Protein AF-0000000077327109 (afdb_homodimer)

Solvent-accessible surface area (backbone atoms only — not comparable to full-atom values): 24789 Å² total; per-residue (Å²): 119,71,66,58,53,51,50,52,50,50,51,49,34,51,56,44,38,66,30,51,56,15,77,61,29,58,59,26,64,67,42,34,73,68,87,60,47,72,82,53,23,85,62,35,59,49,47,10,8,44,26,52,36,40,72,91,30,62,44,21,66,85,89,63,79,44,87,46,22,19,16,46,41,31,33,55,45,74,27,26,77,80,72,76,56,50,28,38,45,67,31,39,26,48,39,33,43,45,57,64,46,54,69,68,58,18,50,52,51,25,54,51,50,30,72,70,37,7,63,62,18,43,97,50,94,66,79,58,97,69,32,44,32,30,45,75,34,47,46,48,53,42,46,31,20,51,77,61,30,50,49,71,66,16,22,26,24,33,46,38,53,54,31,51,30,53,36,41,17,78,90,42,66,57,27,28,41,63,68,34,49,53,48,48,46,60,65,30,48,25,36,77,23,65,53,12,43,51,50,37,49,50,54,52,48,53,49,41,72,73,54,39,44,98,87,51,32,34,37,48,68,55,54,47,27,43,50,42,20,56,37,54,57,52,44,25,54,51,41,51,51,52,51,56,67,70,100,118,71,64,58,54,51,49,52,50,49,51,50,34,52,56,42,38,67,28,51,56,15,75,60,29,58,58,26,64,67,43,35,73,67,87,59,48,72,82,53,24,86,63,34,60,49,48,10,8,46,25,50,35,40,74,91,31,64,44,19,65,86,90,65,79,44,87,46,23,19,15,46,43,31,33,54,46,73,26,27,77,80,71,75,57,50,29,39,46,68,32,38,26,50,38,33,44,45,56,63,46,54,68,69,59,19,51,52,51,25,52,53,51,30,71,70,38,7,62,62,18,42,95,48,94,65,80,59,97,69,32,45,31,30,45,77,34,46,46,47,53,43,46,30,20,51,76,62,30,50,50,72,66,16,21,25,24,34,47,39,54,55,31,51,32,52,36,42,18,79,90,43,66,58,27,30,41,65,69,34,49,52,49,48,45,60,64,30,47,26,34,76,25,66,53,12,44,50,51,38,47,51,53,53,48,53,51,40,72,72,54,40,43,98,87,50,32,31,38,48,66,56,54,47,28,44,51,42,21,56,37,55,57,52,43,26,54,52,43,49,51,53,50,55,68,72,99

pLDDT: mean 95.99, std 7.49, range [43.81, 98.94]

Radius of gyration: 23.83 Å; Cα contacts (8 Å, |Δi|>4): 877; chains: 2; bounding box: 44×86×68 Å

Secondary structure (DSSP, 8-state):
-HHHHHHHHHHHHHHHTT---BTTBTHHHHS---S-HHHHSSSTTS-BSS----SS-TT-STT---TT--HHHHHHHTT-TTSSSEE-HHHHHHHHHHTT--HHHHHHHHHHHHHHHHHHH-SSSSPPTT--EEGGGGGGG--SSS---B-TTS-B-HHHHHHHHHHH--SBTTEE-HHHHHHHHHHTPPTT-HHHHHHHHHHHHHHHHHH--TTS-EEHHHHHHHHTTHHHHHHHHHHHHHHHHH-/-HHHHHHHHHHHHHHHTT---BTTBTHHHHS---S-HHHHSSSTTS-BSS----SS-TT-STT---TT--HHHHHHHTT-TTSSSEE-HHHHHHHHHHTT--HHHHHHHHHHHHHHHHHHH-SSSSPPTT--EEGGGGGGG--SSS---B-TTS-B-HHHHHHHHHHH--SBTTEE-HHHHHHHHHHTPPTT-HHHHHHHHHHHHHHHHHH--TTS-EEHHHHHHHHTTHHHHHHHHHHHHHHHHH-

Structure (mmCIF, N/CA/C/O backbone):
data_AF-0000000077327109-model_v1
#
loop_
_entity.id
_entity.type
_entity.pdbx_description
1 polymer 'Uncharacterized protein'
#
loop_
_atom_site.group_PDB
_atom_site.id
_atom_site.type_symbol
_atom_site.label_atom_id
_atom_site.label_alt_id
_atom_site.label_comp_id
_atom_site.label_asym_id
_atom_site.label_entity_id
_atom_site.label_seq_id
_atom_site.pdbx_PDB_ins_code
_atom_site.Cartn_x
_atom_site.Cartn_y
_atom_site.Cartn_z
_atom_site.occupancy
_atom_site.B_iso_or_equiv
_atom_site.auth_seq_id
_atom_site.auth_comp_id
_atom_site.auth_asym_id
_atom_site.auth_atom_id
_atom_site.pdbx_PDB_model_num
ATOM 1 N N . MET A 1 1 ? -11.836 -19.031 -40.219 1 44.31 1 MET A N 1
ATOM 2 C CA . MET A 1 1 ? -12.602 -19.328 -39 1 44.31 1 MET A CA 1
ATOM 3 C C . MET A 1 1 ? -11.742 -19.141 -37.75 1 44.31 1 MET A C 1
ATOM 5 O O . MET A 1 1 ? -12.258 -18.844 -36.688 1 44.31 1 MET A O 1
ATOM 9 N N . GLY A 1 2 ? -10.391 -19.422 -37.781 1 54.75 2 GLY A N 1
ATOM 10 C CA . GLY A 1 2 ? -9.414 -19.281 -36.719 1 54.75 2 GLY A CA 1
ATOM 11 C C . GLY A 1 2 ? -9.133 -17.828 -36.344 1 54.75 2 GLY A C 1
ATOM 12 O O . GLY A 1 2 ? -8.906 -17.5 -35.188 1 54.75 2 GLY A O 1
ATOM 13 N N . ASP A 1 3 ? -9.289 -16.953 -37.344 1 58.22 3 ASP A N 1
ATOM 14 C CA . ASP A 1 3 ? -8.977 -15.531 -37.25 1 58.22 3 ASP A CA 1
ATOM 15 C C . ASP A 1 3 ? -10.062 -14.797 -36.438 1 58.22 3 ASP A C 1
ATOM 17 O O . ASP A 1 3 ? -9.766 -13.93 -35.625 1 58.22 3 ASP A O 1
ATOM 21 N N . SER A 1 4 ? -11.32 -15.312 -36.562 1 67.62 4 SER A N 1
ATOM 22 C CA . SER A 1 4 ? -12.445 -14.672 -35.875 1 67.62 4 SER A CA 1
ATOM 23 C C . SER A 1 4 ? -12.422 -14.984 -34.375 1 67.62 4 SER A C 1
ATOM 25 O O . SER A 1 4 ? -12.711 -14.109 -33.562 1 67.62 4 SER A O 1
ATOM 27 N N . SER A 1 5 ? -11.969 -16.203 -34.094 1 72.38 5 SER A N 1
ATOM 28 C CA . SER A 1 5 ? -11.922 -16.609 -32.688 1 72.38 5 SER A CA 1
ATOM 29 C C . SER A 1 5 ? -10.828 -15.852 -31.938 1 72.38 5 SER A C 1
ATOM 31 O O . SER A 1 5 ? -11.039 -15.383 -30.828 1 72.38 5 SER A O 1
ATOM 33 N N . ALA A 1 6 ? -9.711 -15.672 -32.594 1 78.25 6 ALA A N 1
ATOM 34 C CA . ALA A 1 6 ? -8.617 -14.914 -32.031 1 78.25 6 ALA A CA 1
ATOM 35 C C . ALA A 1 6 ? -9 -13.445 -31.844 1 78.25 6 ALA A C 1
ATOM 37 O O . ALA A 1 6 ? -8.688 -12.836 -30.812 1 78.25 6 ALA A O 1
ATOM 38 N N . GLY A 1 7 ? -9.648 -12.961 -32.781 1 76.19 7 GLY A N 1
ATOM 39 C CA . GLY A 1 7 ? -10.117 -11.586 -32.719 1 76.19 7 GLY A CA 1
ATOM 40 C C . GLY A 1 7 ? -11.102 -11.352 -31.578 1 76.19 7 GLY A C 1
ATOM 41 O O . GLY A 1 7 ? -11 -10.359 -30.859 1 76.19 7 GLY A O 1
ATOM 42 N N . ASN A 1 8 ? -12.008 -12.273 -31.438 1 81.06 8 ASN A N 1
ATOM 43 C CA . ASN A 1 8 ? -12.992 -12.188 -30.359 1 81.06 8 ASN A CA 1
ATOM 44 C C . ASN A 1 8 ? -12.336 -12.32 -29 1 81.06 8 ASN A C 1
ATOM 46 O O . ASN A 1 8 ? -12.719 -11.625 -28.047 1 81.06 8 ASN A O 1
ATOM 50 N N . GLN A 1 9 ? -11.438 -13.172 -28.969 1 81.94 9 GLN A N 1
ATOM 51 C CA . GLN A 1 9 ? -10.711 -13.352 -27.719 1 81.94 9 GLN A CA 1
ATOM 52 C C . GLN A 1 9 ? -9.906 -12.102 -27.359 1 81.94 9 GLN A C 1
ATOM 54 O O . GLN A 1 9 ? -9.844 -11.711 -26.203 1 81.94 9 GLN A O 1
ATOM 59 N N . LEU A 1 10 ? -9.328 -11.547 -28.344 1 83.56 10 LEU A N 1
ATOM 60 C CA . LEU A 1 10 ? -8.547 -10.336 -28.125 1 83.56 10 LEU A CA 1
ATOM 61 C C . LEU A 1 10 ? -9.453 -9.188 -27.688 1 83.56 10 LEU A C 1
ATOM 63 O O . LEU A 1 10 ? -9.07 -8.391 -26.828 1 83.56 10 LEU A O 1
ATOM 67 N N . PHE A 1 11 ? -10.531 -9.102 -28.312 1 83.38 11 PHE A N 1
ATOM 68 C CA . PHE A 1 11 ? -11.492 -8.062 -27.938 1 83.38 11 PHE A CA 1
ATOM 69 C C . PHE A 1 11 ? -11.961 -8.258 -26.5 1 83.38 11 PHE A C 1
ATOM 71 O O . PHE A 1 11 ? -12.039 -7.293 -25.719 1 83.38 11 PHE A O 1
ATOM 78 N N . LYS A 1 12 ? -12.281 -9.414 -26.156 1 85.94 12 LYS A N 1
ATOM 79 C CA . LYS A 1 12 ? -12.719 -9.703 -24.797 1 85.94 12 LYS A CA 1
ATOM 80 C C . LYS A 1 12 ? -11.602 -9.414 -23.797 1 85.94 12 LYS A C 1
ATOM 82 O O . LYS A 1 12 ? -11.852 -8.828 -22.734 1 85.94 12 LYS A O 1
ATOM 87 N N . ALA A 1 13 ? -10.453 -9.852 -24.125 1 85.88 13 ALA A N 1
ATOM 88 C CA . ALA A 1 13 ? -9.305 -9.609 -23.25 1 85.88 13 ALA A CA 1
ATOM 89 C C . ALA A 1 13 ? -9.078 -8.117 -23.031 1 85.88 13 ALA A C 1
ATOM 91 O O . ALA A 1 13 ? -8.766 -7.688 -21.922 1 85.88 13 ALA A O 1
ATOM 92 N N . SER A 1 14 ? -9.203 -7.387 -24.062 1 88.19 14 SER A N 1
ATOM 93 C CA . SER A 1 14 ? -9.039 -5.938 -23.984 1 88.19 14 SER A CA 1
ATOM 94 C C . SER A 1 14 ? -10.102 -5.312 -23.078 1 88.19 14 SER A C 1
ATOM 96 O O . SER A 1 14 ? -9.789 -4.449 -22.266 1 88.19 14 SER A O 1
ATOM 98 N N . ALA A 1 15 ? -11.258 -5.758 -23.203 1 90.12 15 ALA A N 1
ATOM 99 C CA . ALA A 1 15 ? -12.344 -5.258 -22.359 1 90.12 15 ALA A CA 1
ATOM 100 C C . ALA A 1 15 ? -12.141 -5.645 -20.906 1 90.12 15 ALA A C 1
ATOM 102 O O . ALA A 1 15 ? -12.32 -4.82 -20 1 90.12 15 ALA A O 1
ATOM 103 N N . ASP A 1 16 ? -11.773 -6.816 -20.656 1 94 16 ASP A N 1
ATOM 104 C CA . ASP A 1 16 ? -11.562 -7.336 -19.312 1 94 16 ASP A CA 1
ATOM 105 C C . ASP A 1 16 ? -10.406 -6.609 -18.625 1 94 16 ASP A C 1
ATOM 107 O O . ASP A 1 16 ? -10.445 -6.391 -17.406 1 94 16 ASP A O 1
ATOM 111 N N . ALA A 1 17 ? -9.484 -6.215 -19.406 1 95.44 17 ALA A N 1
ATOM 112 C CA . ALA A 1 17 ? -8.242 -5.648 -18.891 1 95.44 17 ALA A CA 1
ATOM 113 C C . ALA A 1 17 ? -8.5 -4.301 -18.219 1 95.44 17 ALA A C 1
ATOM 115 O O . ALA A 1 17 ? -7.648 -3.803 -17.469 1 95.44 17 ALA A O 1
ATOM 116 N N . MET A 1 18 ? -9.695 -3.725 -18.375 1 96.88 18 MET A N 1
ATOM 117 C CA . MET A 1 18 ? -9.984 -2.402 -17.812 1 96.88 18 MET A CA 1
ATOM 118 C C . MET A 1 18 ? -11.039 -2.486 -16.719 1 96.88 18 MET A C 1
ATOM 120 O O . MET A 1 18 ? -11.359 -1.482 -16.094 1 96.88 18 MET A O 1
ATOM 124 N N . LEU A 1 19 ? -11.523 -3.727 -16.484 1 98.06 19 LEU A N 1
ATOM 125 C CA . LEU A 1 19 ? -12.586 -3.867 -15.492 1 98.06 19 LEU A CA 1
ATOM 126 C C . LEU A 1 19 ? -12.055 -3.607 -14.086 1 98.06 19 LEU A C 1
ATOM 128 O O . LEU A 1 19 ? -10.977 -4.086 -13.727 1 98.06 19 LEU A O 1
ATOM 132 N N . THR A 1 20 ? -12.844 -2.84 -13.344 1 98.69 20 THR A N 1
ATOM 133 C CA . THR A 1 20 ? -12.477 -2.535 -11.969 1 98.69 20 THR A CA 1
ATOM 134 C C . THR A 1 20 ? -13.383 -3.27 -10.984 1 98.69 20 THR A C 1
ATOM 136 O O . THR A 1 20 ? -13.211 -3.168 -9.773 1 98.69 20 THR A O 1
ATOM 139 N N . VAL A 1 21 ? -14.359 -4.055 -11.492 1 98.75 21 VAL A N 1
ATOM 140 C CA . VAL A 1 21 ? -15.312 -4.801 -10.672 1 98.75 21 VAL A CA 1
ATOM 141 C C . VAL A 1 21 ? -15.273 -6.281 -11.047 1 98.75 21 VAL A C 1
ATOM 143 O O . VAL A 1 21 ? -15.289 -6.629 -12.227 1 98.75 21 VAL A O 1
ATOM 146 N N . ALA A 1 22 ? -15.07 -7.113 -10.094 1 98.81 22 ALA A N 1
ATOM 147 C CA . ALA A 1 22 ? -15.25 -8.562 -10.211 1 98.81 22 ALA A CA 1
ATOM 148 C C . ALA A 1 22 ? -16.516 -9.016 -9.5 1 98.81 22 ALA A C 1
ATOM 150 O O . ALA A 1 22 ? -16.703 -8.742 -8.312 1 98.81 22 ALA A O 1
ATOM 151 N N . GLU A 1 23 ? -17.328 -9.758 -10.117 1 98.56 23 GLU A N 1
ATOM 152 C CA . GLU A 1 23 ? -18.641 -10.133 -9.586 1 98.56 23 GLU A CA 1
ATOM 153 C C . GLU A 1 23 ? -18.484 -10.992 -8.336 1 98.56 23 GLU A C 1
ATOM 155 O O . GLU A 1 23 ? -19.297 -10.875 -7.402 1 98.56 23 GLU A O 1
ATOM 160 N N . LYS A 1 24 ? -17.516 -11.797 -8.273 1 98.62 24 LYS A N 1
ATOM 161 C CA . LYS A 1 24 ? -17.344 -12.695 -7.133 1 98.62 24 LYS A CA 1
ATOM 162 C C . LYS A 1 24 ? -16.594 -12.008 -6 1 98.62 24 LYS A C 1
ATOM 164 O O . LYS A 1 24 ? -16.344 -12.617 -4.953 1 98.62 24 LYS A O 1
ATOM 169 N N . ALA A 1 25 ? -16.219 -10.797 -6.141 1 98.56 25 ALA A N 1
ATOM 170 C CA . ALA A 1 25 ? -15.656 -9.93 -5.109 1 98.56 25 ALA A CA 1
ATOM 171 C C . ALA A 1 25 ? -16.453 -8.633 -4.988 1 98.56 25 ALA A C 1
ATOM 173 O O . ALA A 1 25 ? -16.016 -7.578 -5.445 1 98.56 25 ALA A O 1
ATOM 174 N N . PRO A 1 26 ? -17.531 -8.672 -4.316 1 98.19 26 PRO A N 1
ATOM 175 C CA . PRO A 1 26 ? -18.5 -7.562 -4.336 1 98.19 26 PRO A CA 1
ATOM 176 C C . PRO A 1 26 ? -17.922 -6.27 -3.768 1 98.19 26 PRO A C 1
ATOM 178 O O . PRO A 1 26 ? -18.391 -5.18 -4.102 1 98.19 26 PRO A O 1
ATOM 181 N N . LEU A 1 27 ? -16.938 -6.352 -2.979 1 98.12 27 LEU A N 1
ATOM 182 C CA . LEU A 1 27 ? -16.312 -5.156 -2.418 1 98.12 27 LEU A CA 1
ATOM 183 C C . LEU A 1 27 ? -15.766 -4.266 -3.523 1 98.12 27 LEU A C 1
ATOM 185 O O . LEU A 1 27 ? -15.656 -3.049 -3.35 1 98.12 27 LEU A O 1
ATOM 189 N N . THR A 1 28 ? -15.383 -4.891 -4.66 1 98.69 28 THR A N 1
ATOM 190 C CA . THR A 1 28 ? -14.844 -4.102 -5.762 1 98.69 28 THR A CA 1
ATOM 191 C C . THR A 1 28 ? -15.906 -3.166 -6.328 1 98.69 28 THR A C 1
ATOM 193 O O . THR A 1 28 ? -15.586 -2.096 -6.848 1 98.69 28 THR A O 1
ATOM 196 N N . ALA A 1 29 ? -17.141 -3.549 -6.23 1 98.38 29 ALA A N 1
ATOM 197 C CA . ALA A 1 29 ? -18.25 -2.693 -6.668 1 98.38 29 ALA A CA 1
ATOM 198 C C . ALA A 1 29 ? -18.578 -1.652 -5.605 1 98.38 29 ALA A C 1
ATOM 200 O O . ALA A 1 29 ? -18.953 -0.524 -5.934 1 98.38 29 ALA A O 1
ATOM 201 N N . GLN A 1 30 ? -18.438 -2.01 -4.375 1 97.88 30 GLN A N 1
ATOM 202 C CA . GLN A 1 30 ? -18.766 -1.12 -3.266 1 97.88 30 GLN A CA 1
ATOM 203 C C . GLN A 1 30 ? -17.719 -0.022 -3.115 1 97.88 30 GLN A C 1
ATOM 205 O O . GLN A 1 30 ? -18.047 1.12 -2.791 1 97.88 30 GLN A O 1
ATOM 210 N N . ARG A 1 31 ? -16.516 -0.411 -3.318 1 98.31 31 ARG A N 1
ATOM 211 C CA . ARG A 1 31 ? -15.383 0.51 -3.227 1 98.31 31 ARG A CA 1
ATOM 212 C C . ARG A 1 31 ? -14.867 0.885 -4.613 1 98.31 31 ARG A C 1
ATOM 214 O O . ARG A 1 31 ? -13.859 0.348 -5.07 1 98.31 31 ARG A O 1
ATOM 221 N N . LYS A 1 32 ? -15.445 1.863 -5.113 1 98.06 32 LYS A N 1
ATOM 222 C CA . LYS A 1 32 ? -15.242 2.244 -6.508 1 98.06 32 LYS A CA 1
ATOM 223 C C . LYS A 1 32 ? -13.938 3.016 -6.684 1 98.06 32 LYS A C 1
ATOM 225 O O . LYS A 1 32 ? -13.5 3.719 -5.77 1 98.06 32 LYS A O 1
ATOM 230 N N . LEU A 1 33 ? -13.367 2.879 -7.852 1 98.06 33 LEU A N 1
ATOM 231 C CA . LEU A 1 33 ? -12.156 3.604 -8.219 1 98.06 33 LEU A CA 1
ATOM 232 C C . LEU A 1 33 ? -12.477 4.734 -9.195 1 98.06 33 LEU A C 1
ATOM 234 O O . LEU A 1 33 ? -13.445 4.656 -9.953 1 98.06 33 LEU A O 1
ATOM 238 N N . ARG A 1 34 ? -11.68 5.75 -9.133 1 95.62 34 ARG A N 1
ATOM 239 C CA . ARG A 1 34 ? -11.75 6.789 -10.156 1 95.62 34 ARG A CA 1
ATOM 240 C C . ARG A 1 34 ? -11.031 6.348 -11.43 1 95.62 34 ARG A C 1
ATOM 242 O O . ARG A 1 34 ? -9.828 6.082 -11.414 1 95.62 34 ARG A O 1
ATOM 249 N N . SER A 1 35 ? -11.766 6.344 -12.492 1 96.62 35 SER A N 1
ATOM 250 C CA . SER A 1 35 ? -11.18 5.906 -13.75 1 96.62 35 SER A CA 1
ATOM 251 C C . SER A 1 35 ? -10.836 7.094 -14.648 1 96.62 35 SER A C 1
ATOM 253 O O . SER A 1 35 ? -10.359 6.914 -15.766 1 96.62 35 SER A O 1
ATOM 255 N N . ASP A 1 36 ? -10.984 8.32 -14.227 1 97.19 36 ASP A N 1
ATOM 256 C CA . ASP A 1 36 ? -10.805 9.508 -15.062 1 97.19 36 ASP A CA 1
ATOM 257 C C . ASP A 1 36 ? -9.602 10.328 -14.609 1 97.19 36 ASP A C 1
ATOM 259 O O . ASP A 1 36 ? -9.438 11.484 -15.016 1 97.19 36 ASP A O 1
ATOM 263 N N . LEU A 1 37 ? -8.758 9.805 -13.766 1 97.88 37 LEU A N 1
ATOM 264 C CA . LEU A 1 37 ? -7.684 10.594 -13.164 1 97.88 37 LEU A CA 1
ATOM 265 C C . LEU A 1 37 ? -6.695 11.062 -14.219 1 97.88 37 LEU A C 1
ATOM 267 O O . LEU A 1 37 ? -6.121 12.148 -14.102 1 97.88 37 LEU A O 1
ATOM 271 N N . ASP A 1 38 ? -6.484 10.266 -15.219 1 96.12 38 ASP A N 1
ATOM 272 C CA . ASP A 1 38 ? -5.48 10.586 -16.234 1 96.12 38 ASP A CA 1
ATOM 273 C C . ASP A 1 38 ? -5.891 11.82 -17.031 1 96.12 38 ASP A C 1
ATOM 275 O O . ASP A 1 38 ? -5.047 12.469 -17.656 1 96.12 38 ASP A O 1
ATOM 279 N N . SER A 1 39 ? -7.121 12.195 -17.047 1 96.88 39 SER A N 1
ATOM 280 C CA . SER A 1 39 ? -7.57 13.398 -17.734 1 96.88 39 SER A CA 1
ATOM 281 C C . SER A 1 39 ? -7.504 14.617 -16.812 1 96.88 39 SER A C 1
ATOM 283 O O . SER A 1 39 ? -7.594 15.758 -17.281 1 96.88 39 SER A O 1
ATOM 285 N N . LYS A 1 40 ? -7.258 14.422 -15.516 1 97.06 40 LYS A N 1
ATOM 286 C CA . LYS A 1 40 ? -7.348 15.508 -14.547 1 97.06 40 LYS A CA 1
ATOM 287 C C . LYS A 1 40 ? -5.992 15.773 -13.891 1 97.06 40 LYS A C 1
ATOM 289 O O . LYS A 1 40 ? -5.754 16.859 -13.367 1 97.06 40 LYS A O 1
ATOM 294 N N . LEU A 1 41 ? -5.148 14.773 -13.883 1 96.5 41 LEU A N 1
ATOM 295 C CA . LEU A 1 41 ? -3.848 14.82 -13.227 1 96.5 41 LEU A CA 1
ATOM 296 C C . LEU A 1 41 ? -2.77 14.211 -14.109 1 96.5 41 LEU A C 1
ATOM 298 O O . LEU A 1 41 ? -2.924 13.086 -14.602 1 96.5 41 LEU A O 1
ATOM 302 N N . PRO A 1 42 ? -1.755 14.992 -14.328 1 96.44 42 PRO A N 1
ATOM 303 C CA . PRO A 1 42 ? -0.666 14.359 -15.078 1 96.44 42 PRO A CA 1
ATOM 304 C C . PRO A 1 42 ? -0.09 13.141 -14.359 1 96.44 42 PRO A C 1
ATOM 306 O O . PRO A 1 42 ? 0.276 13.227 -13.188 1 96.44 42 PRO A O 1
ATOM 309 N N . LYS A 1 43 ? -0.041 11.961 -15.023 1 97.62 43 LYS A N 1
ATOM 310 C CA . LYS A 1 43 ? 0.56 10.719 -14.555 1 97.62 43 LYS A CA 1
ATOM 311 C C . LYS A 1 43 ? 0.122 10.406 -13.125 1 97.62 43 LYS A C 1
ATOM 313 O O . LYS A 1 43 ? 0.955 10.32 -12.219 1 97.62 43 LYS A O 1
ATOM 318 N N . PRO A 1 44 ? -1.096 10.117 -12.844 1 98.12 44 PRO A N 1
ATOM 319 C CA . PRO A 1 44 ? -1.602 9.906 -11.484 1 98.12 44 PRO A CA 1
ATOM 320 C C . PRO A 1 44 ? -0.97 8.703 -10.789 1 98.12 44 PRO A C 1
ATOM 322 O O . PRO A 1 44 ? -1.039 8.578 -9.57 1 98.12 44 PRO A O 1
ATOM 325 N N . TYR A 1 45 ? -0.28 7.805 -11.578 1 98 45 TYR A N 1
ATOM 326 C CA . TYR A 1 45 ? 0.354 6.609 -11.031 1 98 45 TYR A CA 1
ATOM 327 C C . TYR A 1 45 ? 1.72 6.938 -10.438 1 98 45 TYR A C 1
ATOM 329 O O . TYR A 1 45 ? 2.287 6.137 -9.688 1 98 45 TYR A O 1
ATOM 337 N N . LEU A 1 46 ? 2.307 8.055 -10.82 1 98.56 46 LEU A N 1
ATOM 338 C CA . LEU A 1 46 ? 3.68 8.414 -10.484 1 98.56 46 LEU A CA 1
ATOM 339 C C . LEU A 1 46 ? 3.756 9.039 -9.094 1 98.56 46 LEU A C 1
ATOM 341 O O . LEU A 1 46 ? 3.158 10.086 -8.852 1 98.56 46 LEU A O 1
ATOM 345 N N . ALA A 1 47 ? 4.441 8.352 -8.164 1 98.75 47 ALA A N 1
ATOM 346 C CA . ALA A 1 47 ? 4.629 8.906 -6.828 1 98.75 47 ALA A CA 1
ATOM 347 C C . ALA A 1 47 ? 5.457 10.188 -6.879 1 98.75 47 ALA A C 1
ATOM 349 O O . ALA A 1 47 ? 6.449 10.266 -7.609 1 98.75 47 ALA A O 1
ATOM 350 N N . ARG A 1 48 ? 5.051 11.195 -6.137 1 98.88 48 ARG A N 1
ATOM 351 C CA . ARG A 1 48 ? 5.672 12.516 -6.129 1 98.88 48 ARG A CA 1
ATOM 352 C C . ARG A 1 48 ? 6.582 12.688 -4.922 1 98.88 48 ARG A C 1
ATOM 354 O O . ARG A 1 48 ? 6.164 12.461 -3.783 1 98.88 48 ARG A O 1
ATOM 361 N N . ALA A 1 49 ? 7.727 13.164 -5.191 1 98.88 49 ALA A N 1
ATOM 362 C CA . ALA A 1 49 ? 8.727 13.188 -4.129 1 98.88 49 ALA A CA 1
ATOM 363 C C . ALA A 1 49 ? 8.555 14.414 -3.234 1 98.88 49 ALA A C 1
ATOM 365 O O . ALA A 1 49 ? 8.758 14.336 -2.021 1 98.88 49 ALA A O 1
ATOM 366 N N . VAL A 1 50 ? 8.102 15.57 -3.848 1 98.88 50 VAL A N 1
ATOM 367 C CA . VAL A 1 50 ? 8.25 16.781 -3.053 1 98.88 50 VAL A CA 1
ATOM 368 C C . VAL A 1 50 ? 6.93 17.547 -3.014 1 98.88 50 VAL A C 1
ATOM 370 O O . VAL A 1 50 ? 6.816 18.562 -2.332 1 98.88 50 VAL A O 1
ATOM 373 N N . ALA A 1 51 ? 5.898 17.078 -3.73 1 98.75 51 ALA A N 1
ATOM 374 C CA . ALA A 1 51 ? 4.605 17.75 -3.797 1 98.75 51 ALA A CA 1
ATOM 375 C C . ALA A 1 51 ? 3.461 16.766 -3.58 1 98.75 51 ALA A C 1
ATOM 377 O O . ALA A 1 51 ? 3.621 15.562 -3.797 1 98.75 51 ALA A O 1
ATOM 378 N N . ALA A 1 52 ? 2.389 17.25 -3.119 1 98.81 52 ALA A N 1
ATOM 379 C CA . ALA A 1 52 ? 1.18 16.453 -2.928 1 98.81 52 ALA A CA 1
ATOM 380 C C . ALA A 1 52 ? 0.041 16.953 -3.807 1 98.81 52 ALA A C 1
ATOM 382 O O . ALA A 1 52 ? -0.874 17.625 -3.32 1 98.81 52 ALA A O 1
ATOM 383 N N . PRO A 1 53 ? 0.035 16.656 -5.062 1 98.75 53 PRO A N 1
ATOM 384 C CA . PRO A 1 53 ? -1.021 17.125 -5.961 1 98.75 53 PRO A CA 1
ATOM 385 C C . PRO A 1 53 ? -2.281 16.281 -5.895 1 98.75 53 PRO A C 1
ATOM 387 O O . PRO A 1 53 ? -2.234 15.133 -5.418 1 98.75 53 PRO A O 1
ATOM 390 N N . ASP A 1 54 ? -3.361 16.812 -6.258 1 98.12 54 ASP A N 1
ATOM 391 C CA . ASP A 1 54 ? -4.609 16.109 -6.539 1 98.12 54 ASP A CA 1
ATOM 392 C C . ASP A 1 54 ? -5.367 16.781 -7.688 1 98.12 54 ASP A C 1
ATOM 394 O O . ASP A 1 54 ? -4.824 17.641 -8.375 1 98.12 54 ASP A O 1
ATOM 398 N N . THR A 1 55 ? -6.562 16.391 -7.98 1 97.88 55 THR A N 1
ATOM 399 C CA . THR A 1 55 ? -7.301 16.844 -9.148 1 97.88 55 THR A CA 1
ATOM 400 C C . THR A 1 55 ? -7.648 18.328 -9.016 1 97.88 55 THR A C 1
ATOM 402 O O . THR A 1 55 ? -7.812 19.031 -10.023 1 97.88 55 THR A O 1
ATOM 405 N N . ASP A 1 56 ? -7.734 18.875 -7.824 1 97.38 56 ASP A N 1
ATOM 406 C CA . ASP A 1 56 ? -8.086 20.281 -7.59 1 97.38 56 ASP A CA 1
ATOM 407 C C . ASP A 1 56 ? -6.844 21.141 -7.438 1 97.38 56 ASP A C 1
ATOM 409 O O . ASP A 1 56 ? -6.914 22.359 -7.559 1 97.38 56 ASP A O 1
ATOM 413 N N . ASN A 1 57 ? -5.734 20.531 -7.137 1 97.62 57 ASN A N 1
ATOM 414 C CA . ASN A 1 57 ? -4.438 21.172 -6.957 1 97.62 57 ASN A CA 1
ATOM 415 C C . ASN A 1 57 ? -3.336 20.422 -7.707 1 97.62 57 ASN A C 1
ATOM 417 O O . ASN A 1 57 ? -2.461 19.812 -7.086 1 97.62 57 ASN A O 1
ATOM 421 N N . VAL A 1 58 ? -3.289 20.5 -8.977 1 97.25 58 VAL A N 1
ATOM 422 C CA . VAL A 1 58 ? -2.498 19.641 -9.836 1 97.25 58 VAL A CA 1
ATOM 423 C C . VAL A 1 58 ? -1.01 19.891 -9.602 1 97.25 58 VAL A C 1
ATOM 425 O O . VAL A 1 58 ? -0.169 19.062 -9.961 1 97.25 58 VAL A O 1
ATOM 428 N N . HIS A 1 59 ? -0.663 21.031 -8.93 1 96.69 59 HIS A N 1
ATOM 429 C CA . HIS A 1 59 ? 0.744 21.312 -8.664 1 96.69 59 HIS A CA 1
ATOM 430 C C . HIS A 1 59 ? 1.045 21.25 -7.168 1 96.69 59 HIS A C 1
ATOM 432 O O . HIS A 1 59 ? 2.133 21.641 -6.734 1 96.69 59 HIS A O 1
ATOM 438 N N . GLY A 1 60 ? 0.075 20.797 -6.336 1 97.5 60 GLY A N 1
ATOM 439 C CA . GLY A 1 60 ? 0.265 20.719 -4.898 1 97.5 60 GLY A CA 1
ATOM 440 C C . GLY A 1 60 ? -0.087 22 -4.176 1 97.5 60 GLY A C 1
ATOM 441 O O . GLY A 1 60 ? -0.924 22.781 -4.648 1 97.5 60 GLY A O 1
ATOM 442 N N . THR A 1 61 ? 0.42 22.172 -3 1 97.12 61 THR A N 1
ATOM 443 C CA . THR A 1 61 ? 0.089 23.312 -2.148 1 97.12 61 THR A CA 1
ATOM 444 C C . THR A 1 61 ? 0.869 24.547 -2.578 1 97.12 61 THR A C 1
ATOM 446 O O . THR A 1 61 ? 2.1 24.562 -2.508 1 97.12 61 THR A O 1
ATOM 449 N N . TRP A 1 62 ? 0.086 25.594 -2.914 1 92.5 62 TRP A N 1
ATOM 450 C CA . TRP A 1 62 ? 0.688 26.828 -3.383 1 92.5 62 TRP A CA 1
ATOM 451 C C . TRP A 1 62 ? 1.535 27.469 -2.289 1 92.5 62 TRP A C 1
ATOM 453 O O . TRP A 1 62 ? 1.105 27.562 -1.137 1 92.5 62 TRP A O 1
ATOM 463 N N . GLY A 1 63 ? 2.783 27.844 -2.668 1 92.81 63 GLY A N 1
ATOM 464 C CA . GLY A 1 63 ? 3.646 28.594 -1.769 1 92.81 63 GLY A CA 1
ATOM 465 C C . GLY A 1 63 ? 4.359 27.703 -0.757 1 92.81 63 GLY A C 1
ATOM 466 O O . GLY A 1 63 ? 5.238 28.172 -0.03 1 92.81 63 GLY A O 1
ATOM 467 N N . HIS A 1 64 ? 3.971 26.438 -0.65 1 95.5 64 HIS A N 1
ATOM 468 C CA . HIS A 1 64 ? 4.605 25.516 0.29 1 95.5 64 HIS A CA 1
ATOM 469 C C . HIS A 1 64 ? 6.027 25.188 -0.145 1 95.5 64 HIS A C 1
ATOM 471 O O . HIS A 1 64 ? 6.258 24.828 -1.303 1 95.5 64 HIS A O 1
ATOM 477 N N . LYS A 1 65 ? 6.973 25.344 0.737 1 95.94 65 LYS A N 1
ATOM 478 C CA . LYS A 1 65 ? 8.367 25.047 0.442 1 95.94 65 LYS A CA 1
ATOM 479 C C . LYS A 1 65 ? 8.75 23.656 0.903 1 95.94 65 LYS A C 1
ATOM 481 O O . LYS A 1 65 ? 8.758 23.359 2.104 1 95.94 65 LYS A O 1
ATOM 486 N N . HIS A 1 66 ? 9.148 22.844 -0.002 1 97.81 66 HIS A N 1
ATOM 487 C CA . HIS A 1 66 ? 9.422 21.453 0.314 1 97.81 66 HIS A CA 1
ATOM 488 C C . HIS A 1 66 ? 10.836 21.281 0.862 1 97.81 66 HIS A C 1
ATOM 490 O O . HIS A 1 66 ? 11.148 20.25 1.476 1 97.81 66 HIS A O 1
ATOM 496 N N . LYS A 1 67 ? 11.797 22.234 0.614 1 97.75 67 LYS A N 1
ATOM 497 C CA . LYS A 1 67 ? 13.156 22.234 1.146 1 97.75 67 LYS A CA 1
ATOM 498 C C . LYS A 1 67 ? 13.891 20.953 0.773 1 97.75 67 LYS A C 1
ATOM 500 O O . LYS A 1 67 ? 14.633 20.391 1.586 1 97.75 67 LYS A O 1
ATOM 505 N N . ASN A 1 68 ? 13.555 20.359 -0.302 1 98.19 68 ASN A N 1
ATOM 506 C CA . ASN A 1 68 ? 14.18 19.156 -0.865 1 98.19 68 ASN A CA 1
ATOM 507 C C . ASN A 1 68 ? 13.867 17.922 -0.032 1 98.19 68 ASN A C 1
ATOM 509 O O . ASN A 1 68 ? 14.594 16.922 -0.098 1 98.19 68 ASN A O 1
ATOM 513 N N . MET A 1 69 ? 12.852 17.969 0.791 1 98.88 69 MET A N 1
ATOM 514 C CA . MET A 1 69 ? 12.375 16.859 1.603 1 98.88 69 MET A CA 1
ATOM 515 C C . MET A 1 69 ? 11.312 16.047 0.858 1 98.88 69 MET A C 1
ATOM 517 O O . MET A 1 69 ? 10.555 16.609 0.059 1 98.88 69 MET A O 1
ATOM 521 N N . SER A 1 70 ? 11.289 14.664 1.104 1 98.94 70 SER A N 1
ATOM 522 C CA . SER A 1 70 ? 10.141 13.898 0.637 1 98.94 70 SER A CA 1
ATOM 523 C C . SER A 1 70 ? 8.844 14.414 1.254 1 98.94 70 SER A C 1
ATOM 525 O O . SER A 1 70 ? 8.867 15.117 2.266 1 98.94 70 SER A O 1
ATOM 527 N N . VAL A 1 71 ? 7.738 14.125 0.668 1 98.94 71 VAL A N 1
ATOM 528 C CA . VAL A 1 71 ? 6.449 14.57 1.182 1 98.94 71 VAL A CA 1
ATOM 529 C C . VAL A 1 71 ? 6.262 14.086 2.615 1 98.94 71 VAL A C 1
ATOM 531 O O . VAL A 1 71 ? 5.781 14.828 3.475 1 98.94 71 VAL A O 1
ATOM 534 N N . LEU A 1 72 ? 6.676 12.859 2.908 1 98.94 72 LEU A N 1
ATOM 535 C CA . LEU A 1 72 ? 6.559 12.328 4.262 1 98.94 72 LEU A CA 1
ATOM 536 C C . LEU A 1 72 ? 7.449 13.102 5.227 1 98.94 72 LEU A C 1
ATOM 538 O O . LEU A 1 72 ? 7.043 13.398 6.355 1 98.94 72 LEU A O 1
ATOM 542 N N . GLN A 1 73 ? 8.648 13.406 4.832 1 98.94 73 GLN A N 1
ATOM 543 C CA . GLN A 1 73 ? 9.516 14.234 5.664 1 98.94 73 GLN A CA 1
ATOM 544 C C . GLN A 1 73 ? 8.883 15.594 5.93 1 98.94 73 GLN A C 1
ATOM 546 O O . GLN A 1 73 ? 8.93 16.094 7.055 1 98.94 73 GLN A O 1
ATOM 551 N N . GLN A 1 74 ? 8.32 16.203 4.926 1 98.94 74 GLN A N 1
ATOM 552 C CA . GLN A 1 74 ? 7.637 17.484 5.07 1 98.94 74 GLN A CA 1
ATOM 553 C C . GLN A 1 74 ? 6.512 17.391 6.098 1 98.94 74 GLN A C 1
ATOM 555 O O . GLN A 1 74 ? 6.309 18.312 6.887 1 98.94 74 GLN A O 1
ATOM 560 N N . HIS A 1 75 ? 5.82 16.297 6.098 1 98.88 75 HIS A N 1
ATOM 561 C CA . HIS A 1 75 ? 4.699 16.062 7 1 98.88 75 HIS A CA 1
ATOM 562 C C . HIS A 1 75 ? 5.117 16.234 8.453 1 98.88 75 HIS A C 1
ATOM 564 O O . HIS A 1 75 ? 4.355 16.781 9.266 1 98.88 75 HIS A O 1
ATOM 570 N N . VAL A 1 76 ? 6.312 15.867 8.797 1 98.81 76 VAL A N 1
ATOM 571 C CA . VAL A 1 76 ? 6.691 15.867 10.211 1 98.81 76 VAL A CA 1
ATOM 572 C C . VAL A 1 76 ? 7.559 17.078 10.516 1 98.81 76 VAL A C 1
ATOM 574 O O . VAL A 1 76 ? 7.812 17.391 11.68 1 98.81 76 VAL A O 1
ATOM 577 N N . ALA A 1 77 ? 7.93 17.812 9.484 1 98.69 77 ALA A N 1
ATOM 578 C CA . ALA A 1 77 ? 8.906 18.891 9.617 1 98.69 77 ALA A CA 1
ATOM 579 C C . ALA A 1 77 ? 8.375 20 10.523 1 98.69 77 ALA A C 1
ATOM 581 O O . ALA A 1 77 ? 9.156 20.672 11.211 1 98.69 77 ALA A O 1
ATOM 582 N N . PHE A 1 78 ? 7.062 20.203 10.555 1 98.56 78 PHE A N 1
ATOM 583 C CA . PHE A 1 78 ? 6.434 21.219 11.391 1 98.56 78 PHE A CA 1
ATOM 584 C C . PHE A 1 78 ? 6.84 21.047 12.852 1 98.56 78 PHE A C 1
ATOM 586 O O . PHE A 1 78 ? 7.004 22.047 13.57 1 98.56 78 PHE A O 1
ATOM 593 N N . PHE A 1 79 ? 7.078 19.844 13.266 1 98.81 79 PHE A N 1
ATOM 594 C CA . PHE A 1 79 ? 7.301 19.562 14.68 1 98.81 79 PHE A CA 1
ATOM 595 C C . PHE A 1 79 ? 8.766 19.75 15.047 1 98.81 79 PHE A C 1
ATOM 597 O O . PHE A 1 79 ? 9.125 19.734 16.219 1 98.81 79 PHE A O 1
ATOM 604 N N . ASP A 1 80 ? 9.586 19.812 14.039 1 98.75 80 ASP A N 1
ATOM 605 C CA . ASP A 1 80 ? 10.984 20.172 14.273 1 98.75 80 ASP A CA 1
ATOM 606 C C . ASP A 1 80 ? 11.125 21.672 14.531 1 98.75 80 ASP A C 1
ATOM 608 O O . ASP A 1 80 ? 11.43 22.438 13.609 1 98.75 80 ASP A O 1
ATOM 612 N N . GLN A 1 81 ? 11.055 22.062 15.727 1 97.56 81 GLN A N 1
ATOM 613 C CA . GLN A 1 81 ? 10.867 23.453 16.109 1 97.56 81 GLN A CA 1
ATOM 614 C C . GLN A 1 81 ? 12.18 24.234 16.047 1 97.56 81 GLN A C 1
ATOM 616 O O . GLN A 1 81 ? 12.18 25.469 16.047 1 97.56 81 GLN A O 1
ATOM 621 N N . ASP A 1 82 ? 13.305 23.547 15.969 1 97.81 82 ASP A N 1
ATOM 622 C CA . ASP A 1 82 ? 14.57 24.266 15.914 1 97.81 82 ASP A CA 1
ATOM 623 C C . ASP A 1 82 ? 15.312 23.984 14.609 1 97.81 82 ASP A C 1
ATOM 625 O O . ASP A 1 82 ? 16.484 24.312 14.477 1 97.81 82 ASP A O 1
ATOM 629 N N . ASP A 1 83 ? 14.734 23.203 13.703 1 97.44 83 ASP A N 1
ATOM 630 C CA . ASP A 1 83 ? 15.188 22.984 12.336 1 97.44 83 ASP A CA 1
ATOM 631 C C . ASP A 1 83 ? 16.531 22.266 12.312 1 97.44 83 ASP A C 1
ATOM 633 O O . ASP A 1 83 ? 17.406 22.578 11.5 1 97.44 83 ASP A O 1
ATOM 637 N N . ASN A 1 84 ? 16.75 21.328 13.242 1 98.31 84 ASN A N 1
ATOM 638 C CA . ASN A 1 84 ? 18.016 20.594 13.242 1 98.31 84 ASN A CA 1
ATOM 639 C C . ASN A 1 84 ? 17.859 19.188 12.68 1 98.31 84 ASN A C 1
ATOM 641 O O . ASN A 1 84 ? 18.797 18.391 12.734 1 98.31 84 ASN A O 1
ATOM 645 N N . GLY A 1 85 ? 16.656 18.844 12.25 1 98.56 85 GLY A N 1
ATOM 646 C CA . GLY A 1 85 ? 16.438 17.547 11.602 1 98.56 85 GLY A CA 1
ATOM 647 C C . GLY A 1 85 ? 16.031 16.453 12.578 1 98.56 85 GLY A C 1
ATOM 648 O O . GLY A 1 85 ? 15.82 15.312 12.18 1 98.56 85 GLY A O 1
ATOM 649 N N . ILE A 1 86 ? 15.938 16.812 13.828 1 98.81 86 ILE A N 1
ATOM 650 C CA . ILE A 1 86 ? 15.57 15.875 14.883 1 98.81 86 ILE A CA 1
ATOM 651 C C . ILE A 1 86 ? 14.398 16.438 15.688 1 98.81 86 ILE A C 1
ATOM 653 O O . ILE A 1 86 ? 14.391 17.609 16.047 1 98.81 86 ILE A O 1
ATOM 657 N N . ILE A 1 87 ? 13.375 15.656 15.898 1 98.94 87 ILE A N 1
ATOM 658 C CA . ILE A 1 87 ? 12.211 16.062 16.672 1 98.94 87 ILE A CA 1
ATOM 659 C C . ILE A 1 87 ? 12.281 15.43 18.062 1 98.94 87 ILE A C 1
ATOM 661 O O . ILE A 1 87 ? 12.305 14.203 18.203 1 98.94 87 ILE A O 1
ATOM 665 N N . TYR A 1 88 ? 12.312 16.25 19.031 1 98.81 88 TYR A N 1
ATOM 666 C CA . TYR A 1 88 ? 12.289 15.758 20.406 1 98.81 88 TYR A CA 1
ATOM 667 C C . TYR A 1 88 ? 10.883 15.836 20.984 1 98.81 88 TYR A C 1
ATOM 669 O O . TYR A 1 88 ? 10.023 16.547 20.469 1 98.81 88 TYR A O 1
ATOM 677 N N . PRO A 1 89 ? 10.641 15.086 22.109 1 98.81 89 PRO A N 1
ATOM 678 C CA . PRO A 1 89 ? 9.281 15.039 22.672 1 98.81 89 PRO A CA 1
ATOM 679 C C . PRO A 1 89 ? 8.742 16.422 23.031 1 98.81 89 PRO A C 1
ATOM 681 O O . PRO A 1 89 ? 7.562 16.703 22.812 1 98.81 89 PRO A O 1
ATOM 684 N N . TRP A 1 90 ? 9.539 17.297 23.484 1 98.69 90 TRP A N 1
ATOM 685 C CA . TRP A 1 90 ? 9.07 18.609 23.891 1 98.69 90 TRP A CA 1
ATOM 686 C C . TRP A 1 90 ? 8.727 19.469 22.672 1 98.69 90 TRP A C 1
ATOM 688 O O . TRP A 1 90 ? 7.898 20.375 22.75 1 98.69 90 TRP A O 1
ATOM 698 N N . GLU A 1 91 ? 9.336 19.203 21.547 1 98.88 91 GLU A N 1
ATOM 699 C CA . GLU A 1 91 ? 8.961 19.906 20.312 1 98.88 91 GLU A CA 1
ATOM 700 C C . GLU A 1 91 ? 7.613 19.422 19.797 1 98.88 91 GLU A C 1
ATOM 702 O O . GLU A 1 91 ? 6.793 20.219 19.344 1 98.88 91 GLU A O 1
ATOM 707 N N . THR A 1 92 ? 7.422 18.062 19.859 1 98.88 92 THR A N 1
ATOM 708 C CA . THR A 1 92 ? 6.117 17.5 19.5 1 98.88 92 THR A CA 1
ATOM 709 C C . THR A 1 92 ? 5.023 18.078 20.406 1 98.88 92 THR A C 1
ATOM 711 O O . THR A 1 92 ? 3.963 18.484 19.922 1 98.88 92 THR A O 1
ATOM 714 N N . PHE A 1 93 ? 5.34 18.109 21.703 1 98.81 93 PHE A N 1
ATOM 715 C CA . PHE A 1 93 ? 4.402 18.703 22.641 1 98.81 93 PHE A CA 1
ATOM 716 C C . PHE A 1 93 ? 4.059 20.125 22.25 1 98.81 93 PHE A C 1
ATOM 718 O O . PHE A 1 93 ? 2.883 20.484 22.172 1 98.81 93 PHE A O 1
ATOM 725 N N . LYS A 1 94 ? 5.051 20.938 22.016 1 98.75 94 LYS A N 1
ATOM 726 C CA . LYS A 1 94 ? 4.848 22.328 21.625 1 98.75 94 LYS A CA 1
ATOM 727 C C . LYS A 1 94 ? 4.055 22.422 20.312 1 98.75 94 LYS A C 1
ATOM 729 O O . LYS A 1 94 ? 3.205 23.297 20.156 1 98.75 94 LYS A O 1
ATOM 734 N N . GLY A 1 95 ? 4.363 21.562 19.375 1 98.75 95 GLY A N 1
ATOM 735 C CA . GLY A 1 95 ? 3.619 21.531 18.125 1 98.75 95 GLY A CA 1
ATOM 736 C C . GLY A 1 95 ? 2.133 21.297 18.312 1 98.75 95 GLY A C 1
ATOM 737 O O . GLY A 1 95 ? 1.306 22 17.719 1 98.75 95 GLY A O 1
ATOM 738 N N . PHE A 1 96 ? 1.791 20.328 19.172 1 98.75 96 PHE A N 1
ATOM 739 C CA . PHE A 1 96 ? 0.385 20.062 19.453 1 98.75 96 PHE A CA 1
ATOM 740 C C . PHE A 1 96 ? -0.276 21.266 20.109 1 98.75 96 PHE A C 1
ATOM 742 O O . PHE A 1 96 ? -1.423 21.594 19.797 1 98.75 96 PHE A O 1
ATOM 749 N N . ARG A 1 97 ? 0.458 21.906 21 1 98.5 97 ARG A N 1
ATOM 750 C CA . ARG A 1 97 ? -0.07 23.109 21.625 1 98.5 97 ARG A CA 1
ATOM 751 C C . ARG A 1 97 ? -0.315 24.203 20.578 1 98.5 97 ARG A C 1
ATOM 753 O O . ARG A 1 97 ? -1.356 24.859 20.594 1 98.5 97 ARG A O 1
ATOM 760 N N . ASP A 1 98 ? 0.641 24.375 19.703 1 98.19 98 ASP A N 1
ATOM 761 C CA . ASP A 1 98 ? 0.512 25.359 18.625 1 98.19 98 ASP A CA 1
ATOM 762 C C . ASP A 1 98 ? -0.715 25.062 17.766 1 98.19 98 ASP A C 1
ATOM 764 O O . ASP A 1 98 ? -1.326 25.984 17.219 1 98.19 98 ASP A O 1
ATOM 768 N N . LEU A 1 99 ? -1.069 23.812 17.656 1 98.31 99 LEU A N 1
ATOM 769 C CA . LEU A 1 99 ? -2.188 23.391 16.812 1 98.31 99 LEU A CA 1
ATOM 770 C C . LEU A 1 99 ? -3.51 23.531 17.562 1 98.31 99 LEU A C 1
ATOM 772 O O . LEU A 1 99 ? -4.578 23.312 16.984 1 98.31 99 LEU A O 1
ATOM 776 N N . GLY A 1 100 ? -3.451 23.797 18.859 1 97 100 GLY A N 1
ATOM 777 C CA . GLY A 1 100 ? -4.656 24.094 19.609 1 97 100 GLY A CA 1
ATOM 778 C C . GLY A 1 100 ? -5.098 22.953 20.516 1 97 100 GLY A C 1
ATOM 779 O O . GLY A 1 100 ? -6.168 23.016 21.125 1 97 100 GLY A O 1
ATOM 780 N N . PHE A 1 101 ? -4.336 21.953 20.641 1 98.06 101 PHE A N 1
ATOM 781 C CA . PHE A 1 101 ? -4.676 20.859 21.547 1 98.06 101 PHE A CA 1
ATOM 782 C C . PHE A 1 101 ? -4.426 21.25 22.984 1 98.06 101 PHE A C 1
ATOM 784 O O . PHE A 1 101 ? -3.555 22.078 23.281 1 98.06 101 PHE A O 1
ATOM 791 N N . ASN A 1 102 ? -5.191 20.719 23.938 1 97.88 102 ASN A N 1
ATOM 792 C CA . ASN A 1 102 ? -4.977 21.016 25.344 1 97.88 102 ASN A CA 1
ATOM 793 C C . ASN A 1 102 ? -3.766 20.266 25.891 1 97.88 102 ASN A C 1
ATOM 795 O O . ASN A 1 102 ? -3.176 19.438 25.203 1 97.88 102 ASN A O 1
ATOM 799 N N . ILE A 1 103 ? -3.389 20.547 27.047 1 98.62 103 ILE A N 1
ATOM 800 C CA . ILE A 1 103 ? -2.156 20.047 27.656 1 98.62 103 ILE A CA 1
ATOM 801 C C . ILE A 1 103 ? -2.205 18.531 27.781 1 98.62 103 ILE A C 1
ATOM 803 O O . ILE A 1 103 ? -1.241 17.844 27.438 1 98.62 103 ILE A O 1
ATOM 807 N N . LEU A 1 104 ? -3.311 17.938 28.234 1 98.56 104 LEU A N 1
ATOM 808 C CA . LEU A 1 104 ? -3.432 16.5 28.453 1 98.56 104 LEU A CA 1
ATOM 809 C C . LEU A 1 104 ? -3.281 15.727 27.156 1 98.56 104 LEU A C 1
ATOM 811 O O . LEU A 1 104 ? -2.516 14.766 27.078 1 98.56 104 LEU A O 1
ATOM 815 N N . ALA A 1 105 ? -3.979 16.172 26.109 1 98.31 105 ALA A N 1
ATOM 816 C CA . ALA A 1 105 ? -3.881 15.531 24.797 1 98.31 105 ALA A CA 1
ATOM 817 C C . ALA A 1 105 ? -2.473 15.672 24.234 1 98.31 105 ALA A C 1
ATOM 819 O O . ALA A 1 105 ? -1.939 14.727 23.641 1 98.31 105 ALA A O 1
ATOM 820 N N . SER A 1 106 ? -1.889 16.828 24.422 1 98.75 106 SER A N 1
ATOM 821 C CA . SER A 1 106 ? -0.553 17.078 23.891 1 98.75 106 SER A CA 1
ATOM 822 C C . SER A 1 106 ? 0.482 16.156 24.547 1 98.75 106 SER A C 1
ATOM 824 O O . SER A 1 106 ? 1.353 15.617 23.859 1 98.75 106 SER A O 1
ATOM 826 N N . VAL A 1 107 ? 0.367 15.992 25.875 1 98.75 107 VAL A N 1
ATOM 827 C CA . VAL A 1 107 ? 1.265 15.078 26.578 1 98.75 107 VAL A CA 1
ATOM 828 C C . VAL A 1 107 ? 1.045 13.656 26.094 1 98.75 107 VAL A C 1
ATOM 830 O O . VAL A 1 107 ? 2.002 12.953 25.75 1 98.75 107 VAL A O 1
ATOM 833 N N . PHE A 1 108 ? -0.178 13.281 26.031 1 98.38 108 PHE A N 1
ATOM 834 C CA . PHE A 1 108 ? -0.539 11.922 25.641 1 98.38 108 PHE A CA 1
ATOM 835 C C . PHE A 1 108 ? 0.005 11.586 24.266 1 98.38 108 PHE A C 1
ATOM 837 O O . PHE A 1 108 ? 0.703 10.586 24.094 1 98.38 108 PHE A O 1
ATOM 844 N N . PHE A 1 109 ? -0.27 12.414 23.297 1 98.19 109 PHE A N 1
ATOM 845 C CA . PHE A 1 109 ? 0.127 12.141 21.922 1 98.19 109 PHE A CA 1
ATOM 846 C C . PHE A 1 109 ? 1.642 12.219 21.766 1 98.19 109 PHE A C 1
ATOM 848 O O . PHE A 1 109 ? 2.238 11.438 21.016 1 98.19 109 PHE A O 1
ATOM 855 N N . SER A 1 110 ? 2.252 13.188 22.422 1 98.69 110 SER A N 1
ATOM 856 C CA . SER A 1 110 ? 3.705 13.297 22.344 1 98.69 110 SER A CA 1
ATOM 857 C C . SER A 1 110 ? 4.383 12.031 22.844 1 98.69 110 SER A C 1
ATOM 859 O O . SER A 1 110 ? 5.281 11.5 22.188 1 98.69 110 SER A O 1
ATOM 861 N N . VAL A 1 111 ? 3.949 11.539 24 1 98.5 111 VAL A N 1
ATOM 862 C CA . VAL A 1 111 ? 4.527 10.336 24.578 1 98.5 111 VAL A CA 1
ATOM 863 C C . VAL A 1 111 ? 4.293 9.148 23.641 1 98.5 111 VAL A C 1
ATOM 865 O O . VAL A 1 111 ? 5.219 8.383 23.359 1 98.5 111 VAL A O 1
ATOM 868 N N . LEU A 1 112 ? 3.133 9.039 23.203 1 98.31 112 LEU A N 1
ATOM 869 C CA . LEU A 1 112 ? 2.762 7.91 22.344 1 98.31 112 LEU A CA 1
ATOM 870 C C . LEU A 1 112 ? 3.566 7.918 21.047 1 98.31 112 LEU A C 1
ATOM 872 O O . LEU A 1 112 ? 4.109 6.887 20.656 1 98.31 112 LEU A O 1
ATOM 876 N N . ILE A 1 113 ? 3.652 9.055 20.375 1 98.56 113 ILE A N 1
ATOM 877 C CA . ILE A 1 113 ? 4.324 9.195 19.094 1 98.56 113 ILE A CA 1
ATOM 878 C C . ILE A 1 113 ? 5.805 8.859 19.25 1 98.56 113 ILE A C 1
ATOM 880 O O . ILE A 1 113 ? 6.363 8.102 18.453 1 98.56 113 ILE A O 1
ATOM 884 N N . HIS A 1 114 ? 6.379 9.406 20.234 1 98.75 114 HIS A N 1
ATOM 885 C CA . HIS A 1 114 ? 7.812 9.195 20.406 1 98.75 114 HIS A CA 1
ATOM 886 C C . HIS A 1 114 ? 8.109 7.773 20.875 1 98.75 114 HIS A C 1
ATOM 888 O O . HIS A 1 114 ? 9.125 7.188 20.484 1 98.75 114 HIS A O 1
ATOM 894 N N . ALA A 1 115 ? 7.305 7.168 21.719 1 98.19 115 ALA A 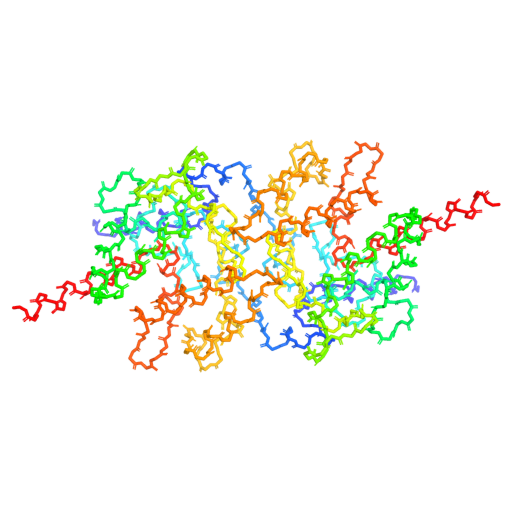N 1
ATOM 895 C CA . ALA A 1 115 ? 7.469 5.766 22.094 1 98.19 115 ALA A CA 1
ATOM 896 C C . ALA A 1 115 ? 7.367 4.848 20.891 1 98.19 115 ALA A C 1
ATOM 898 O O . ALA A 1 115 ? 8.086 3.854 20.797 1 98.19 115 ALA A O 1
ATOM 899 N N . ALA A 1 116 ? 6.555 5.203 19.953 1 97.94 116 ALA A N 1
ATOM 900 C CA . ALA A 1 116 ? 6.281 4.359 18.797 1 97.94 116 ALA A CA 1
ATOM 901 C C . ALA A 1 116 ? 7.324 4.566 17.703 1 97.94 116 ALA A C 1
ATOM 903 O O . ALA A 1 116 ? 7.699 3.623 17 1 97.94 116 ALA A O 1
ATOM 904 N N . MET A 1 117 ? 7.875 5.766 17.562 1 98.44 117 MET A N 1
ATOM 905 C CA . MET A 1 117 ? 8.555 6.082 16.312 1 98.44 117 MET A CA 1
ATOM 906 C C . MET A 1 117 ? 10.047 6.301 16.547 1 98.44 117 MET A C 1
ATOM 908 O O . MET A 1 117 ? 10.844 6.207 15.609 1 98.44 117 MET A O 1
ATOM 912 N N . SER A 1 118 ? 10.422 6.617 17.75 1 98.75 118 SER A N 1
ATOM 913 C CA . SER A 1 118 ? 11.805 7.027 18 1 98.75 118 SER A CA 1
ATOM 914 C C . SER A 1 118 ? 12.781 5.93 17.594 1 98.75 118 SER A C 1
ATOM 916 O O . SER A 1 118 ? 13.688 6.16 16.797 1 98.75 118 SER A O 1
ATOM 918 N N . TYR A 1 119 ? 12.609 4.754 18.047 1 98.06 119 TYR A N 1
ATOM 919 C CA . TYR A 1 119 ? 13.602 3.697 17.891 1 98.06 119 TYR A CA 1
ATOM 920 C C . TYR A 1 119 ? 13.867 3.422 16.406 1 98.06 119 TYR A C 1
ATOM 922 O O . TYR A 1 119 ? 15.023 3.316 15.984 1 98.06 119 TYR A O 1
ATOM 930 N N . SER A 1 120 ? 12.812 3.363 15.641 1 97.38 120 SER A N 1
ATOM 931 C CA . SER A 1 120 ? 12.93 3.02 14.227 1 97.38 120 SER A CA 1
ATOM 932 C C . SER A 1 120 ? 13.711 4.078 13.461 1 97.38 120 SER A C 1
ATOM 934 O O . SER A 1 120 ? 14.266 3.797 12.398 1 97.38 120 SER A O 1
ATOM 936 N N . THR A 1 121 ? 13.797 5.242 13.969 1 98.56 121 THR A N 1
ATOM 937 C CA . THR A 1 121 ? 14.422 6.316 13.211 1 98.56 121 THR A CA 1
ATOM 938 C C . THR A 1 121 ? 15.859 6.535 13.68 1 98.56 121 THR A C 1
ATOM 940 O O . THR A 1 121 ? 16.609 7.293 13.062 1 98.56 121 THR A O 1
ATOM 943 N N . LEU A 1 122 ? 16.203 5.902 14.75 1 98.44 122 LEU A N 1
ATOM 944 C CA . LEU A 1 122 ? 17.531 6.113 15.305 1 98.44 122 LEU A CA 1
ATOM 945 C C . LEU A 1 122 ? 18.609 5.66 14.32 1 98.44 122 LEU A C 1
ATOM 947 O O . LEU A 1 122 ? 18.438 4.648 13.633 1 98.44 122 LEU A O 1
ATOM 951 N N . PRO A 1 123 ? 19.703 6.359 14.242 1 95.88 123 PRO A N 1
ATOM 952 C CA . PRO A 1 123 ? 20.797 5.969 13.344 1 95.88 123 PRO A CA 1
ATOM 953 C C . PRO A 1 123 ? 21.594 4.777 13.867 1 95.88 123 PRO A C 1
ATOM 955 O O . PRO A 1 123 ? 22.422 4.215 13.148 1 95.88 123 PRO A O 1
ATOM 958 N N . THR A 1 124 ? 21.312 4.395 15.148 1 95 124 THR A N 1
ATOM 959 C CA . THR A 1 124 ? 21.984 3.238 15.75 1 95 124 THR A CA 1
ATOM 960 C C . THR A 1 124 ? 20.953 2.283 16.359 1 95 124 THR A C 1
ATOM 962 O O . THR A 1 124 ? 19.781 2.639 16.516 1 95 124 THR A O 1
ATOM 965 N N . TRP A 1 125 ? 21.406 1.142 16.656 1 94.25 125 TRP A N 1
ATOM 966 C CA . TRP A 1 125 ? 20.5 0.141 17.219 1 94.25 125 TRP A CA 1
ATOM 967 C C . TRP A 1 125 ? 20.25 0.394 18.703 1 94.25 125 TRP A C 1
ATOM 969 O O . TRP A 1 125 ? 19.344 -0.204 19.297 1 94.25 125 TRP A O 1
ATOM 979 N N . LEU A 1 126 ? 20.969 1.356 19.297 1 95.81 126 LEU A N 1
ATOM 980 C CA . LEU A 1 126 ? 20.828 1.652 20.719 1 95.81 126 LEU A CA 1
ATOM 981 C C . LEU A 1 126 ? 19.656 2.596 20.969 1 95.81 126 LEU A C 1
ATOM 983 O O . LEU A 1 126 ? 19.547 3.645 20.328 1 95.81 126 LEU A O 1
ATOM 987 N N . PRO A 1 127 ? 18.875 2.146 21.906 1 95.75 127 PRO A N 1
ATOM 988 C CA . PRO A 1 127 ? 17.797 3.074 22.25 1 95.75 127 PRO A CA 1
ATOM 989 C C . PRO A 1 127 ? 18.312 4.367 22.875 1 95.75 127 PRO A C 1
ATOM 991 O O . PRO A 1 127 ? 19.359 4.375 23.5 1 95.75 127 PRO A O 1
ATOM 994 N N . SER A 1 128 ? 17.656 5.418 22.656 1 97.31 128 SER A N 1
ATOM 995 C CA . SER A 1 128 ? 17.953 6.719 23.25 1 97.31 128 SER A CA 1
ATOM 996 C C . SER A 1 128 ? 16.984 7.043 24.391 1 97.31 128 SER A C 1
ATOM 998 O O . SER A 1 128 ? 15.766 6.922 24.219 1 97.31 128 SER A O 1
ATOM 1000 N N . PRO A 1 129 ? 17.438 7.438 25.516 1 96.75 129 PRO A N 1
ATOM 1001 C CA . PRO A 1 129 ? 16.531 7.793 26.625 1 96.75 129 PRO A CA 1
ATOM 1002 C C . PRO A 1 129 ? 15.75 9.07 26.344 1 96.75 129 PRO A C 1
ATOM 1004 O O . PRO A 1 129 ? 14.797 9.375 27.078 1 96.75 129 PRO A O 1
ATOM 1007 N N . PHE A 1 130 ? 16.109 9.844 25.281 1 98.06 130 PHE A N 1
ATOM 1008 C CA . PHE A 1 130 ? 15.445 11.102 24.984 1 98.06 130 PHE A CA 1
ATOM 1009 C C . PHE A 1 130 ? 14.383 10.906 23.906 1 98.06 130 PHE A C 1
ATOM 1011 O O . PHE A 1 130 ? 13.688 11.859 23.531 1 98.06 130 PHE A O 1
ATOM 1018 N N . PHE A 1 131 ? 14.258 9.773 23.328 1 98.62 131 PHE A N 1
ATOM 1019 C CA . PHE A 1 131 ? 13.25 9.352 22.359 1 98.62 131 PHE A CA 1
ATOM 1020 C C . PHE A 1 131 ? 13.172 10.328 21.203 1 98.62 131 PHE A C 1
ATOM 1022 O O . PHE A 1 131 ? 12.086 10.789 20.844 1 98.62 131 PHE A O 1
ATOM 1029 N N . PRO A 1 132 ? 14.328 10.641 20.531 1 98.81 132 PRO A N 1
ATOM 1030 C CA . PRO A 1 132 ? 14.289 11.523 19.375 1 98.81 132 PRO A CA 1
ATOM 1031 C C . PRO A 1 132 ? 13.734 10.836 18.125 1 98.81 132 PRO A C 1
ATOM 1033 O O . PRO A 1 132 ? 13.781 9.609 18.016 1 98.81 132 PRO A O 1
ATOM 1036 N N . ILE A 1 133 ? 13.156 11.57 17.266 1 98.88 133 ILE A N 1
ATOM 1037 C CA . ILE A 1 133 ? 12.734 11.102 15.953 1 98.88 133 ILE A CA 1
ATOM 1038 C C . ILE A 1 133 ? 13.562 11.781 14.867 1 98.88 133 ILE A C 1
ATOM 1040 O O . ILE A 1 133 ? 13.539 13.008 14.734 1 98.88 133 ILE A O 1
ATOM 1044 N N . TYR A 1 134 ? 14.344 11.039 14.172 1 98.88 134 TYR A N 1
ATOM 1045 C CA . TYR A 1 134 ? 15.164 11.555 13.078 1 98.88 134 TYR A CA 1
ATOM 1046 C C . TYR A 1 134 ? 14.359 11.641 11.789 1 98.88 134 TYR A C 1
ATOM 1048 O O . TYR A 1 134 ? 13.938 10.617 11.242 1 98.88 134 TYR A O 1
ATOM 1056 N N . ILE A 1 135 ? 14.219 12.836 11.258 1 98.88 135 ILE A N 1
ATOM 1057 C CA . ILE A 1 135 ? 13.391 13.094 10.086 1 98.88 135 ILE A CA 1
ATOM 1058 C C . ILE A 1 135 ? 13.953 12.352 8.875 1 98.88 135 ILE A C 1
ATOM 1060 O O . ILE A 1 135 ? 13.203 11.828 8.055 1 98.88 135 ILE A O 1
ATOM 1064 N N . GLU A 1 136 ? 15.25 12.273 8.75 1 98.38 136 GLU A N 1
ATOM 1065 C CA . GLU A 1 136 ? 15.906 11.609 7.621 1 98.38 136 GLU A CA 1
ATOM 1066 C C . GLU A 1 136 ? 15.453 10.156 7.5 1 98.38 136 GLU A C 1
ATOM 1068 O O . GLU A 1 136 ? 15.414 9.602 6.398 1 98.38 136 GLU A O 1
ATOM 1073 N N . ASN A 1 137 ? 15.094 9.547 8.641 1 98.5 137 ASN A N 1
ATOM 1074 C CA . ASN A 1 137 ? 14.758 8.125 8.695 1 98.5 137 ASN A CA 1
ATOM 1075 C C . ASN A 1 137 ? 13.258 7.914 8.898 1 98.5 137 ASN A C 1
ATOM 1077 O O . ASN A 1 137 ? 12.828 6.805 9.211 1 98.5 137 ASN A O 1
ATOM 1081 N N . ILE A 1 138 ? 12.445 8.953 8.664 1 98.81 138 ILE A N 1
ATOM 1082 C CA . ILE A 1 138 ? 11.039 8.883 9.047 1 98.81 138 ILE A CA 1
ATOM 1083 C C . ILE A 1 138 ? 10.312 7.855 8.18 1 98.81 138 ILE A C 1
ATOM 1085 O O . ILE A 1 138 ? 9.281 7.316 8.57 1 98.81 138 ILE A O 1
ATOM 1089 N N . HIS A 1 139 ? 10.844 7.523 6.945 1 98.56 139 HIS A N 1
ATOM 1090 C CA . HIS A 1 139 ? 10.234 6.523 6.078 1 98.56 139 HIS A CA 1
ATOM 1091 C C . HIS A 1 139 ? 10.227 5.152 6.746 1 98.56 139 HIS A C 1
ATOM 1093 O O . HIS A 1 139 ? 9.375 4.312 6.434 1 98.56 139 HIS A O 1
ATOM 1099 N N . LYS A 1 140 ? 11.078 4.938 7.754 1 98.19 140 LYS A N 1
ATOM 1100 C CA . LYS A 1 140 ? 11.156 3.662 8.453 1 98.19 140 LYS A CA 1
ATOM 1101 C C . LYS A 1 140 ? 9.977 3.484 9.406 1 98.19 140 LYS A C 1
ATOM 1103 O O . LYS A 1 140 ? 9.734 2.385 9.906 1 98.19 140 LYS A O 1
ATOM 1108 N N . CYS A 1 141 ? 9.242 4.512 9.648 1 98.5 141 CYS A N 1
ATOM 1109 C CA . CYS A 1 141 ? 8.109 4.465 10.562 1 98.5 141 CYS A CA 1
ATOM 1110 C C . CYS A 1 141 ? 6.816 4.18 9.812 1 98.5 141 CYS A C 1
ATOM 1112 O O . CYS A 1 141 ? 5.758 4.035 10.43 1 98.5 141 CYS A O 1
ATOM 1114 N N . LYS A 1 142 ? 6.906 4.148 8.453 1 98.56 142 LYS A N 1
ATOM 1115 C CA . LYS A 1 142 ? 5.703 3.76 7.719 1 98.56 142 LYS A CA 1
ATOM 1116 C C . LYS A 1 142 ? 5.148 2.436 8.234 1 98.56 142 LYS A C 1
ATOM 1118 O O . LYS A 1 142 ? 5.898 1.479 8.438 1 98.56 142 LYS A O 1
ATOM 1123 N N . HIS A 1 143 ? 3.92 2.393 8.539 1 98.62 143 HIS A N 1
ATOM 1124 C CA . HIS A 1 143 ? 3.244 1.186 9 1 98.62 143 HIS A CA 1
ATOM 1125 C C . HIS A 1 143 ? 2.217 0.703 7.984 1 98.62 143 HIS A C 1
ATOM 1127 O O . HIS A 1 143 ? 1.894 1.42 7.035 1 98.62 143 HIS A O 1
ATOM 1133 N N . GLY A 1 144 ? 1.75 -0.546 8.102 1 98.31 144 GLY A N 1
ATOM 1134 C CA . GLY A 1 144 ? 0.698 -1.093 7.258 1 98.31 144 GLY A CA 1
ATOM 1135 C C . GLY A 1 144 ? -0.689 -0.631 7.66 1 98.31 144 GLY A C 1
ATOM 1136 O O . GLY A 1 144 ? -0.833 0.299 8.461 1 98.31 144 GLY A O 1
ATOM 1137 N N . SER A 1 145 ? -1.676 -1.16 6.988 1 98.62 145 SER A N 1
ATOM 1138 C CA . SER A 1 145 ? -3.072 -0.855 7.281 1 98.62 145 SER A CA 1
ATOM 1139 C C . SER A 1 145 ? -3.373 0.624 7.062 1 98.62 145 SER A C 1
ATOM 1141 O O . SER A 1 145 ? -4.145 1.223 7.812 1 98.62 145 SER A O 1
ATOM 1143 N N . ASP A 1 146 ? -2.68 1.244 6.16 1 97.69 146 ASP A N 1
ATOM 1144 C CA . ASP A 1 146 ? -2.85 2.666 5.875 1 97.69 146 ASP A CA 1
ATOM 1145 C C . ASP A 1 146 ? -3.424 2.883 4.48 1 97.69 146 ASP A C 1
ATOM 1147 O O . ASP A 1 146 ? -3.852 1.932 3.822 1 97.69 146 ASP A O 1
ATOM 1151 N N . SER A 1 147 ? -3.525 4.082 4.031 1 97.69 147 SER A N 1
ATOM 1152 C CA . SER A 1 147 ? -4.109 4.43 2.74 1 97.69 147 SER A CA 1
ATOM 1153 C C . SER A 1 147 ? -3.117 4.203 1.605 1 97.69 147 SER A C 1
ATOM 1155 O O . SER A 1 147 ? -3.484 4.262 0.431 1 97.69 147 SER A O 1
ATOM 1157 N N . ALA A 1 148 ? -1.888 3.936 1.893 1 97.81 148 ALA A N 1
ATOM 1158 C CA . ALA A 1 148 ? -0.811 3.746 0.925 1 97.81 148 ALA A CA 1
ATOM 1159 C C . ALA A 1 148 ? -0.595 5.008 0.09 1 97.81 148 ALA A C 1
ATOM 1161 O O . ALA A 1 148 ? -0.118 4.934 -1.045 1 97.81 148 ALA A O 1
ATOM 1162 N N . THR A 1 149 ? -0.982 6.148 0.669 1 98.75 149 THR A N 1
ATOM 1163 C CA . THR A 1 149 ? -0.754 7.406 -0.036 1 98.75 149 THR A CA 1
ATOM 1164 C C . THR A 1 149 ? 0.726 7.777 -0.017 1 98.75 149 THR A C 1
ATOM 1166 O O . THR A 1 149 ? 1.22 8.43 -0.941 1 98.75 149 THR A O 1
ATOM 1169 N N . TYR A 1 150 ? 1.426 7.352 0.987 1 98.75 150 TYR A N 1
ATOM 1170 C CA . TYR A 1 150 ? 2.883 7.348 0.932 1 98.75 150 TYR A CA 1
ATOM 1171 C C . TYR A 1 150 ? 3.404 6.023 0.389 1 98.75 150 TYR A C 1
ATOM 1173 O O . TYR A 1 150 ? 2.904 4.957 0.754 1 98.75 150 TYR A O 1
ATOM 1181 N N . ASP A 1 151 ? 4.359 6.094 -0.484 1 98.38 151 ASP A N 1
ATOM 1182 C CA . ASP A 1 151 ? 5.047 4.848 -0.805 1 98.38 151 ASP A CA 1
ATOM 1183 C C . ASP A 1 151 ? 6.156 4.555 0.206 1 98.38 151 ASP A C 1
ATOM 1185 O O . ASP A 1 151 ? 6.277 5.25 1.217 1 98.38 151 ASP A O 1
ATOM 1189 N N . THR A 1 152 ? 6.938 3.555 0.028 1 98.06 152 THR A N 1
ATOM 1190 C CA . THR A 1 152 ? 7.891 3.061 1.013 1 98.06 152 THR A CA 1
ATOM 1191 C C . THR A 1 152 ? 9.023 4.062 1.222 1 98.06 152 THR A C 1
ATOM 1193 O O . THR A 1 152 ? 9.695 4.043 2.254 1 98.06 152 THR A O 1
ATOM 1196 N N . GLU A 1 153 ? 9.266 4.961 0.271 1 98.56 153 GLU A N 1
ATOM 1197 C CA . GLU A 1 153 ? 10.344 5.941 0.336 1 98.56 153 GLU A CA 1
ATOM 1198 C C . GLU A 1 153 ? 9.859 7.262 0.919 1 98.56 153 GLU A C 1
ATOM 1200 O O . GLU A 1 153 ? 10.656 8.164 1.174 1 98.56 153 GLU A O 1
ATOM 1205 N N . GLY A 1 154 ? 8.5 7.367 1.055 1 98.81 154 GLY A N 1
ATOM 1206 C CA . GLY A 1 154 ? 7.945 8.594 1.606 1 98.81 154 GLY A CA 1
ATOM 1207 C C . GLY A 1 154 ? 7.414 9.539 0.545 1 98.81 154 GLY A C 1
ATOM 1208 O O . GLY A 1 154 ? 7.129 10.703 0.83 1 98.81 154 GLY A O 1
ATOM 1209 N N . ARG A 1 155 ? 7.297 9.102 -0.711 1 98.88 155 ARG A N 1
ATOM 1210 C CA . ARG A 1 155 ? 6.688 9.891 -1.778 1 98.88 155 ARG A CA 1
ATOM 1211 C C . ARG A 1 155 ? 5.164 9.844 -1.691 1 98.88 155 ARG A C 1
ATOM 1213 O O . ARG A 1 155 ? 4.602 9.016 -0.974 1 98.88 155 ARG A O 1
ATOM 1220 N N . PHE A 1 156 ? 4.578 10.734 -2.348 1 98.94 156 PHE A N 1
ATOM 1221 C CA . PHE A 1 156 ? 3.131 10.906 -2.344 1 98.94 156 PHE A CA 1
ATOM 1222 C C . PHE A 1 156 ? 2.51 10.312 -3.602 1 98.94 156 PHE A C 1
ATOM 1224 O O . PHE A 1 156 ? 2.908 10.656 -4.719 1 98.94 156 PHE A O 1
ATOM 1231 N N . VAL A 1 157 ? 1.546 9.43 -3.455 1 98.81 157 VAL A N 1
ATOM 1232 C CA . VAL A 1 157 ? 0.878 8.828 -4.605 1 98.81 157 VAL A CA 1
ATOM 1233 C C . VAL A 1 157 ? -0.49 9.477 -4.809 1 98.81 157 VAL A C 1
ATOM 1235 O O . VAL A 1 157 ? -1.456 9.125 -4.125 1 98.81 157 VAL A O 1
ATOM 1238 N N . PRO A 1 158 ? -0.657 10.32 -5.812 1 98.69 158 PRO A N 1
ATOM 1239 C CA . PRO A 1 158 ? -1.896 11.086 -5.973 1 98.69 158 PRO A CA 1
ATOM 1240 C C . PRO A 1 158 ? -3.117 10.195 -6.188 1 98.69 158 PRO A C 1
ATOM 1242 O O . PRO A 1 158 ? -4.184 10.461 -5.625 1 98.69 158 PRO A O 1
ATOM 1245 N N . ALA A 1 159 ? -2.996 9.133 -6.953 1 98.69 159 ALA A N 1
ATOM 1246 C CA . ALA A 1 159 ? -4.129 8.266 -7.246 1 98.69 159 ALA A CA 1
ATOM 1247 C C . ALA A 1 159 ? -4.703 7.66 -5.969 1 98.69 159 ALA A C 1
ATOM 1249 O O . ALA A 1 159 ? -5.918 7.488 -5.848 1 98.69 159 ALA A O 1
ATOM 1250 N N . ASN A 1 160 ? -3.824 7.336 -5.031 1 98.69 160 ASN A N 1
ATOM 1251 C CA . ASN A 1 160 ? -4.281 6.723 -3.789 1 98.69 160 ASN A CA 1
ATOM 1252 C C . ASN A 1 160 ? -5.07 7.711 -2.932 1 98.69 160 ASN A C 1
ATOM 1254 O O . ASN A 1 160 ? -6.059 7.336 -2.299 1 98.69 160 ASN A O 1
ATOM 1258 N N . LEU A 1 161 ? -4.633 8.984 -2.898 1 98.81 161 LEU A N 1
ATOM 1259 C CA . LEU A 1 161 ? -5.441 10 -2.229 1 98.81 161 LEU A CA 1
ATOM 1260 C C . LEU A 1 161 ? -6.836 10.078 -2.836 1 98.81 161 LEU A C 1
ATOM 1262 O O . LEU A 1 161 ? -7.836 10.07 -2.113 1 98.81 161 LEU A O 1
ATOM 1266 N N . GLU A 1 162 ? -6.898 10.188 -4.148 1 98.69 162 GLU A N 1
ATOM 1267 C CA . GLU A 1 162 ? -8.172 10.305 -4.848 1 98.69 162 GLU A CA 1
ATOM 1268 C C . GLU A 1 162 ? -9.07 9.102 -4.562 1 98.69 162 GLU A C 1
ATOM 1270 O O . GLU A 1 162 ? -10.281 9.25 -4.371 1 98.69 162 GLU A O 1
ATOM 1275 N N . ASN A 1 163 ? -8.484 7.98 -4.473 1 98.25 163 ASN A N 1
ATOM 1276 C CA . ASN A 1 163 ? -9.242 6.754 -4.27 1 98.25 163 ASN A CA 1
ATOM 1277 C C . ASN A 1 163 ? -9.805 6.672 -2.855 1 98.25 163 ASN A C 1
ATOM 1279 O O . ASN A 1 163 ? -10.828 6.012 -2.625 1 98.25 163 ASN A O 1
ATOM 1283 N N . ILE A 1 164 ? -9.164 7.293 -1.876 1 98.69 164 ILE A N 1
ATOM 1284 C CA . ILE A 1 164 ? -9.75 7.355 -0.54 1 98.69 164 ILE A CA 1
ATOM 1285 C C . ILE A 1 164 ? -11.172 7.902 -0.624 1 98.69 164 ILE A C 1
ATOM 1287 O O . ILE A 1 164 ? -12.109 7.289 -0.107 1 98.69 164 ILE A O 1
ATOM 1291 N N . PHE A 1 165 ? -11.312 8.945 -1.307 1 98.69 165 PHE A N 1
ATOM 1292 C CA . PHE A 1 165 ? -12.594 9.641 -1.309 1 98.69 165 PHE A CA 1
ATOM 1293 C C . PHE A 1 165 ? -13.57 8.984 -2.271 1 98.69 165 PHE A C 1
ATOM 1295 O O . PHE A 1 165 ? -14.773 8.969 -2.025 1 98.69 165 PHE A O 1
ATOM 1302 N N . SER A 1 166 ? -13.047 8.406 -3.342 1 98.19 166 SER A N 1
ATOM 1303 C CA . SER A 1 166 ? -13.938 7.676 -4.242 1 98.19 166 SER A CA 1
ATOM 1304 C C . SER A 1 166 ? -14.492 6.422 -3.574 1 98.19 166 SER A C 1
ATOM 1306 O O . SER A 1 166 ? -15.656 6.059 -3.791 1 98.19 166 SER A O 1
ATOM 1308 N N . LYS A 1 167 ? -13.727 5.781 -2.777 1 98.44 167 LYS A N 1
ATOM 1309 C CA . LYS A 1 167 ? -14.117 4.527 -2.135 1 98.44 167 LYS A CA 1
ATOM 1310 C C . LYS A 1 167 ? -15.039 4.781 -0.944 1 98.44 167 LYS A C 1
ATOM 1312 O O . LYS A 1 167 ? -15.953 3.998 -0.68 1 98.44 167 LYS A O 1
ATOM 1317 N N . TYR A 1 168 ? -14.844 5.926 -0.193 1 98.56 168 TYR A N 1
ATOM 1318 C CA . TYR A 1 168 ? -15.414 5.922 1.15 1 98.56 168 TYR A CA 1
ATOM 1319 C C . TYR A 1 168 ? -16.266 7.168 1.388 1 98.56 168 TYR A C 1
ATOM 1321 O O . TYR A 1 168 ? -17.062 7.211 2.326 1 98.56 168 TYR A O 1
ATOM 1329 N N . ALA A 1 169 ? -15.984 8.227 0.618 1 98.5 169 ALA A N 1
ATOM 1330 C CA . ALA A 1 169 ? -16.766 9.453 0.794 1 98.5 169 ALA A CA 1
ATOM 1331 C C . ALA A 1 169 ? -18.125 9.344 0.086 1 98.5 169 ALA A C 1
ATOM 1333 O O . ALA A 1 169 ? -18.281 9.852 -1.027 1 98.5 169 ALA A O 1
ATOM 1334 N N . HIS A 1 170 ? -19.141 8.797 0.757 1 97.69 170 HIS A N 1
ATOM 1335 C CA . HIS A 1 170 ? -20.438 8.531 0.138 1 97.69 170 HIS A CA 1
ATOM 1336 C C . HIS A 1 170 ? -21.438 9.648 0.429 1 97.69 170 HIS A C 1
ATOM 1338 O O . HIS A 1 170 ? -22.328 9.914 -0.373 1 97.69 170 HIS A O 1
ATOM 1344 N N . THR A 1 171 ? -21.25 10.297 1.535 1 98.25 171 THR A N 1
ATOM 1345 C CA . THR A 1 171 ? -22.188 11.352 1.927 1 98.25 171 THR A CA 1
ATOM 1346 C C . THR A 1 171 ? -21.922 12.625 1.129 1 98.25 171 THR A C 1
ATOM 1348 O O . THR A 1 171 ? -22.859 13.219 0.576 1 98.25 171 THR A O 1
ATOM 1351 N N . LYS A 1 172 ? -20.656 13.055 1.102 1 97.94 172 LYS A N 1
ATOM 1352 C CA . LYS A 1 172 ? -20.141 14.141 0.282 1 97.94 172 LYS A CA 1
ATOM 1353 C C . LYS A 1 172 ? -18.859 13.727 -0.441 1 97.94 172 LYS A C 1
ATOM 1355 O O . LYS A 1 172 ? -17.922 13.219 0.182 1 97.94 172 LYS A O 1
ATOM 1360 N N . THR A 1 173 ? -18.703 13.859 -1.74 1 95.44 173 THR A N 1
ATOM 1361 C CA . THR A 1 173 ? -17.688 13.266 -2.607 1 95.44 173 THR A CA 1
ATOM 1362 C C . THR A 1 173 ? -16.297 13.719 -2.195 1 95.44 173 THR A C 1
ATOM 1364 O O . THR A 1 173 ? -15.312 12.992 -2.406 1 95.44 173 THR A O 1
ATOM 1367 N N . ASP A 1 174 ? -16.047 14.82 -1.568 1 96.81 174 ASP A N 1
ATOM 1368 C CA . ASP A 1 174 ? -14.703 15.297 -1.271 1 96.81 174 ASP A CA 1
ATOM 1369 C C . ASP A 1 174 ? -14.523 15.539 0.227 1 96.81 174 ASP A C 1
ATOM 1371 O O . A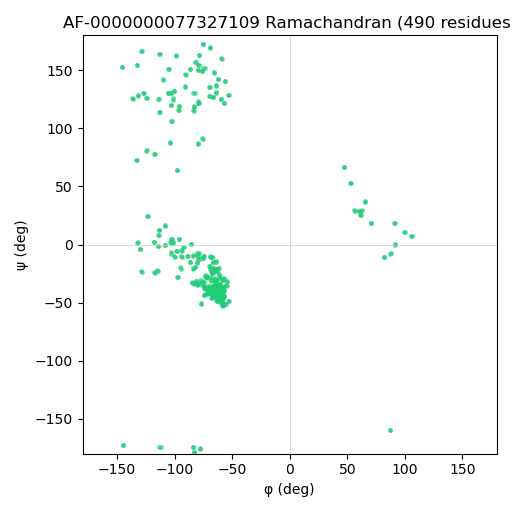SP A 1 174 ? -13.664 16.328 0.636 1 96.81 174 ASP A O 1
ATOM 1375 N N . LYS A 1 175 ? -15.297 14.875 1 1 98.56 175 LYS A N 1
ATOM 1376 C CA . LYS A 1 175 ? -15.195 14.953 2.455 1 98.56 175 LYS A CA 1
ATOM 1377 C C . LYS A 1 175 ? -15.539 13.609 3.098 1 98.56 175 LYS A C 1
ATOM 1379 O O . LYS A 1 175 ? -16.328 12.836 2.549 1 98.56 175 LYS A O 1
ATOM 1384 N N . LEU A 1 176 ? -15 13.359 4.238 1 98.88 176 LEU A N 1
ATOM 1385 C CA . LEU A 1 176 ? -15.305 12.156 5.008 1 98.88 176 LEU A CA 1
ATOM 1386 C C . LEU A 1 176 ? -16.016 12.508 6.309 1 98.88 176 LEU A C 1
ATOM 1388 O O . LEU A 1 176 ? -15.57 13.391 7.043 1 98.88 176 LEU A O 1
ATOM 1392 N N . SER A 1 177 ? -17.156 11.922 6.539 1 98.81 177 SER A N 1
ATOM 1393 C CA . SER A 1 177 ? -17.672 11.914 7.902 1 98.81 177 SER A CA 1
ATOM 1394 C C . SER A 1 177 ? -16.844 11.039 8.82 1 98.81 177 SER A C 1
ATOM 1396 O O . SER A 1 177 ? -15.992 10.273 8.352 1 98.81 177 SER A O 1
ATOM 1398 N N . PHE A 1 178 ? -17.109 11.141 10.094 1 98.62 178 PHE A N 1
ATOM 1399 C CA . PHE A 1 178 ? -16.359 10.305 11.031 1 98.62 178 PHE A CA 1
ATOM 1400 C C . PHE A 1 178 ? -16.641 8.828 10.773 1 98.62 178 PHE A C 1
ATOM 1402 O O . PHE A 1 178 ? -15.719 8.008 10.812 1 98.62 178 PHE A O 1
ATOM 1409 N N . LYS A 1 179 ? -17.891 8.539 10.516 1 98.62 179 LYS A N 1
ATOM 1410 C CA . LYS A 1 179 ? -18.266 7.156 10.242 1 98.62 179 LYS A CA 1
ATOM 1411 C C . LYS A 1 179 ? -17.547 6.617 9.008 1 98.62 179 LYS A C 1
ATOM 1413 O O . LYS A 1 179 ? -17.062 5.48 9.016 1 98.62 179 LYS A O 1
ATOM 1418 N N . GLU A 1 180 ? -17.484 7.395 7.965 1 98.81 180 GLU A N 1
ATOM 1419 C CA . GLU A 1 180 ? -16.797 7.008 6.734 1 98.81 180 GLU A CA 1
ATOM 1420 C C . GLU A 1 180 ? -15.297 6.855 6.957 1 98.81 180 GLU A C 1
ATOM 1422 O O . GLU A 1 180 ? -14.68 5.918 6.453 1 98.81 180 GLU A O 1
ATOM 1427 N N . LEU A 1 181 ? -14.742 7.766 7.711 1 98.81 181 LEU A N 1
ATOM 1428 C CA . LEU A 1 181 ? -13.328 7.695 8.078 1 98.81 181 LEU A CA 1
ATOM 1429 C C . LEU A 1 181 ? -13.031 6.426 8.867 1 98.81 181 LEU A C 1
ATOM 1431 O O . LEU A 1 181 ? -12.055 5.73 8.586 1 98.81 181 LEU A O 1
ATOM 1435 N N . TRP A 1 182 ? -13.898 6.098 9.789 1 98.5 182 TRP A N 1
ATOM 1436 C CA . TRP A 1 182 ? -13.742 4.895 10.602 1 98.5 182 TRP A CA 1
ATOM 1437 C C . TRP A 1 182 ? -13.844 3.641 9.742 1 98.5 182 TRP A C 1
ATOM 1439 O O . TRP A 1 182 ? -13.055 2.705 9.906 1 98.5 182 TRP A O 1
ATOM 1449 N N . HIS A 1 183 ? -14.766 3.654 8.844 1 98.38 183 HIS A N 1
ATOM 1450 C CA . HIS A 1 183 ? -14.93 2.537 7.922 1 98.38 183 HIS A CA 1
ATOM 1451 C C . HIS A 1 183 ? -13.695 2.361 7.043 1 98.38 183 HIS A C 1
ATOM 1453 O O . HIS A 1 183 ? -13.258 1.234 6.797 1 98.38 183 HIS A O 1
ATOM 1459 N N . MET A 1 184 ? -13.188 3.439 6.578 1 98.62 184 MET A N 1
ATOM 1460 C CA . MET A 1 184 ? -11.977 3.395 5.762 1 98.62 184 MET A CA 1
ATOM 1461 C C . MET A 1 184 ? -10.828 2.738 6.523 1 98.62 184 MET A C 1
ATOM 1463 O O . MET A 1 184 ? -10.141 1.865 5.988 1 98.62 184 MET A O 1
ATOM 1467 N N . THR A 1 185 ? -10.633 3.133 7.797 1 98.62 185 THR A N 1
ATOM 1468 C CA . THR A 1 185 ? -9.523 2.586 8.57 1 98.62 185 THR A CA 1
ATOM 1469 C C . THR A 1 185 ? -9.75 1.105 8.867 1 98.62 185 THR A C 1
ATOM 1471 O O . THR A 1 185 ? -8.797 0.323 8.906 1 98.62 185 THR A O 1
ATOM 1474 N N . ASP A 1 186 ? -10.992 0.697 9 1 97.88 186 ASP A N 1
ATOM 1475 C CA . ASP A 1 186 ? -11.305 -0.716 9.18 1 97.88 186 ASP A CA 1
ATOM 1476 C C . ASP A 1 186 ? -11.023 -1.511 7.91 1 97.88 186 ASP A C 1
ATOM 1478 O O . ASP A 1 186 ? -10.484 -2.617 7.969 1 97.88 186 ASP A O 1
ATOM 1482 N N . SER A 1 187 ? -11.406 -0.938 6.84 1 97.25 187 SER A N 1
ATOM 1483 C CA . SER A 1 187 ? -11.305 -1.6 5.543 1 97.25 187 SER A CA 1
ATOM 1484 C C . SER A 1 187 ? -9.852 -1.745 5.105 1 97.25 187 SER A C 1
ATOM 1486 O O . SER A 1 187 ? -9.539 -2.562 4.238 1 97.25 187 SER A O 1
ATOM 1488 N N . SER A 1 188 ? -8.945 -0.981 5.695 1 97.62 188 SER A N 1
ATOM 1489 C CA . SER A 1 188 ? -7.543 -0.964 5.293 1 97.62 188 SER A CA 1
ATOM 1490 C C . SER A 1 188 ? -6.703 -1.884 6.176 1 97.62 188 SER A C 1
ATOM 1492 O O . SER A 1 188 ? -5.48 -1.94 6.035 1 97.62 188 SER A O 1
ATOM 1494 N N . ARG A 1 189 ? -7.324 -2.621 7.09 1 98.06 189 ARG A N 1
ATOM 1495 C CA . ARG A 1 189 ? -6.594 -3.475 8.016 1 98.06 189 ARG A CA 1
ATOM 1496 C C . ARG A 1 189 ? -5.902 -4.617 7.281 1 98.06 189 ARG A C 1
ATOM 1498 O O . ARG A 1 189 ? -6.539 -5.34 6.512 1 98.06 189 ARG A O 1
ATOM 1505 N N . ASN A 1 190 ? -4.633 -4.758 7.504 1 98.5 190 ASN A N 1
ATOM 1506 C CA . ASN A 1 190 ? -3.869 -5.918 7.066 1 98.5 190 ASN A CA 1
ATOM 1507 C C . ASN A 1 190 ? -3.924 -7.047 8.094 1 98.5 190 ASN A C 1
ATOM 1509 O O . ASN A 1 190 ? -4.07 -6.797 9.289 1 98.5 190 ASN A O 1
ATOM 1513 N N . ALA A 1 191 ? -3.803 -8.219 7.57 1 97.88 191 ALA A N 1
ATOM 1514 C CA . ALA A 1 191 ? -3.824 -9.391 8.445 1 97.88 191 ALA A CA 1
ATOM 1515 C C . ALA A 1 191 ? -2.729 -9.305 9.5 1 97.88 191 ALA A C 1
ATOM 1517 O O . ALA A 1 191 ? -1.557 -9.102 9.172 1 97.88 191 ALA A O 1
ATOM 1518 N N . PHE A 1 192 ? -3.129 -9.352 10.773 1 97.69 192 PHE A N 1
ATOM 1519 C CA . PHE A 1 192 ? -2.281 -9.453 11.961 1 97.69 192 PHE A CA 1
ATOM 1520 C C . PHE A 1 192 ? -1.335 -8.258 12.047 1 97.69 192 PHE A C 1
ATOM 1522 O O . PHE A 1 192 ? -0.188 -8.398 12.477 1 97.69 192 PHE A O 1
ATOM 1529 N N . ASP A 1 193 ? -1.691 -7.184 11.547 1 98.5 193 ASP A N 1
ATOM 1530 C CA . ASP A 1 193 ? -0.964 -5.918 11.641 1 98.5 193 ASP A CA 1
ATOM 1531 C C . ASP A 1 193 ? -1.53 -5.043 12.758 1 98.5 193 ASP A C 1
ATOM 1533 O O . ASP A 1 193 ? -1.924 -3.9 12.516 1 98.5 193 ASP A O 1
ATOM 1537 N N . PHE A 1 194 ? -1.456 -5.465 14.047 1 98.31 194 PHE A N 1
ATOM 1538 C CA . PHE A 1 194 ? -2.115 -4.809 15.164 1 98.31 194 PHE A CA 1
ATOM 1539 C C . PHE A 1 194 ? -1.554 -3.406 15.383 1 98.31 194 PHE A C 1
ATOM 1541 O O . PHE A 1 194 ? -2.293 -2.48 15.719 1 98.31 194 PHE A O 1
ATOM 1548 N N . PHE A 1 195 ? -0.252 -3.242 15.188 1 98.62 195 PHE A N 1
ATOM 1549 C CA . PHE A 1 195 ? 0.329 -1.91 15.289 1 98.62 195 PHE A CA 1
ATOM 1550 C C . PHE A 1 195 ? -0.245 -0.981 14.227 1 98.62 195 PHE A C 1
ATOM 1552 O O . PHE A 1 195 ? -0.674 0.133 14.539 1 98.62 195 PHE A O 1
ATOM 1559 N N . GLY A 1 196 ? -0.288 -1.438 12.945 1 98.62 196 GLY A N 1
ATOM 1560 C CA . GLY A 1 196 ? -0.825 -0.638 11.852 1 98.62 196 GLY A CA 1
ATOM 1561 C C . GLY A 1 196 ? -2.293 -0.297 12.031 1 98.62 196 GLY A C 1
ATOM 1562 O O . GLY A 1 196 ? -2.721 0.814 11.711 1 98.62 196 GLY A O 1
ATOM 1563 N N . TRP A 1 197 ? -3.084 -1.236 12.625 1 98.69 197 TRP A N 1
ATOM 1564 C CA . TRP A 1 197 ? -4.496 -0.987 12.906 1 98.69 197 TRP A CA 1
ATOM 1565 C C . TRP A 1 197 ? -4.664 0.22 13.82 1 98.69 197 TRP A C 1
ATOM 1567 O O . TRP A 1 197 ? -5.422 1.141 13.516 1 98.69 197 TRP A O 1
ATOM 1577 N N . THR A 1 198 ? -3.879 0.157 14.844 1 98.12 198 THR A N 1
ATOM 1578 C CA . THR A 1 198 ? -4.008 1.162 15.891 1 98.12 198 THR A CA 1
ATOM 1579 C C . THR A 1 198 ? -3.424 2.496 15.438 1 98.12 198 THR A C 1
ATOM 1581 O O . THR A 1 198 ? -4.027 3.549 15.648 1 98.12 198 THR A O 1
ATOM 1584 N N . ALA A 1 199 ? -2.275 2.461 14.812 1 98.38 199 ALA A N 1
ATOM 1585 C CA . ALA A 1 199 ? -1.626 3.682 14.344 1 98.38 199 ALA A CA 1
ATOM 1586 C C . ALA A 1 199 ? -2.514 4.426 13.352 1 98.38 199 ALA A C 1
ATOM 1588 O O . ALA A 1 199 ? -2.691 5.645 13.461 1 98.38 199 ALA A O 1
ATOM 1589 N N . SER A 1 200 ? -3.088 3.691 12.43 1 98.5 200 SER A N 1
ATOM 1590 C CA . SER A 1 200 ? -3.951 4.297 11.422 1 98.5 200 SER A CA 1
ATOM 1591 C C . SER A 1 200 ? -5.16 4.973 12.062 1 98.5 200 SER A C 1
ATOM 1593 O O . SER A 1 200 ? -5.473 6.121 11.75 1 98.5 200 SER A O 1
ATOM 1595 N N . LYS A 1 201 ? -5.844 4.312 12.977 1 98.25 201 LYS A N 1
ATOM 1596 C CA . LYS A 1 201 ? -7.027 4.867 13.617 1 98.25 201 LYS A CA 1
ATOM 1597 C C . LYS A 1 201 ? -6.676 6.105 14.438 1 98.25 201 LYS A C 1
ATOM 1599 O O . LYS A 1 201 ? -7.398 7.105 14.406 1 98.25 201 LYS A O 1
ATOM 1604 N N . LEU A 1 202 ? -5.586 6.059 15.117 1 97.88 202 LEU A N 1
ATOM 1605 C CA . LEU A 1 202 ? -5.172 7.195 15.938 1 97.88 202 LEU A CA 1
ATOM 1606 C C . LEU A 1 202 ? -4.793 8.383 15.062 1 97.88 202 LEU A C 1
ATOM 1608 O O . LEU A 1 202 ? -5.211 9.516 15.328 1 97.88 202 LEU A O 1
ATOM 1612 N N . GLU A 1 203 ? -4.012 8.141 14.008 1 98.19 203 GLU A N 1
ATOM 1613 C CA . GLU A 1 203 ? -3.578 9.211 13.109 1 98.19 203 GLU A CA 1
ATOM 1614 C C . GLU A 1 203 ? -4.773 9.891 12.445 1 98.19 203 GLU A C 1
ATOM 1616 O O . GLU A 1 203 ? -4.867 11.117 12.438 1 98.19 203 GLU A O 1
ATOM 1621 N N . TRP A 1 204 ? -5.707 9.125 11.938 1 98.69 204 TRP A N 1
ATOM 1622 C CA . TRP A 1 204 ? -6.875 9.688 11.273 1 98.69 204 TRP A CA 1
ATOM 1623 C C . TRP A 1 204 ? -7.801 10.367 12.281 1 98.69 204 TRP A C 1
ATOM 1625 O O . TRP A 1 204 ? -8.438 11.375 11.969 1 98.69 204 TRP A O 1
ATOM 1635 N N . GLY A 1 205 ? -7.879 9.758 13.484 1 98.31 205 GLY A N 1
ATOM 1636 C CA . GLY A 1 205 ? -8.656 10.391 14.539 1 98.31 205 GLY A CA 1
ATOM 1637 C C . GLY A 1 205 ? -8.133 11.758 14.93 1 98.31 205 GLY A C 1
ATOM 1638 O O . GLY A 1 205 ? -8.906 12.711 15.062 1 98.31 205 GLY A O 1
ATOM 1639 N N . VAL A 1 206 ? -6.859 11.875 15.133 1 98.56 206 VAL A N 1
ATOM 1640 C CA . VAL A 1 206 ? -6.246 13.141 15.5 1 98.56 206 VAL A CA 1
ATOM 1641 C C . VAL A 1 206 ? -6.434 14.156 14.367 1 98.56 206 VAL A C 1
ATOM 1643 O O . VAL A 1 206 ? -6.754 15.32 14.617 1 98.56 206 VAL A O 1
ATOM 1646 N N . LEU A 1 207 ? -6.27 13.758 13.102 1 98.75 207 LEU A N 1
ATOM 1647 C CA . LEU A 1 207 ? -6.504 14.633 11.961 1 98.75 207 LEU A CA 1
ATOM 1648 C C . LEU A 1 207 ? -7.945 15.133 11.945 1 98.75 207 LEU A C 1
ATOM 1650 O O . LEU A 1 207 ? -8.195 16.312 11.703 1 98.75 207 LEU A O 1
ATOM 1654 N N . TYR A 1 208 ? -8.859 14.188 12.188 1 98.75 208 TYR A N 1
ATOM 1655 C CA . TYR A 1 208 ? -10.273 14.539 12.234 1 98.75 208 TYR A CA 1
ATOM 1656 C C . TYR A 1 208 ? -10.531 15.602 13.297 1 98.75 208 TYR A C 1
ATOM 1658 O O . TYR A 1 208 ? -11.227 16.594 13.039 1 98.75 208 TYR A O 1
ATOM 1666 N N . MET A 1 209 ? -9.961 15.453 14.461 1 97.62 209 MET A N 1
ATOM 1667 C CA . MET A 1 209 ? -10.117 16.422 15.539 1 97.62 209 MET A CA 1
ATOM 1668 C C . MET A 1 209 ? -9.531 17.781 15.148 1 97.62 209 MET A C 1
ATOM 1670 O O . MET A 1 209 ? -10.102 18.828 15.469 1 97.62 209 MET A O 1
ATOM 1674 N N . LEU A 1 210 ? -8.508 17.719 14.461 1 98.19 210 LEU A N 1
ATOM 1675 C CA . LEU A 1 210 ? -7.781 18.938 14.109 1 98.19 210 LEU A CA 1
ATOM 1676 C C . LEU A 1 210 ? -8.523 19.719 13.023 1 98.19 210 LEU A C 1
ATOM 1678 O O . LEU A 1 210 ? -8.562 20.953 13.062 1 98.19 210 LEU A O 1
ATOM 1682 N N . ALA A 1 211 ? -9.156 19.016 12.055 1 98.62 211 ALA A N 1
ATOM 1683 C CA . ALA A 1 211 ? -9.469 19.734 10.828 1 98.62 211 ALA A CA 1
ATOM 1684 C C . ALA A 1 211 ? -10.914 19.5 10.398 1 98.62 211 ALA A C 1
ATOM 1686 O O . ALA A 1 211 ? -11.32 19.891 9.312 1 98.62 211 ALA A O 1
ATOM 1687 N N . LYS A 1 212 ? -11.719 18.734 11.156 1 98.38 212 LYS A N 1
ATOM 1688 C CA . LYS A 1 212 ? -13.133 18.609 10.797 1 98.38 212 LYS A CA 1
ATOM 1689 C C . LYS A 1 212 ? -13.789 19.984 10.719 1 98.38 212 LYS A C 1
ATOM 1691 O O . LYS A 1 212 ? -13.453 20.891 11.484 1 98.38 212 LYS A O 1
ATOM 1696 N N . ASP A 1 213 ? -14.594 20.109 9.781 1 97.88 213 ASP A N 1
ATOM 1697 C CA . ASP A 1 213 ? -15.297 21.391 9.648 1 97.88 213 ASP A CA 1
ATOM 1698 C C . ASP A 1 213 ? -16.516 21.438 10.562 1 97.88 213 ASP A C 1
ATOM 1700 O O . ASP A 1 213 ? -16.75 20.516 11.352 1 97.88 213 ASP A O 1
ATOM 1704 N N . SER A 1 214 ? -17.25 22.547 10.508 1 97.38 214 SER A N 1
ATOM 1705 C CA . SER A 1 214 ? -18.359 22.797 11.422 1 97.38 214 SER A CA 1
ATOM 1706 C C . SER A 1 214 ? -19.469 21.781 11.219 1 97.38 214 SER A C 1
ATOM 1708 O O . SER A 1 214 ? -20.297 21.562 12.117 1 97.38 214 SER A O 1
ATOM 1710 N N . GLU A 1 215 ? -19.531 21.125 10.039 1 98.12 215 GLU A N 1
ATOM 1711 C CA . GLU A 1 215 ? -20.562 20.141 9.75 1 98.12 215 GLU A CA 1
ATOM 1712 C C . GLU A 1 215 ? -20.094 18.734 10.102 1 98.12 215 GLU A C 1
ATOM 1714 O O . GLU A 1 215 ? -20.844 17.766 9.906 1 98.12 215 GLU A O 1
ATOM 1719 N N . GLY A 1 216 ? -18.859 18.594 10.555 1 98.25 216 GLY A N 1
ATOM 1720 C CA . GLY A 1 216 ? -18.359 17.297 10.992 1 98.25 216 GLY A CA 1
ATOM 1721 C C . GLY A 1 216 ? -17.688 16.516 9.883 1 98.25 216 GLY A C 1
ATOM 1722 O O . GLY A 1 216 ? -17.578 15.289 9.953 1 98.25 216 GLY A O 1
ATOM 1723 N N . PHE A 1 217 ? -17.297 17.156 8.812 1 98.88 217 PHE A N 1
ATOM 1724 C CA . PHE A 1 217 ? -16.641 16.484 7.699 1 98.88 217 PHE A CA 1
ATOM 1725 C C . PHE A 1 217 ? -15.164 16.875 7.617 1 98.88 217 PHE A C 1
ATOM 1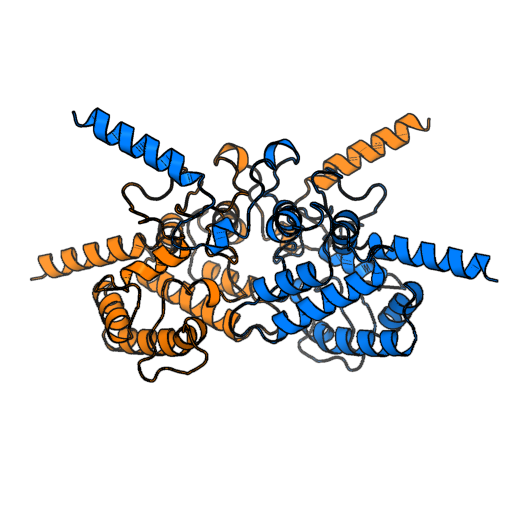727 O O . PHE A 1 217 ? -14.797 18.016 7.918 1 98.88 217 PHE A O 1
ATOM 1734 N N . LEU A 1 218 ? -14.375 15.93 7.293 1 98.88 218 LEU A N 1
ATOM 1735 C CA . LEU A 1 218 ? -12.969 16.141 6.973 1 98.88 218 LEU A CA 1
ATOM 1736 C C . LEU A 1 218 ? -12.758 16.25 5.465 1 98.88 218 LEU A C 1
ATOM 1738 O O . LEU A 1 218 ? -12.977 15.273 4.738 1 98.88 218 LEU A O 1
ATOM 1742 N N . SER A 1 219 ? -12.328 17.359 4.977 1 98.81 219 SER A N 1
ATOM 1743 C CA . SER A 1 219 ? -12.266 17.609 3.541 1 98.81 219 SER A CA 1
ATOM 1744 C C . SER A 1 219 ? -11.047 16.953 2.914 1 98.81 219 SER A C 1
ATOM 1746 O O . SER A 1 219 ? -10.023 16.766 3.582 1 98.81 219 SER A O 1
ATOM 1748 N N . LYS A 1 220 ? -11.148 16.656 1.639 1 98.81 220 LYS A N 1
ATOM 1749 C CA . LYS A 1 220 ? -10.016 16.156 0.865 1 98.81 220 LYS A CA 1
ATOM 1750 C C . LYS A 1 220 ? -8.844 17.141 0.909 1 98.81 220 LYS A C 1
ATOM 1752 O O . LYS A 1 220 ? -7.691 16.719 1.01 1 98.81 220 LYS A O 1
ATOM 1757 N N . GLU A 1 221 ? -9.117 18.422 0.824 1 98.69 221 GLU A N 1
ATOM 1758 C CA . GLU A 1 221 ? -8.07 19.438 0.885 1 98.69 221 GLU A CA 1
ATOM 1759 C C . GLU A 1 221 ? -7.301 19.359 2.199 1 98.69 221 GLU A C 1
ATOM 1761 O O . GLU A 1 221 ? -6.07 19.422 2.207 1 98.69 221 GLU A O 1
ATOM 1766 N N . SER A 1 222 ? -7.984 19.219 3.311 1 98.75 222 SER A N 1
ATOM 1767 C CA . SER A 1 222 ? -7.32 19.109 4.605 1 98.75 222 SER A CA 1
ATOM 1768 C C . SER A 1 222 ? -6.469 17.844 4.676 1 98.75 222 SER A C 1
ATOM 1770 O O . SER A 1 222 ? -5.344 17.875 5.18 1 98.75 222 SER A O 1
ATOM 1772 N N . VAL A 1 223 ? -7.016 16.75 4.176 1 98.88 223 VAL A N 1
ATOM 1773 C CA . VAL A 1 223 ? -6.277 15.492 4.16 1 98.88 223 VAL A CA 1
ATOM 1774 C C . VAL A 1 223 ? -5.02 15.641 3.309 1 98.88 223 VAL A C 1
ATOM 1776 O O . VAL A 1 223 ? -3.926 15.266 3.732 1 98.88 223 VAL A O 1
ATOM 1779 N N . ARG A 1 224 ? -5.207 16.172 2.129 1 98.88 224 ARG A N 1
ATOM 1780 C CA . ARG A 1 224 ? -4.086 16.359 1.216 1 98.88 224 ARG A CA 1
ATOM 1781 C C . ARG A 1 224 ? -2.998 17.219 1.857 1 98.88 224 ARG A C 1
ATOM 1783 O O . ARG A 1 224 ? -1.816 16.859 1.804 1 98.88 224 ARG A O 1
ATOM 1790 N N . ARG A 1 225 ? -3.367 18.281 2.506 1 98.88 225 ARG A N 1
ATOM 1791 C CA . ARG A 1 225 ? -2.414 19.203 3.117 1 98.88 225 ARG A CA 1
ATOM 1792 C C . ARG A 1 225 ? -1.775 18.578 4.355 1 98.88 225 ARG A C 1
ATOM 1794 O O . ARG A 1 225 ? -0.673 18.969 4.75 1 98.88 225 ARG A O 1
ATOM 1801 N N . CYS A 1 226 ? -2.5 17.703 5 1 98.88 226 CYS A N 1
ATOM 1802 C CA . CYS A 1 226 ? -1.88 16.953 6.086 1 98.88 226 CYS A CA 1
ATOM 1803 C C . CYS A 1 226 ? -0.699 16.125 5.582 1 98.88 226 CYS A C 1
ATOM 1805 O O . CYS A 1 226 ? 0.338 16.047 6.246 1 98.88 226 CYS A O 1
ATOM 1807 N N . PHE A 1 227 ? -0.78 15.547 4.402 1 98.81 227 PHE A N 1
ATOM 1808 C CA . PHE A 1 227 ? 0.262 14.672 3.869 1 98.81 227 PHE A CA 1
ATOM 1809 C C . PHE A 1 227 ? 1.546 15.461 3.623 1 98.81 227 PHE A C 1
ATOM 1811 O O . PHE A 1 227 ? 2.645 14.93 3.812 1 98.81 227 PHE A O 1
ATOM 1818 N N . ASP A 1 228 ? 1.471 16.688 3.223 1 98.44 228 ASP A N 1
ATOM 1819 C CA . ASP A 1 228 ? 2.709 17.438 2.992 1 98.44 228 ASP A CA 1
ATOM 1820 C C . ASP A 1 228 ? 3.01 18.375 4.148 1 98.44 228 ASP A C 1
ATOM 1822 O O . ASP A 1 228 ? 3.936 19.188 4.07 1 98.44 228 ASP A O 1
ATOM 1826 N N . GLY A 1 229 ? 2.197 18.391 5.184 1 98.62 229 GLY A N 1
ATOM 1827 C CA . GLY A 1 229 ? 2.477 19.109 6.414 1 98.62 229 GLY A CA 1
ATOM 1828 C C . GLY A 1 229 ? 2.006 20.562 6.379 1 98.62 229 GLY A C 1
ATOM 1829 O O . GLY A 1 229 ? 2.023 21.25 7.402 1 98.62 229 GLY A O 1
ATOM 1830 N N . SER A 1 230 ? 1.559 21.062 5.258 1 98.62 230 SER A N 1
ATOM 1831 C CA . SER A 1 230 ? 1.145 22.453 5.141 1 98.62 230 SER A CA 1
ATOM 1832 C C . SER A 1 230 ? -0.098 22.734 5.977 1 98.62 230 SER A C 1
ATOM 1834 O O . SER A 1 230 ? -0.333 23.875 6.387 1 98.62 230 SER A O 1
ATOM 1836 N N . LEU A 1 231 ? -0.905 21.703 6.262 1 98.75 231 LEU A N 1
ATOM 1837 C CA . LEU A 1 231 ? -2.086 21.859 7.105 1 98.75 231 LEU A CA 1
ATOM 1838 C 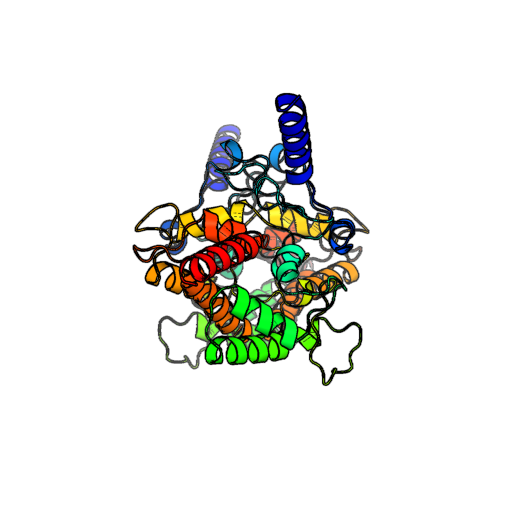C . LEU A 1 231 ? -1.701 22.375 8.492 1 98.75 231 LEU A C 1
ATOM 1840 O O . LEU A 1 231 ? -2.408 23.203 9.07 1 98.75 231 LEU A O 1
ATOM 1844 N N . PHE A 1 232 ? -0.622 21.875 9 1 98.69 232 PHE A N 1
ATOM 1845 C CA . PHE A 1 232 ? -0.224 22.203 10.367 1 98.69 232 PHE A CA 1
ATOM 1846 C C . PHE A 1 232 ? 0.137 23.672 10.492 1 98.69 232 PHE A C 1
ATOM 1848 O O . PHE A 1 232 ? -0.277 24.344 11.445 1 98.69 232 PHE A O 1
ATOM 1855 N N . GLU A 1 233 ? 0.893 24.141 9.531 1 96.88 233 GLU A N 1
ATOM 1856 C CA . GLU A 1 233 ? 1.211 25.562 9.516 1 96.88 233 GLU A CA 1
ATOM 1857 C C . GLU A 1 233 ? -0.056 26.422 9.445 1 96.88 233 GLU A C 1
ATOM 1859 O O . GLU A 1 233 ? -0.178 27.422 10.148 1 96.88 233 GLU A O 1
ATOM 1864 N N . TYR A 1 234 ? -0.891 26.016 8.602 1 97.12 234 TYR A N 1
ATOM 1865 C CA . TYR A 1 234 ? -2.158 26.703 8.438 1 97.12 234 TYR A CA 1
ATOM 1866 C C . TYR A 1 234 ? -2.936 26.75 9.75 1 97.12 234 TYR A C 1
ATOM 1868 O O . TYR A 1 234 ? -3.395 27.812 10.172 1 97.12 234 TYR A O 1
ATOM 1876 N N . CYS A 1 235 ? -3.104 25.625 10.391 1 97.62 235 CYS A N 1
ATOM 1877 C CA . CYS A 1 235 ? -3.867 25.516 11.633 1 97.62 235 CYS A CA 1
ATOM 1878 C C . CYS A 1 235 ? -3.197 26.297 12.75 1 97.62 235 CYS A C 1
ATOM 1880 O O . CYS A 1 235 ? -3.873 26.969 13.547 1 97.62 235 CYS A O 1
ATOM 1882 N N . ALA A 1 236 ? -1.887 26.219 12.836 1 97.75 236 ALA A N 1
ATOM 1883 C CA . ALA A 1 236 ? -1.154 26.938 13.867 1 97.75 236 ALA A CA 1
ATOM 1884 C C . ALA A 1 236 ? -1.345 28.453 13.711 1 97.75 236 ALA A C 1
ATOM 1886 O O . ALA A 1 236 ? -1.547 29.156 14.695 1 97.75 236 ALA A O 1
ATOM 1887 N N . ASN A 1 237 ? -1.239 28.891 12.469 1 96.06 237 ASN A N 1
ATOM 1888 C CA . ASN A 1 237 ? -1.452 30.312 12.211 1 96.06 237 ASN A CA 1
ATOM 1889 C C . ASN A 1 237 ? -2.875 30.734 12.555 1 96.06 237 ASN A C 1
ATOM 1891 O O . ASN A 1 237 ? -3.088 31.828 13.086 1 96.06 237 ASN A O 1
ATOM 1895 N N . ALA A 1 238 ? -3.807 29.906 12.258 1 94 238 ALA A N 1
ATOM 1896 C CA . ALA A 1 238 ? -5.199 30.188 12.594 1 94 238 ALA A CA 1
ATOM 1897 C C . ALA A 1 238 ? -5.395 30.281 14.102 1 94 238 ALA A C 1
ATOM 1899 O O . ALA A 1 238 ? -6.176 31.109 14.586 1 94 238 ALA A O 1
ATOM 1900 N N . GLN A 1 239 ? -4.77 29.438 14.828 1 92.44 239 GLN A N 1
ATOM 1901 C CA . GLN A 1 239 ? -4.852 29.453 16.281 1 92.44 239 GLN A CA 1
ATOM 1902 C C . GLN A 1 239 ? -4.277 30.75 16.859 1 92.44 239 GLN A C 1
ATOM 1904 O O . GLN A 1 239 ? -4.805 31.281 17.828 1 92.44 239 GLN A O 1
ATOM 1909 N N . LYS A 1 240 ? -3.17 31.25 16.266 1 91.62 240 LYS A N 1
ATOM 1910 C CA . LYS A 1 240 ? -2.566 32.5 16.719 1 91.62 240 LYS A CA 1
ATOM 1911 C C . LYS A 1 240 ? -3.512 33.656 16.516 1 91.62 240 LYS A C 1
ATOM 1913 O O . LYS A 1 240 ? -3.568 34.594 17.328 1 91.62 240 LYS A O 1
ATOM 1918 N N . ASP A 1 241 ? -4.191 33.594 15.484 1 88.5 241 ASP A N 1
ATOM 1919 C CA . ASP A 1 241 ? -5.141 34.656 15.18 1 88.5 241 ASP A CA 1
ATOM 1920 C C . ASP A 1 241 ? -6.312 34.656 16.156 1 88.5 241 ASP A C 1
ATOM 1922 O O . ASP A 1 241 ? -6.805 35.688 16.562 1 88.5 241 ASP A O 1
ATOM 1926 N N . VAL A 1 242 ? -6.75 33.5 16.516 1 80.94 242 VAL A N 1
ATOM 1927 C CA . VAL A 1 242 ? -7.863 33.375 17.453 1 80.94 242 VAL A CA 1
ATOM 1928 C C . VAL A 1 242 ? -7.438 33.875 18.844 1 80.94 242 VAL A C 1
ATOM 1930 O O . VAL A 1 242 ? -8.18 34.594 19.5 1 80.94 242 VAL A O 1
ATOM 1933 N N . VAL A 1 243 ? -6.238 33.5 19.25 1 75.88 243 VAL A N 1
ATOM 1934 C CA . VAL A 1 243 ? -5.738 33.906 20.562 1 75.88 243 VAL A CA 1
ATOM 1935 C C . VAL A 1 243 ? -5.434 35.406 20.578 1 75.88 243 VAL A C 1
ATOM 1937 O O . VAL A 1 243 ? -5.711 36.094 21.547 1 75.88 243 VAL A O 1
ATOM 1940 N N . GLY A 1 244 ? -4.832 35.781 19.453 1 72.69 244 GLY A N 1
ATOM 1941 C CA . GLY A 1 244 ? -4.566 37.219 19.344 1 72.69 244 GLY A CA 1
ATOM 1942 C C . GLY A 1 244 ? -5.82 38.062 19.375 1 72.69 244 GLY A C 1
ATOM 1943 O O . GLY A 1 244 ? -5.84 39.125 19.984 1 72.69 244 GLY A O 1
ATOM 1944 N N . LYS A 1 245 ? -6.824 37.656 18.828 1 74 245 LYS A N 1
ATOM 1945 C CA . LYS A 1 245 ? -8.078 38.406 18.859 1 74 245 LYS A CA 1
ATOM 1946 C C . LYS A 1 245 ? -8.75 38.312 20.219 1 74 245 LYS A C 1
ATOM 1948 O O . LYS A 1 245 ? -9.453 39.219 20.641 1 74 245 LYS A O 1
ATOM 1953 N N . ALA A 1 246 ? -8.547 37.219 20.797 1 70.31 246 ALA A N 1
ATOM 1954 C CA . ALA A 1 246 ? -9.156 37.031 22.109 1 70.31 246 ALA A CA 1
ATOM 1955 C C . ALA A 1 246 ? -8.367 37.75 23.188 1 70.31 246 ALA A C 1
ATOM 1957 O O . ALA A 1 246 ? -8.906 38.062 24.25 1 70.31 246 ALA A O 1
ATOM 1958 N N . ALA A 1 247 ? -7.172 38.25 23.047 1 60.88 247 ALA A N 1
ATOM 1959 C CA . ALA A 1 247 ? -6.344 38.969 24.016 1 60.88 247 ALA A CA 1
ATOM 1960 C C . ALA A 1 247 ? -6.527 40.5 23.891 1 60.88 247 ALA A C 1
ATOM 1962 O O . ALA A 1 247 ? -6.797 41 22.797 1 60.88 247 ALA A O 1
ATOM 1963 N N . MET B 1 1 ? 5.238 43.75 -12.297 1 43.81 1 MET B N 1
ATOM 1964 C CA . MET B 1 1 ? 6.289 43.062 -11.523 1 43.81 1 MET B CA 1
ATOM 1965 C C . MET B 1 1 ? 5.723 41.906 -10.727 1 43.81 1 MET B C 1
ATOM 1967 O O . MET B 1 1 ? 6.441 40.969 -10.422 1 43.81 1 MET B O 1
ATOM 1971 N N . GLY B 1 2 ? 4.426 41.938 -10.219 1 54.97 2 GLY B N 1
ATOM 1972 C CA . GLY B 1 2 ? 3.707 40.938 -9.484 1 54.97 2 GLY B CA 1
ATOM 1973 C C . GLY B 1 2 ? 3.365 39.719 -10.32 1 54.97 2 GLY B C 1
ATOM 1974 O O . GLY B 1 2 ? 3.363 38.594 -9.82 1 54.97 2 GLY B O 1
ATOM 1975 N N . ASP B 1 3 ? 3.215 39.938 -11.641 1 58.44 3 ASP B N 1
ATOM 1976 C CA . ASP B 1 3 ? 2.795 38.938 -12.594 1 58.44 3 ASP B CA 1
ATOM 1977 C C . ASP B 1 3 ? 3.943 37.969 -12.922 1 58.44 3 ASP B C 1
ATOM 1979 O O . ASP B 1 3 ? 3.736 36.75 -13.039 1 58.44 3 ASP B O 1
ATOM 1983 N N . SER B 1 4 ? 5.191 38.5 -12.875 1 67.06 4 SER B N 1
ATOM 1984 C CA . SER B 1 4 ? 6.363 37.688 -13.195 1 67.06 4 SER B CA 1
ATOM 1985 C C . SER B 1 4 ? 6.703 36.719 -12.062 1 67.06 4 SER B C 1
ATOM 1987 O O . SER B 1 4 ? 7.062 35.562 -12.305 1 67.06 4 SER B O 1
ATOM 1989 N N . SER B 1 5 ? 6.461 37.25 -10.828 1 71.62 5 SER B N 1
ATOM 1990 C CA . SER B 1 5 ? 6.762 36.406 -9.672 1 71.62 5 SER B CA 1
ATOM 1991 C C . SER B 1 5 ? 5.781 35.25 -9.562 1 71.62 5 SER B C 1
ATOM 1993 O O . SER B 1 5 ? 6.18 34.094 -9.297 1 71.62 5 SER B O 1
ATOM 1995 N N . ALA B 1 6 ? 4.539 35.531 -9.859 1 77.75 6 ALA B N 1
ATOM 1996 C CA . ALA B 1 6 ? 3.516 34.5 -9.852 1 77.75 6 ALA B CA 1
ATOM 1997 C C . ALA B 1 6 ? 3.77 33.469 -10.953 1 77.75 6 ALA B C 1
ATOM 1999 O O . ALA B 1 6 ? 3.627 32.25 -10.734 1 77.75 6 ALA B O 1
ATOM 2000 N N . GLY B 1 7 ? 4.152 33.938 -12.031 1 76 7 GLY B N 1
ATOM 2001 C CA . GLY B 1 7 ? 4.473 33.062 -13.148 1 76 7 GLY B CA 1
ATOM 2002 C C . GLY B 1 7 ? 5.648 32.156 -12.859 1 76 7 GLY B C 1
ATOM 2003 O O . GLY B 1 7 ? 5.602 30.953 -13.156 1 76 7 GLY B O 1
ATOM 2004 N N . ASN B 1 8 ? 6.656 32.719 -12.289 1 80.81 8 ASN B N 1
ATOM 2005 C CA . ASN B 1 8 ? 7.832 31.922 -11.93 1 80.81 8 ASN B CA 1
ATOM 2006 C C . ASN B 1 8 ? 7.512 30.891 -10.852 1 80.81 8 ASN B C 1
ATOM 2008 O O . ASN B 1 8 ? 8.008 29.766 -10.898 1 80.81 8 ASN B O 1
ATOM 2012 N N . GLN B 1 9 ? 6.738 31.328 -9.977 1 81.44 9 GLN B N 1
ATOM 2013 C CA . GLN B 1 9 ? 6.328 30.406 -8.93 1 81.44 9 GLN B CA 1
ATOM 2014 C C . GLN B 1 9 ? 5.488 29.25 -9.492 1 81.44 9 GLN B C 1
ATOM 2016 O O . GLN B 1 9 ? 5.633 28.109 -9.07 1 81.44 9 GLN B O 1
ATOM 2021 N N . LEU B 1 10 ? 4.66 29.609 -10.391 1 83.31 10 LEU B N 1
ATOM 2022 C CA . LEU B 1 10 ? 3.824 28.594 -11.023 1 83.31 10 LEU B CA 1
ATOM 2023 C C . LEU B 1 10 ? 4.676 27.625 -11.836 1 83.31 10 LEU B C 1
ATOM 2025 O O . LEU B 1 10 ? 4.41 26.422 -11.844 1 83.31 10 LEU B O 1
ATOM 2029 N N . PHE B 1 11 ? 5.574 28.141 -12.508 1 83.19 11 PHE B N 1
ATOM 2030 C CA . PHE B 1 11 ? 6.473 27.297 -13.289 1 83.19 11 PHE B CA 1
ATOM 2031 C C . PHE B 1 11 ? 7.262 26.375 -12.383 1 83.19 11 PHE B C 1
ATOM 2033 O O . PHE B 1 11 ? 7.406 25.188 -12.68 1 83.19 11 PHE B O 1
ATOM 2040 N N . LYS B 1 12 ? 7.781 26.875 -11.359 1 85.5 12 LYS B N 1
ATOM 2041 C CA . LYS B 1 12 ? 8.531 26.062 -10.406 1 85.5 12 LYS B CA 1
ATOM 2042 C C . LYS B 1 12 ? 7.637 25 -9.781 1 85.5 12 LYS B C 1
ATOM 2044 O O . LYS B 1 12 ? 8.039 23.844 -9.648 1 85.5 12 LYS B O 1
ATOM 2049 N N . ALA B 1 13 ? 6.484 25.406 -9.406 1 85.75 13 ALA B N 1
ATOM 2050 C CA . ALA B 1 13 ? 5.535 24.469 -8.812 1 85.75 13 ALA B CA 1
ATOM 2051 C C . ALA B 1 13 ? 5.207 23.328 -9.781 1 85.75 13 ALA B C 1
ATOM 2053 O O . ALA B 1 13 ? 5.09 22.172 -9.375 1 85.75 13 ALA B O 1
ATOM 2054 N N . SER B 1 14 ? 5.027 23.672 -10.992 1 88.19 14 SER B N 1
ATOM 2055 C CA . SER B 1 14 ? 4.734 22.688 -12.016 1 88.19 14 SER B CA 1
ATOM 2056 C C . SER B 1 14 ? 5.891 21.703 -12.18 1 88.19 14 SER B C 1
ATOM 2058 O O . SER B 1 14 ? 5.676 20.484 -12.281 1 88.19 14 SER B O 1
ATOM 2060 N N . ALA B 1 15 ? 7.039 22.188 -12.164 1 90.38 15 ALA B N 1
ATOM 2061 C CA . ALA B 1 15 ? 8.219 21.344 -12.281 1 90.38 15 ALA B CA 1
ATOM 2062 C C . ALA B 1 15 ? 8.375 20.438 -11.055 1 90.38 15 ALA B C 1
ATOM 2064 O O . ALA B 1 15 ? 8.656 19.25 -11.188 1 90.38 15 ALA B O 1
ATOM 2065 N N . ASP B 1 16 ? 8.188 20.953 -9.93 1 94.19 16 ASP B N 1
ATOM 2066 C CA . ASP B 1 16 ? 8.328 20.219 -8.672 1 94.19 16 ASP B CA 1
ATOM 2067 C C . ASP B 1 16 ? 7.281 19.125 -8.562 1 94.19 16 ASP B C 1
ATOM 2069 O O . ASP B 1 16 ? 7.551 18.047 -8.008 1 94.19 16 ASP B O 1
ATOM 2073 N N . ALA B 1 17 ? 6.164 19.391 -9.148 1 95.62 17 ALA B N 1
ATOM 2074 C CA . ALA B 1 17 ? 5.016 18.5 -9.008 1 95.62 17 ALA B CA 1
ATOM 2075 C C . ALA B 1 17 ? 5.266 17.156 -9.695 1 95.62 17 ALA B C 1
ATOM 2077 O O . ALA B 1 17 ? 4.551 16.188 -9.453 1 95.62 17 ALA B O 1
ATOM 2078 N N . MET B 1 18 ? 6.34 17.047 -10.484 1 96.94 18 MET B N 1
ATOM 2079 C CA . MET B 1 18 ? 6.598 15.82 -11.234 1 96.94 18 MET B CA 1
ATOM 2080 C C . MET B 1 18 ? 7.867 15.133 -10.742 1 96.94 18 MET B C 1
ATOM 2082 O O . MET B 1 18 ? 8.211 14.047 -11.203 1 96.94 18 MET B O 1
ATOM 2086 N N . LEU B 1 19 ? 8.523 15.773 -9.742 1 98.12 19 LEU B N 1
ATOM 2087 C CA . LEU B 1 19 ? 9.781 15.211 -9.273 1 98.12 19 LEU B CA 1
ATOM 2088 C C . LEU B 1 19 ? 9.539 13.906 -8.516 1 98.12 19 LEU B C 1
ATOM 2090 O O . LEU B 1 19 ? 8.625 13.82 -7.695 1 98.12 19 LEU B O 1
ATOM 2094 N N . THR B 1 20 ? 10.383 12.938 -8.836 1 98.75 20 THR B N 1
ATOM 2095 C CA . THR B 1 20 ? 10.289 11.641 -8.164 1 98.75 20 THR B CA 1
ATOM 2096 C C . THR B 1 20 ? 11.461 11.445 -7.203 1 98.75 20 THR B C 1
ATOM 2098 O O . THR B 1 20 ? 11.539 10.422 -6.516 1 98.75 20 THR B O 1
ATOM 2101 N N . VAL B 1 21 ? 12.383 12.43 -7.117 1 98.75 21 VAL B N 1
ATOM 2102 C CA . VAL B 1 21 ? 13.562 12.367 -6.258 1 98.75 21 VAL B CA 1
ATOM 2103 C C . VAL B 1 21 ? 13.594 13.578 -5.328 1 98.75 21 VAL B C 1
ATOM 2105 O O . VAL B 1 21 ? 13.391 14.711 -5.77 1 98.75 21 VAL B O 1
ATOM 2108 N N . ALA B 1 22 ? 13.695 13.352 -4.07 1 98.81 22 ALA B N 1
ATOM 2109 C CA . ALA B 1 22 ? 13.992 14.367 -3.066 1 98.81 22 ALA B CA 1
ATOM 2110 C C . ALA B 1 22 ? 15.422 14.234 -2.553 1 98.81 22 ALA B C 1
ATOM 2112 O O . ALA B 1 22 ? 15.82 13.164 -2.096 1 98.81 22 ALA B O 1
ATOM 2113 N N . GLU B 1 23 ? 16.156 15.258 -2.523 1 98.56 23 GLU B N 1
ATOM 2114 C CA . GLU B 1 23 ? 17.578 15.211 -2.189 1 98.56 23 GLU B CA 1
ATOM 2115 C C . GLU B 1 23 ? 17.797 14.773 -0.743 1 98.56 23 GLU B C 1
ATOM 2117 O O . GLU B 1 23 ? 18.75 14.062 -0.439 1 98.56 23 GLU B O 1
ATOM 2122 N N . LYS B 1 24 ? 16.938 15.141 0.118 1 98.62 24 LYS B N 1
ATOM 2123 C CA . LYS B 1 24 ? 17.109 14.812 1.53 1 98.62 24 LYS B CA 1
ATOM 2124 C C . LYS B 1 24 ? 16.547 13.422 1.842 1 98.62 24 LYS B C 1
ATOM 2126 O O . LYS B 1 24 ? 16.609 12.969 2.986 1 98.62 24 LYS B O 1
ATOM 2131 N N . ALA B 1 25 ? 16.016 12.727 0.895 1 98.62 25 ALA B N 1
ATOM 2132 C CA . ALA B 1 25 ? 15.609 11.328 0.962 1 98.62 25 ALA B CA 1
ATOM 2133 C C . ALA B 1 25 ? 16.281 10.508 -0.134 1 98.62 25 ALA B C 1
ATOM 2135 O O . ALA B 1 25 ? 15.648 10.148 -1.128 1 98.62 25 ALA B O 1
ATOM 2136 N N . PRO B 1 26 ? 17.469 10.117 0.073 1 98.19 26 PRO B N 1
ATOM 2137 C CA . PRO B 1 26 ? 18.281 9.539 -0.996 1 98.19 26 PRO B CA 1
ATOM 2138 C C . PRO B 1 26 ? 17.719 8.227 -1.533 1 98.19 26 PRO B C 1
ATOM 2140 O O . PRO B 1 26 ? 17.984 7.852 -2.676 1 98.19 26 PRO B O 1
ATOM 2143 N N . LEU B 1 27 ? 16.953 7.562 -0.794 1 98.12 27 LEU B N 1
ATOM 2144 C CA . LEU B 1 27 ? 16.344 6.316 -1.252 1 98.12 27 LEU B CA 1
ATOM 2145 C C . LEU B 1 27 ? 15.469 6.555 -2.479 1 98.12 27 LEU B C 1
ATOM 2147 O O . LEU B 1 27 ? 15.258 5.641 -3.283 1 98.12 27 LEU B O 1
ATOM 2151 N N . THR B 1 28 ? 14.922 7.785 -2.59 1 98.69 28 THR B N 1
ATOM 2152 C CA . THR B 1 28 ? 14.078 8.086 -3.742 1 98.69 28 THR B CA 1
ATOM 2153 C C . THR B 1 28 ? 14.891 8.039 -5.035 1 98.69 28 THR B C 1
ATOM 2155 O O . THR B 1 28 ? 14.352 7.738 -6.102 1 98.69 28 THR B O 1
ATOM 2158 N N . ALA B 1 29 ? 16.141 8.336 -4.949 1 98.38 29 ALA B N 1
ATOM 2159 C CA . ALA B 1 29 ? 17.031 8.25 -6.105 1 98.38 29 ALA B CA 1
ATOM 2160 C C . ALA B 1 29 ? 17.484 6.812 -6.344 1 98.38 29 ALA B C 1
ATOM 2162 O O . ALA B 1 29 ? 17.641 6.387 -7.492 1 98.38 29 ALA B O 1
ATOM 2163 N N . GLN B 1 30 ? 17.672 6.078 -5.301 1 97.94 30 GLN B N 1
ATOM 2164 C CA . GLN B 1 30 ? 18.141 4.699 -5.395 1 97.94 30 GLN B CA 1
ATOM 2165 C C . GLN B 1 30 ? 17.047 3.781 -5.926 1 97.94 30 GLN B C 1
ATOM 2167 O O . GLN B 1 30 ? 17.312 2.852 -6.688 1 97.94 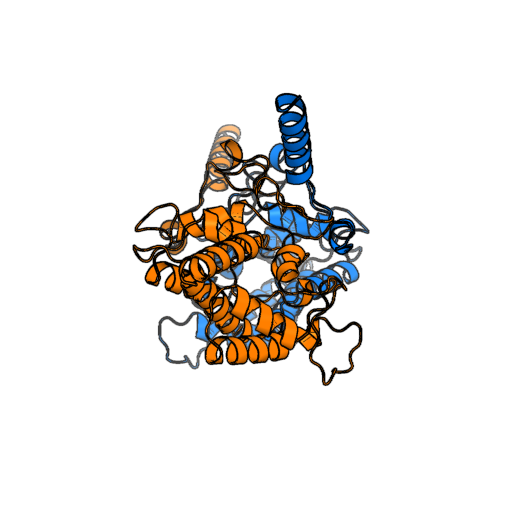30 GLN B O 1
ATOM 2172 N N . ARG B 1 31 ? 15.859 4.051 -5.484 1 98.38 31 ARG B N 1
ATOM 2173 C CA . ARG B 1 31 ? 14.688 3.283 -5.898 1 98.38 31 ARG B CA 1
ATOM 2174 C C . ARG B 1 31 ? 13.852 4.066 -6.906 1 98.38 31 ARG B C 1
ATOM 2176 O O . ARG B 1 31 ? 12.828 4.648 -6.551 1 98.38 31 ARG B O 1
ATOM 2183 N N . LYS B 1 32 ? 14.203 3.9 -8.086 1 98.06 32 LYS B N 1
ATOM 2184 C CA . LYS B 1 32 ? 13.664 4.719 -9.164 1 98.06 32 LYS B CA 1
ATOM 2185 C C . LYS B 1 32 ? 12.281 4.234 -9.594 1 98.06 32 LYS B C 1
ATOM 2187 O O . LYS B 1 32 ? 11.977 3.043 -9.5 1 98.06 32 LYS B O 1
ATOM 2192 N N . LEU B 1 33 ? 11.484 5.16 -10.055 1 98.06 33 LEU B N 1
ATOM 2193 C CA . LEU B 1 33 ? 10.156 4.863 -10.578 1 98.06 33 LEU B CA 1
ATOM 2194 C C . LEU B 1 33 ? 10.148 4.938 -12.102 1 98.06 33 LEU B C 1
ATOM 2196 O O . LEU B 1 33 ? 10.938 5.672 -12.695 1 98.06 33 LEU B O 1
ATOM 2200 N N . ARG B 1 34 ? 9.273 4.172 -12.68 1 95.56 34 ARG B N 1
ATOM 2201 C CA . ARG B 1 34 ? 9.023 4.316 -14.109 1 95.56 34 ARG B CA 1
ATOM 2202 C C . ARG B 1 34 ? 8.109 5.5 -14.383 1 95.56 34 ARG B C 1
ATOM 2204 O O . ARG B 1 34 ? 6.969 5.535 -13.906 1 95.56 34 ARG B O 1
ATOM 2211 N N . SER B 1 35 ? 8.586 6.391 -15.188 1 96.56 35 SER B N 1
ATOM 2212 C CA . SER B 1 35 ? 7.793 7.578 -15.477 1 96.56 35 SER B CA 1
ATOM 2213 C C . SER B 1 35 ? 7.145 7.48 -16.859 1 96.56 35 SER B C 1
ATOM 2215 O O . SER B 1 35 ? 6.453 8.406 -17.281 1 96.56 35 SER B O 1
ATOM 2217 N N . ASP B 1 36 ? 7.25 6.406 -17.578 1 97.19 36 ASP B N 1
ATOM 2218 C CA . ASP B 1 36 ? 6.773 6.289 -18.953 1 97.19 36 ASP B CA 1
ATOM 2219 C C . ASP B 1 36 ? 5.613 5.297 -19.047 1 97.19 36 ASP B C 1
ATOM 2221 O O . ASP B 1 36 ? 5.246 4.871 -20.156 1 97.19 36 ASP B O 1
ATOM 2225 N N . LEU B 1 37 ? 5.031 4.891 -17.969 1 97.88 37 LEU B N 1
ATOM 2226 C CA . LEU B 1 37 ? 4.035 3.824 -17.969 1 97.88 37 LEU B CA 1
ATOM 2227 C C . LEU B 1 37 ? 2.799 4.246 -18.766 1 97.88 37 LEU B C 1
ATOM 2229 O O . LEU B 1 37 ? 2.154 3.412 -19.406 1 97.88 37 LEU B O 1
ATOM 2233 N N . ASP B 1 38 ? 2.463 5.492 -18.703 1 96 38 ASP B N 1
ATOM 2234 C CA . ASP B 1 38 ? 1.242 5.969 -19.344 1 96 38 ASP B CA 1
ATOM 2235 C C . ASP B 1 38 ? 1.337 5.852 -20.859 1 96 38 ASP B C 1
ATOM 2237 O O . ASP B 1 38 ? 0.317 5.84 -21.547 1 96 38 ASP B O 1
ATOM 2241 N N . SER B 1 39 ? 2.492 5.766 -21.422 1 96.81 39 SER B N 1
ATOM 2242 C CA . SER B 1 39 ? 2.656 5.578 -22.859 1 96.81 39 SER B CA 1
ATOM 2243 C C . SER B 1 39 ? 2.668 4.102 -23.219 1 96.81 39 SER B C 1
ATOM 2245 O O . SER B 1 39 ? 2.541 3.748 -24.391 1 96.81 39 SER B O 1
ATOM 2247 N N . LYS B 1 40 ? 2.729 3.201 -22.25 1 97.06 40 LYS B N 1
ATOM 2248 C CA . LYS B 1 40 ? 2.912 1.779 -22.531 1 97.06 40 LYS B CA 1
ATOM 2249 C C . LYS B 1 40 ? 1.713 0.965 -22.047 1 97.06 40 LYS B C 1
ATOM 2251 O O . LYS B 1 40 ? 1.488 -0.152 -22.516 1 97.06 40 LYS B O 1
ATOM 2256 N N . LEU B 1 41 ? 0.989 1.5 -21.094 1 96.5 41 LEU B N 1
ATOM 2257 C CA . LEU B 1 41 ? -0.139 0.825 -20.469 1 96.5 41 LEU B CA 1
ATOM 2258 C C . LEU B 1 41 ? -1.316 1.779 -20.297 1 96.5 41 LEU B C 1
ATOM 2260 O O . LEU B 1 41 ? -1.158 2.877 -19.766 1 96.5 41 LEU B O 1
ATOM 2264 N N . PRO B 1 42 ? -2.42 1.357 -20.812 1 96.44 42 PRO B N 1
ATOM 2265 C CA . PRO B 1 42 ? -3.574 2.215 -20.531 1 96.44 42 PRO B CA 1
ATOM 2266 C C . PRO B 1 42 ? -3.854 2.367 -19.047 1 96.44 42 PRO B C 1
ATOM 2268 O O . PRO B 1 42 ? -3.965 1.37 -18.328 1 96.44 42 PRO B O 1
ATOM 2271 N N . LYS B 1 43 ? -3.924 3.607 -18.531 1 97.62 43 LYS B N 1
ATOM 2272 C CA . LYS B 1 43 ? -4.281 3.965 -17.156 1 97.62 43 LYS B CA 1
ATOM 2273 C C . LYS B 1 43 ? -3.52 3.105 -16.156 1 97.62 43 LYS B C 1
ATOM 2275 O O . LYS B 1 43 ? -4.129 2.377 -15.367 1 97.62 43 LYS B O 1
ATOM 2280 N N . PRO B 1 44 ? -2.246 3.191 -16.016 1 98.12 44 PRO B N 1
ATOM 2281 C CA . PRO B 1 44 ? -1.445 2.324 -15.141 1 98.12 44 PRO B CA 1
ATOM 2282 C C . PRO B 1 44 ? -1.786 2.496 -13.664 1 98.12 44 PRO B C 1
ATOM 2284 O O . PRO B 1 44 ? -1.445 1.638 -12.844 1 98.12 44 PRO B O 1
ATOM 2287 N N . TYR B 1 45 ? -2.531 3.6 -13.305 1 98 45 TYR B N 1
ATOM 2288 C CA . TYR B 1 45 ? -2.906 3.871 -11.922 1 98 45 TYR B CA 1
ATOM 2289 C C . TYR B 1 45 ? -4.141 3.066 -11.523 1 98 45 TYR B C 1
ATOM 2291 O O . TYR B 1 45 ? -4.445 2.938 -10.336 1 98 45 TYR B O 1
ATOM 2299 N N . LEU B 1 46 ? -4.898 2.584 -12.484 1 98.56 46 LEU B N 1
ATOM 2300 C CA . LEU B 1 46 ? -6.195 1.961 -12.258 1 98.56 46 LEU B CA 1
ATOM 2301 C C . LEU B 1 46 ? -6.039 0.488 -11.898 1 98.56 46 LEU B C 1
ATOM 2303 O O . LEU B 1 46 ? -5.508 -0.296 -12.688 1 98.56 46 LEU B O 1
ATOM 2307 N N . ALA B 1 47 ? -6.441 0.131 -10.664 1 98.75 47 ALA B N 1
ATOM 2308 C CA . ALA B 1 47 ? -6.398 -1.271 -10.258 1 98.75 47 ALA B CA 1
ATOM 2309 C C . ALA B 1 47 ? -7.344 -2.117 -11.102 1 98.75 47 ALA B C 1
ATOM 2311 O O . ALA B 1 47 ? -8.469 -1.702 -11.391 1 98.75 47 ALA B O 1
ATOM 2312 N N . ARG B 1 48 ? -6.895 -3.277 -11.516 1 98.88 48 ARG B N 1
ATOM 2313 C CA . ARG B 1 48 ? -7.629 -4.176 -12.398 1 98.88 48 ARG B CA 1
ATOM 2314 C C . ARG B 1 48 ? -8.281 -5.305 -11.617 1 98.88 48 ARG B C 1
ATOM 2316 O O . ARG B 1 48 ? -7.613 -5.996 -10.844 1 98.88 48 ARG B O 1
ATOM 2323 N N . ALA B 1 49 ? -9.5 -5.523 -11.898 1 98.88 49 ALA B N 1
ATOM 2324 C CA . ALA B 1 49 ? -10.258 -6.457 -11.07 1 98.88 49 ALA B CA 1
ATOM 2325 C C . ALA B 1 49 ? -10.016 -7.898 -11.516 1 98.88 49 ALA B C 1
ATOM 2327 O O . ALA B 1 49 ? -9.953 -8.805 -10.688 1 98.88 49 ALA B O 1
ATOM 2328 N N . VAL B 1 50 ? -9.82 -8.109 -12.867 1 98.88 50 VAL B N 1
ATOM 2329 C CA . VAL B 1 50 ? -9.922 -9.5 -13.289 1 98.88 50 VAL B CA 1
ATOM 2330 C C . VAL B 1 50 ? -8.711 -9.883 -14.133 1 98.88 50 VAL B C 1
ATOM 2332 O O . VAL B 1 50 ? -8.555 -11.039 -14.523 1 98.88 50 VAL B O 1
ATOM 2335 N N . ALA B 1 51 ? -7.812 -8.922 -14.422 1 98.75 51 ALA B N 1
ATOM 2336 C CA . ALA B 1 51 ? -6.637 -9.164 -15.258 1 98.75 51 ALA B CA 1
ATOM 2337 C C . ALA B 1 51 ? -5.379 -8.594 -14.609 1 98.75 51 ALA B C 1
ATOM 2339 O O . ALA B 1 51 ? -5.457 -7.684 -13.781 1 98.75 51 ALA B O 1
ATOM 2340 N N . ALA B 1 52 ? -4.293 -9.133 -14.93 1 98.81 52 ALA B N 1
ATOM 2341 C CA . ALA B 1 52 ? -2.994 -8.656 -14.453 1 98.81 52 ALA B CA 1
ATOM 2342 C C . ALA B 1 52 ? -2.127 -8.188 -15.617 1 98.81 52 ALA B C 1
ATOM 2344 O O . ALA B 1 52 ? -1.205 -8.891 -16.047 1 98.81 52 ALA B O 1
ATOM 2345 N N . PRO B 1 53 ? -2.354 -7.027 -16.141 1 98.69 53 PRO B N 1
ATOM 2346 C CA . PRO B 1 53 ? -1.568 -6.527 -17.281 1 98.69 53 PRO B CA 1
ATOM 2347 C C . PRO B 1 53 ? -0.239 -5.91 -16.844 1 98.69 53 PRO B C 1
ATOM 2349 O O . PRO B 1 53 ? -0.068 -5.562 -15.672 1 98.69 53 PRO B O 1
ATOM 2352 N N . ASP B 1 54 ? 0.672 -5.863 -17.719 1 98.12 54 ASP B N 1
ATOM 2353 C CA . ASP B 1 54 ? 1.896 -5.074 -17.609 1 98.12 54 ASP B CA 1
ATOM 2354 C C . ASP B 1 54 ? 2.316 -4.531 -18.984 1 98.12 54 ASP B C 1
ATOM 2356 O O . ASP B 1 54 ? 1.551 -4.598 -19.938 1 98.12 54 ASP B O 1
ATOM 2360 N N . THR B 1 55 ? 3.451 -3.93 -19.109 1 97.81 55 THR B N 1
ATOM 2361 C CA . THR B 1 55 ? 3.867 -3.242 -20.328 1 97.81 55 THR B CA 1
ATOM 2362 C C . THR B 1 55 ? 4.086 -4.238 -21.469 1 97.81 55 THR B C 1
ATOM 2364 O O . THR B 1 55 ? 3.959 -3.889 -22.641 1 97.81 55 THR B O 1
ATOM 2367 N N . ASP B 1 56 ? 4.371 -5.504 -21.188 1 97.44 56 ASP B N 1
ATOM 2368 C CA . ASP B 1 56 ? 4.625 -6.523 -22.188 1 97.44 56 ASP B CA 1
ATOM 2369 C C . ASP B 1 56 ? 3.359 -7.312 -22.516 1 97.44 56 ASP B C 1
ATOM 2371 O O . ASP B 1 56 ? 3.273 -7.973 -23.547 1 97.44 56 ASP B O 1
ATOM 2375 N N . ASN B 1 57 ? 2.408 -7.281 -21.625 1 97.69 57 ASN B N 1
ATOM 2376 C CA . ASN B 1 57 ? 1.117 -7.949 -21.734 1 97.69 57 ASN B CA 1
ATOM 2377 C C . ASN B 1 57 ? -0.033 -7.016 -21.375 1 97.69 57 ASN B C 1
ATOM 2379 O O . ASN B 1 57 ? -0.692 -7.207 -20.344 1 97.69 57 ASN B O 1
ATOM 2383 N N . VAL B 1 58 ? -0.358 -6.09 -22.172 1 97.25 58 VAL B N 1
ATOM 2384 C CA . VAL B 1 58 ? -1.218 -4.953 -21.859 1 97.25 58 VAL B CA 1
ATOM 2385 C C . VAL B 1 58 ? -2.639 -5.445 -21.594 1 97.25 58 VAL B C 1
ATOM 2387 O O . VAL B 1 58 ? -3.445 -4.73 -20.984 1 97.25 58 VAL B O 1
ATOM 2390 N N . HIS B 1 59 ? -2.947 -6.711 -21.984 1 96.69 59 HIS B N 1
ATOM 2391 C CA . HIS B 1 59 ? -4.289 -7.23 -21.75 1 96.69 59 HIS B CA 1
ATOM 2392 C C . HIS B 1 59 ? -4.258 -8.383 -20.75 1 96.69 59 HIS B C 1
ATOM 2394 O O . HIS B 1 59 ? -5.262 -9.07 -20.547 1 96.69 59 HIS B O 1
ATOM 2400 N N . GLY B 1 60 ? -3.094 -8.641 -20.109 1 97.44 60 GLY B N 1
ATOM 2401 C CA . GLY B 1 60 ? -2.965 -9.727 -19.141 1 97.44 60 GLY B CA 1
ATOM 2402 C C . GLY B 1 60 ? -2.602 -11.055 -19.781 1 97.44 60 GLY B C 1
ATOM 2403 O O . GLY B 1 60 ? -1.969 -11.086 -20.844 1 97.44 60 GLY B O 1
ATOM 2404 N N . THR B 1 61 ? -2.859 -12.125 -19.094 1 97.12 61 THR B N 1
ATOM 2405 C CA . THR B 1 61 ? -2.475 -13.461 -19.531 1 97.12 61 THR B CA 1
ATOM 2406 C C . THR B 1 61 ? -3.451 -13.984 -20.578 1 97.12 61 THR B C 1
ATOM 2408 O O . THR B 1 61 ? -4.633 -14.18 -20.297 1 97.12 61 THR B O 1
ATOM 2411 N N . TRP B 1 62 ? -2.877 -14.305 -21.766 1 92.5 62 TRP B N 1
ATOM 2412 C CA . TRP B 1 62 ? -3.693 -14.781 -22.875 1 92.5 62 TRP B CA 1
ATOM 2413 C C . TRP B 1 62 ? -4.348 -16.109 -22.531 1 92.5 62 TRP B C 1
ATOM 2415 O O . TRP B 1 62 ? -3.691 -17.016 -22.016 1 92.5 62 TRP B O 1
ATOM 2425 N N . GLY B 1 63 ? -5.684 -16.172 -22.766 1 92.88 63 GLY B N 1
ATOM 2426 C CA . GLY B 1 63 ? -6.406 -17.422 -22.625 1 92.88 63 GLY B CA 1
ATOM 2427 C C . GLY B 1 63 ? -6.789 -17.734 -21.188 1 92.88 63 GLY B C 1
ATOM 2428 O O . GLY B 1 63 ? -7.535 -18.672 -20.922 1 92.88 63 GLY B O 1
ATOM 2429 N N . HIS B 1 64 ? -6.246 -16.984 -20.219 1 95.44 64 HIS B N 1
ATOM 2430 C CA . HIS B 1 64 ? -6.562 -17.203 -18.812 1 95.44 64 HIS B CA 1
ATOM 2431 C C . HIS B 1 64 ? -8 -16.797 -18.5 1 95.44 64 HIS B C 1
ATOM 2433 O O . HIS B 1 64 ? -8.438 -15.703 -18.875 1 95.44 64 HIS B O 1
ATOM 2439 N N . LYS B 1 65 ? -8.75 -17.672 -17.891 1 95.88 65 LYS B N 1
ATOM 2440 C CA . LYS B 1 65 ? -10.141 -17.406 -17.547 1 95.88 65 LYS B CA 1
ATOM 2441 C C . LYS B 1 65 ? -10.266 -16.922 -16.109 1 95.88 65 LYS B C 1
ATOM 2443 O O . LYS B 1 65 ? -9.977 -17.656 -15.164 1 95.88 65 LYS B O 1
ATOM 2448 N N . HIS B 1 66 ? -10.766 -15.758 -15.945 1 97.75 66 HIS B N 1
ATOM 2449 C CA . HIS B 1 66 ? -10.828 -15.156 -14.625 1 97.75 66 HIS B CA 1
ATOM 2450 C C . HIS B 1 66 ? -12.062 -15.609 -13.859 1 97.75 66 HIS B C 1
ATOM 2452 O O . HIS B 1 66 ? -12.125 -15.477 -12.633 1 97.75 66 HIS B O 1
ATOM 2458 N N . LYS B 1 67 ? -13.141 -16.125 -14.547 1 97.75 67 LYS B N 1
ATOM 2459 C CA . LYS B 1 67 ? -14.352 -16.672 -13.938 1 97.75 67 LYS B CA 1
ATOM 2460 C C . LYS B 1 67 ? -15.008 -15.656 -13.008 1 97.75 67 LYS B C 1
ATOM 2462 O O . LYS B 1 67 ? -15.5 -16.016 -11.938 1 97.75 67 LYS B O 1
ATOM 2467 N N . ASN B 1 68 ? -14.859 -14.43 -13.266 1 98.19 68 ASN B N 1
ATOM 2468 C CA . ASN B 1 68 ? -15.461 -13.305 -12.547 1 98.19 68 ASN B CA 1
ATOM 2469 C C . ASN B 1 68 ? -14.852 -13.133 -11.164 1 98.19 68 ASN B C 1
ATOM 2471 O O . ASN B 1 68 ? -15.461 -12.523 -10.281 1 98.19 68 ASN B O 1
ATOM 2475 N N . MET B 1 69 ? -13.688 -13.688 -10.914 1 98.88 69 MET B N 1
ATOM 2476 C CA . MET B 1 69 ? -12.945 -13.562 -9.672 1 98.88 69 MET B CA 1
ATOM 2477 C C . MET B 1 69 ? -11.992 -12.367 -9.727 1 98.88 69 MET B C 1
ATOM 2479 O O . MET B 1 69 ? -11.484 -12.023 -10.789 1 98.88 69 MET B O 1
ATOM 2483 N N . SER B 1 70 ? -11.773 -11.695 -8.523 1 98.94 70 SER B N 1
ATOM 2484 C CA . SER B 1 70 ? -10.672 -10.734 -8.461 1 98.94 70 SER B CA 1
ATOM 2485 C C . SER B 1 70 ? -9.336 -11.398 -8.766 1 98.94 70 SER B C 1
ATOM 2487 O O . SER B 1 70 ? -9.219 -12.617 -8.688 1 98.94 70 SER B O 1
ATOM 2489 N N . VAL B 1 71 ? -8.359 -10.648 -9.117 1 98.94 71 VAL B N 1
ATOM 2490 C CA . VAL B 1 71 ? -7.047 -11.195 -9.43 1 98.94 71 VAL B CA 1
ATOM 2491 C C . VAL B 1 71 ? -6.512 -11.977 -8.234 1 98.94 71 VAL B C 1
ATOM 2493 O O . VAL B 1 71 ? -5.938 -13.055 -8.398 1 98.94 71 VAL B O 1
ATOM 2496 N N . LEU B 1 72 ? -6.715 -11.469 -7.031 1 98.94 72 LEU B N 1
ATOM 2497 C CA . LEU B 1 72 ? -6.258 -12.172 -5.836 1 98.94 72 LEU B CA 1
ATOM 2498 C C . LEU B 1 72 ? -7 -13.492 -5.66 1 98.94 72 LEU B C 1
ATOM 2500 O O . LEU B 1 72 ? -6.395 -14.5 -5.297 1 98.94 72 LEU B O 1
ATOM 2504 N N . GLN B 1 73 ? -8.273 -13.5 -5.879 1 98.94 73 GLN B N 1
ATOM 2505 C CA . GLN B 1 73 ? -9.023 -14.75 -5.828 1 98.94 73 GLN B CA 1
ATOM 2506 C C . GLN B 1 73 ? -8.492 -15.75 -6.855 1 98.94 73 GLN B C 1
ATOM 2508 O O . GLN B 1 73 ? -8.359 -16.938 -6.559 1 98.94 73 GLN B O 1
ATOM 2513 N N . GLN B 1 74 ? -8.227 -15.297 -8.039 1 98.94 74 GLN B N 1
ATOM 2514 C CA . GLN B 1 74 ? -7.66 -16.141 -9.086 1 98.94 74 GLN B CA 1
ATOM 2515 C C . GLN B 1 74 ? -6.336 -16.766 -8.641 1 98.94 74 GLN B C 1
ATOM 2517 O O . GLN B 1 74 ? -6.07 -17.938 -8.914 1 98.94 74 GLN B O 1
ATOM 2522 N N . HIS B 1 75 ? -5.555 -16 -7.953 1 98.88 75 HIS B N 1
ATOM 2523 C CA . HIS B 1 75 ? -4.25 -16.422 -7.461 1 98.88 75 HIS B CA 1
ATOM 2524 C C . HIS B 1 75 ? -4.363 -17.703 -6.637 1 98.88 75 HIS B C 1
ATOM 2526 O O . HIS B 1 75 ? -3.506 -18.594 -6.73 1 98.88 75 HIS B O 1
ATOM 2532 N N . VAL B 1 76 ? -5.41 -17.859 -5.895 1 98.81 76 VAL B N 1
ATOM 2533 C CA . VAL B 1 76 ? -5.477 -18.984 -4.961 1 98.81 76 VAL B CA 1
ATOM 2534 C C . VAL B 1 76 ? -6.375 -20.078 -5.531 1 98.81 76 VAL B C 1
ATOM 2536 O O . VAL B 1 76 ? -6.402 -21.203 -5.02 1 98.81 76 VAL B O 1
ATOM 2539 N N . ALA B 1 77 ? -7.043 -19.781 -6.637 1 98.75 77 ALA B N 1
ATOM 2540 C CA . ALA B 1 77 ? -8.07 -20.672 -7.18 1 98.75 77 ALA B CA 1
ATOM 2541 C C . ALA B 1 77 ? -7.48 -22.016 -7.605 1 98.75 77 ALA B C 1
ATOM 2543 O O . ALA B 1 77 ? -8.156 -23.047 -7.551 1 98.75 77 ALA B O 1
ATOM 2544 N N . PHE B 1 78 ? -6.215 -22.016 -8.023 1 98.56 78 PHE B N 1
ATOM 2545 C CA . PHE B 1 78 ? -5.527 -23.234 -8.445 1 98.56 78 PHE B CA 1
ATOM 2546 C C . PHE B 1 78 ? -5.594 -24.297 -7.355 1 98.56 78 PHE B C 1
ATOM 2548 O O . PHE B 1 78 ? -5.699 -25.5 -7.648 1 98.56 78 PHE B O 1
ATOM 2555 N N . PHE B 1 79 ? -5.609 -23.891 -6.125 1 98.81 79 PHE B N 1
ATOM 2556 C CA . PHE B 1 79 ? -5.496 -24.828 -5.008 1 98.81 79 PHE B CA 1
ATOM 2557 C C . PHE B 1 79 ? -6.863 -25.375 -4.625 1 98.81 79 PHE B C 1
ATOM 2559 O O . PHE B 1 79 ? -6.957 -26.328 -3.836 1 98.81 79 PHE B O 1
ATOM 2566 N N . ASP B 1 80 ? -7.879 -24.719 -5.105 1 98.75 80 ASP B N 1
ATOM 2567 C CA . ASP B 1 80 ? -9.219 -25.281 -4.945 1 98.75 80 ASP B CA 1
ATOM 2568 C C . ASP B 1 80 ? -9.461 -26.422 -5.918 1 98.75 80 ASP B C 1
ATOM 2570 O O . ASP B 1 80 ? -10.039 -26.234 -6.988 1 98.75 80 ASP B O 1
ATOM 2574 N N . GLN B 1 81 ? -9.188 -27.578 -5.512 1 97.56 81 GLN B N 1
ATOM 2575 C CA . GLN B 1 81 ? -9.07 -28.734 -6.395 1 97.56 81 GLN B CA 1
ATOM 2576 C C . GLN B 1 81 ? -10.438 -29.297 -6.75 1 97.56 81 GLN B C 1
ATOM 2578 O O . GLN B 1 81 ? -10.57 -30.062 -7.707 1 97.56 81 GLN B O 1
ATOM 2583 N N . ASP B 1 82 ? -11.469 -28.938 -6.039 1 97.81 82 ASP B N 1
ATOM 2584 C CA . ASP B 1 82 ? -12.789 -29.469 -6.352 1 97.81 82 ASP B CA 1
ATOM 2585 C C . ASP B 1 82 ? -13.758 -28.359 -6.758 1 97.81 82 ASP B C 1
ATOM 2587 O O . ASP B 1 82 ? -14.969 -28.578 -6.844 1 97.81 82 ASP B O 1
ATOM 2591 N N . ASP B 1 83 ? -13.305 -27.109 -6.828 1 97.44 83 ASP B N 1
ATOM 2592 C CA . ASP B 1 83 ? -14.016 -25.969 -7.383 1 97.44 83 ASP B CA 1
ATOM 2593 C C . ASP B 1 83 ? -15.25 -25.641 -6.555 1 97.44 83 ASP B C 1
ATOM 2595 O O . ASP B 1 83 ? -16.297 -25.297 -7.102 1 97.44 83 ASP B O 1
ATOM 2599 N N . ASN B 1 84 ? -15.164 -25.781 -5.227 1 98.31 84 ASN B N 1
ATOM 2600 C CA . ASN B 1 84 ? -16.312 -25.453 -4.395 1 98.31 84 ASN B CA 1
ATOM 2601 C C . ASN B 1 84 ? -16.141 -24.125 -3.678 1 98.31 84 ASN B C 1
ATOM 2603 O O . ASN B 1 84 ? -16.953 -23.75 -2.828 1 98.31 84 ASN B O 1
ATOM 2607 N N . GLY B 1 85 ? -15.039 -23.453 -3.924 1 98.56 85 GLY B N 1
ATOM 2608 C CA . GLY B 1 85 ? -14.82 -22.125 -3.365 1 98.56 85 GLY B CA 1
ATOM 2609 C C . GLY B 1 85 ? -14.109 -22.156 -2.027 1 98.56 85 GLY B C 1
ATOM 2610 O O . GLY B 1 85 ? -13.867 -21.109 -1.425 1 98.56 85 GLY B O 1
ATOM 2611 N N . ILE B 1 86 ? -13.789 -23.328 -1.566 1 98.81 86 ILE B N 1
ATOM 2612 C CA . ILE B 1 86 ? -13.109 -23.531 -0.29 1 98.81 86 ILE B CA 1
ATOM 2613 C C . ILE B 1 86 ? -11.852 -24.375 -0.496 1 98.81 86 ILE B C 1
ATOM 2615 O O . ILE B 1 86 ? -11.891 -25.391 -1.195 1 98.81 86 ILE B O 1
ATOM 2619 N N . ILE B 1 87 ? -10.742 -23.938 0.021 1 98.94 87 ILE B N 1
ATOM 2620 C CA . ILE B 1 87 ? -9.484 -24.672 -0.067 1 98.94 87 ILE B CA 1
ATOM 2621 C C . ILE B 1 87 ? -9.195 -25.359 1.265 1 98.94 87 ILE B C 1
ATOM 2623 O O . ILE B 1 87 ? -9.07 -24.688 2.297 1 98.94 87 ILE B O 1
ATOM 2627 N N . TYR B 1 88 ? -9.094 -26.609 1.229 1 98.81 88 TYR B N 1
ATOM 2628 C CA . TYR B 1 88 ? -8.727 -27.359 2.422 1 98.81 88 TYR B CA 1
ATOM 2629 C C . TYR B 1 88 ? -7.246 -27.719 2.418 1 98.81 88 TYR B C 1
ATOM 2631 O O . TYR B 1 88 ? -6.598 -27.672 1.369 1 98.81 88 TYR B O 1
ATOM 2639 N N . PRO B 1 89 ? -6.703 -28.078 3.613 1 98.81 89 PRO B N 1
ATOM 2640 C CA . PRO B 1 89 ? -5.266 -28.344 3.695 1 98.81 89 PRO B CA 1
ATOM 2641 C C . PRO B 1 89 ? -4.805 -29.438 2.727 1 98.81 89 PRO B C 1
ATOM 2643 O O . PRO B 1 89 ? -3.729 -29.328 2.135 1 98.81 89 PRO B O 1
ATOM 2646 N N . TRP B 1 90 ? -5.566 -30.422 2.502 1 98.69 90 TRP B N 1
ATOM 2647 C CA . TRP B 1 90 ? -5.156 -31.516 1.625 1 98.69 90 TRP B CA 1
ATOM 2648 C C . TRP B 1 90 ? -5.164 -31.062 0.166 1 98.69 90 TRP B C 1
ATOM 2650 O O . TRP B 1 90 ? -4.445 -31.625 -0.663 1 98.69 90 TRP B O 1
ATOM 2660 N N . GLU B 1 91 ? -5.977 -30.094 -0.18 1 98.88 91 GLU B N 1
ATOM 2661 C CA . GLU B 1 91 ? -5.941 -29.562 -1.534 1 98.88 91 GLU B CA 1
ATOM 2662 C C . GLU B 1 91 ? -4.691 -28.719 -1.758 1 98.88 91 GLU B C 1
ATOM 2664 O O . GLU B 1 91 ? -4.074 -28.781 -2.822 1 98.88 91 GLU B O 1
ATOM 2669 N N . THR B 1 92 ? -4.363 -27.875 -0.714 1 98.88 92 THR B N 1
ATOM 2670 C CA . THR B 1 92 ? -3.115 -27.125 -0.783 1 98.88 92 THR B CA 1
ATOM 2671 C C . THR B 1 92 ? -1.922 -28.062 -0.919 1 98.88 92 THR B C 1
ATOM 2673 O O . THR B 1 92 ? -1.033 -27.828 -1.742 1 98.88 92 THR B O 1
ATOM 2676 N N . PHE B 1 93 ? -1.948 -29.109 -0.097 1 98.81 93 PHE B N 1
ATOM 2677 C CA . PHE B 1 93 ? -0.896 -30.125 -0.178 1 98.81 93 PHE B CA 1
ATOM 2678 C C . PHE B 1 93 ? -0.792 -30.688 -1.591 1 98.81 93 PHE B C 1
ATOM 2680 O O . PHE B 1 93 ? 0.296 -30.719 -2.17 1 98.81 93 PHE B O 1
ATOM 2687 N N . LYS B 1 94 ? -1.886 -31.109 -2.148 1 98.75 94 LYS B N 1
ATOM 2688 C CA . LYS B 1 94 ? -1.914 -31.656 -3.502 1 98.75 94 LYS B CA 1
ATOM 2689 C C . LYS B 1 94 ? -1.431 -30.625 -4.52 1 98.75 94 LYS B C 1
ATOM 2691 O O . LYS B 1 94 ? -0.729 -30.969 -5.473 1 98.75 94 LYS B O 1
ATOM 2696 N N . GLY B 1 95 ? -1.845 -29.391 -4.363 1 98.75 95 GLY B N 1
ATOM 2697 C CA . GLY B 1 95 ? -1.385 -28.328 -5.246 1 98.75 95 GLY B CA 1
ATOM 2698 C C . GLY B 1 95 ? 0.125 -28.172 -5.266 1 98.75 95 GLY B C 1
ATOM 2699 O O . GLY B 1 95 ? 0.732 -28.078 -6.332 1 98.75 95 GLY B O 1
ATOM 2700 N N . PHE B 1 96 ? 0.733 -28.203 -4.082 1 98.81 96 PHE B N 1
ATOM 2701 C CA . PHE B 1 96 ? 2.186 -28.094 -4.008 1 98.81 96 PHE B CA 1
ATOM 2702 C C . PHE B 1 96 ? 2.85 -29.297 -4.676 1 98.81 96 PHE B C 1
ATOM 2704 O O . PHE B 1 96 ? 3.863 -29.156 -5.359 1 98.81 96 PHE B O 1
ATOM 2711 N N . ARG B 1 97 ? 2.258 -30.469 -4.473 1 98.5 97 ARG B N 1
ATOM 2712 C CA . ARG B 1 97 ? 2.777 -31.641 -5.152 1 98.5 97 ARG B CA 1
ATOM 2713 C C . ARG B 1 97 ? 2.688 -31.5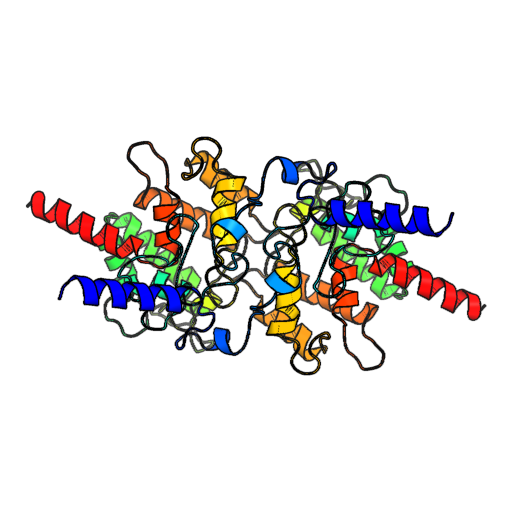 -6.664 1 98.5 97 ARG B C 1
ATOM 2715 O O . ARG B 1 97 ? 3.637 -31.812 -7.383 1 98.5 97 ARG B O 1
ATOM 2722 N N . ASP B 1 98 ? 1.56 -31.016 -7.129 1 98.19 98 ASP B N 1
ATOM 2723 C CA . ASP B 1 98 ? 1.358 -30.797 -8.555 1 98.19 98 ASP B CA 1
ATOM 2724 C C . ASP B 1 98 ? 2.396 -29.828 -9.109 1 98.19 98 ASP B C 1
ATOM 2726 O O . ASP B 1 98 ? 2.783 -29.922 -10.281 1 98.19 98 ASP B O 1
ATOM 2730 N N . LEU B 1 99 ? 2.846 -28.922 -8.289 1 98.31 99 LEU B N 1
ATOM 2731 C CA . LEU B 1 99 ? 3.797 -27.906 -8.703 1 98.31 99 LEU B CA 1
ATOM 2732 C C . LEU B 1 99 ? 5.227 -28.422 -8.641 1 98.31 99 LEU B C 1
ATOM 2734 O O . LEU B 1 99 ? 6.168 -27.734 -9.031 1 98.31 99 LEU B O 1
ATOM 2738 N N . GLY B 1 100 ? 5.418 -29.609 -8.055 1 97 100 GLY B N 1
ATOM 2739 C CA . GLY B 1 100 ? 6.719 -30.25 -8.086 1 97 100 GLY B CA 1
ATOM 2740 C C . GLY B 1 100 ? 7.453 -30.188 -6.766 1 97 100 GLY B C 1
ATOM 2741 O O . GLY B 1 100 ? 8.617 -30.578 -6.672 1 97 100 GLY B O 1
ATOM 2742 N N . PHE B 1 101 ? 6.836 -29.734 -5.754 1 98.06 101 PHE B N 1
ATOM 2743 C CA . PHE B 1 101 ? 7.469 -29.703 -4.441 1 98.06 101 PHE B CA 1
ATOM 2744 C C . PHE B 1 101 ? 7.496 -31.094 -3.822 1 98.06 101 PHE B C 1
ATOM 2746 O O . PHE B 1 101 ? 6.625 -31.922 -4.105 1 98.06 101 PHE B O 1
ATOM 2753 N N . ASN B 1 102 ? 8.5 -31.406 -3.004 1 97.88 102 ASN B N 1
ATOM 2754 C CA . ASN B 1 102 ? 8.555 -32.688 -2.34 1 97.88 102 ASN B CA 1
ATOM 2755 C C . ASN B 1 102 ? 7.57 -32.781 -1.177 1 97.88 102 ASN B C 1
ATOM 2757 O O . ASN B 1 102 ? 6.938 -31.781 -0.826 1 97.88 102 ASN B O 1
ATOM 2761 N N . ILE B 1 103 ? 7.418 -33.875 -0.617 1 98.62 103 ILE B N 1
ATOM 2762 C CA . ILE B 1 103 ? 6.398 -34.156 0.387 1 98.62 103 ILE B CA 1
ATOM 2763 C C . ILE B 1 103 ? 6.629 -33.281 1.621 1 98.62 103 ILE B C 1
ATOM 2765 O O . ILE B 1 103 ? 5.691 -32.688 2.148 1 98.62 103 ILE B O 1
ATOM 2769 N N . LEU B 1 104 ? 7.863 -33.156 2.113 1 98.56 104 LEU B N 1
ATOM 2770 C CA . LEU B 1 104 ? 8.18 -32.438 3.33 1 98.56 104 LEU B CA 1
ATOM 2771 C C . LEU B 1 104 ? 7.836 -30.953 3.174 1 98.56 104 LEU B C 1
ATOM 2773 O O . LEU B 1 104 ? 7.18 -30.359 4.039 1 98.56 104 LEU B O 1
ATOM 2777 N N . ALA B 1 105 ? 8.25 -30.344 2.062 1 98.31 105 ALA B N 1
ATOM 2778 C CA . ALA B 1 105 ? 7.941 -28.953 1.789 1 98.31 105 ALA B CA 1
ATOM 2779 C C . ALA B 1 105 ? 6.438 -28.734 1.643 1 98.31 105 ALA B C 1
ATOM 2781 O O . ALA B 1 105 ? 5.895 -27.75 2.131 1 98.31 105 ALA B O 1
ATOM 2782 N N . SER B 1 106 ? 5.789 -29.672 0.996 1 98.75 106 SER B N 1
ATOM 2783 C CA . SER B 1 106 ? 4.352 -29.547 0.767 1 98.75 106 SER B CA 1
ATOM 2784 C C . SER B 1 106 ? 3.578 -29.594 2.082 1 98.75 106 SER B C 1
ATOM 2786 O O . SER B 1 106 ? 2.646 -28.812 2.279 1 98.75 106 SER B O 1
ATOM 2788 N N . VAL B 1 107 ? 3.986 -30.5 2.982 1 98.75 107 VAL B N 1
ATOM 2789 C CA . VAL B 1 107 ? 3.357 -30.562 4.297 1 98.75 107 VAL B CA 1
ATOM 2790 C C . VAL B 1 107 ? 3.613 -29.25 5.055 1 98.75 107 VAL B C 1
ATOM 2792 O O . VAL B 1 107 ? 2.686 -28.656 5.602 1 98.75 107 VAL B O 1
ATOM 2795 N N . PHE B 1 108 ? 4.832 -28.844 5.047 1 98.38 108 PHE B N 1
ATOM 2796 C CA . PHE B 1 108 ? 5.238 -27.656 5.789 1 98.38 108 PHE B CA 1
ATOM 2797 C C . PHE B 1 108 ? 4.449 -26.438 5.336 1 98.38 108 PHE B C 1
ATOM 2799 O O . PHE B 1 108 ? 3.836 -25.75 6.152 1 98.38 108 PHE B O 1
ATOM 2806 N N . PHE B 1 109 ? 4.426 -26.188 4.055 1 98.19 109 PHE B N 1
ATOM 2807 C CA . PHE B 1 109 ? 3.771 -24.984 3.529 1 98.19 109 PHE B CA 1
ATOM 2808 C C . PHE B 1 109 ? 2.26 -25.078 3.701 1 98.19 109 PHE B C 1
ATOM 2810 O O . PHE B 1 109 ? 1.603 -24.078 3.99 1 98.19 109 PHE B O 1
ATOM 2817 N N . SER B 1 110 ? 1.71 -26.266 3.484 1 98.69 110 SER B N 1
ATOM 2818 C CA . SER B 1 110 ? 0.27 -26.422 3.662 1 98.69 110 SER B CA 1
ATOM 2819 C C . SER B 1 110 ? -0.15 -26.094 5.09 1 98.69 110 SER B C 1
ATOM 2821 O O . SER B 1 110 ? -1.108 -25.344 5.297 1 98.69 110 SER B O 1
ATOM 2823 N N . VAL B 1 111 ? 0.568 -26.625 6.059 1 98.5 111 VAL B N 1
ATOM 2824 C CA . VAL B 1 111 ? 0.253 -26.375 7.461 1 98.5 111 VAL B CA 1
ATOM 2825 C C . VAL B 1 111 ? 0.406 -24.891 7.77 1 98.5 111 VAL B C 1
ATOM 2827 O O . VAL B 1 111 ? -0.475 -24.281 8.383 1 98.5 111 VAL B O 1
ATOM 2830 N N . LEU B 1 112 ? 1.447 -24.344 7.336 1 98.31 112 LEU B N 1
ATOM 2831 C CA . LEU B 1 112 ? 1.743 -22.938 7.617 1 98.31 112 LEU B CA 1
ATOM 2832 C C . LEU B 1 112 ? 0.683 -22.031 7.004 1 98.31 112 LEU B C 1
ATOM 2834 O O . LEU B 1 112 ? 0.175 -21.125 7.672 1 98.31 112 LEU B O 1
ATOM 2838 N N . ILE B 1 113 ? 0.334 -22.234 5.75 1 98.56 113 ILE B N 1
ATOM 2839 C CA . ILE B 1 113 ? -0.608 -21.406 5.012 1 98.56 113 ILE B CA 1
ATOM 2840 C C . ILE B 1 113 ? -1.982 -21.469 5.676 1 98.56 113 ILE B C 1
ATOM 2842 O O . ILE B 1 113 ? -2.615 -20.438 5.902 1 98.56 113 ILE B O 1
ATOM 2846 N N . HIS B 1 114 ? -2.381 -22.625 5.965 1 98.75 114 HIS B N 1
ATOM 2847 C CA . HIS B 1 114 ? -3.717 -22.766 6.531 1 98.75 114 HIS B CA 1
ATOM 2848 C C . HIS B 1 114 ? -3.762 -22.281 7.973 1 98.75 114 HIS B C 1
ATOM 2850 O O . HIS B 1 114 ? -4.766 -21.703 8.406 1 98.75 114 HIS B O 1
ATOM 2856 N N . ALA B 1 115 ? -2.732 -22.469 8.781 1 98.19 115 ALA B N 1
ATOM 2857 C CA . ALA B 1 115 ? -2.664 -21.906 10.125 1 98.19 115 ALA B CA 1
ATOM 2858 C C . ALA B 1 115 ? -2.734 -20.391 10.086 1 98.19 115 ALA B C 1
ATOM 2860 O O . ALA B 1 115 ? -3.355 -19.766 10.953 1 98.19 115 ALA B O 1
ATOM 2861 N N . ALA B 1 116 ? -2.186 -19.797 9.086 1 97.94 116 ALA B N 1
ATOM 2862 C CA . ALA B 1 116 ? -2.084 -18.344 8.984 1 97.94 116 ALA B CA 1
ATOM 2863 C C . ALA B 1 116 ? -3.355 -17.734 8.391 1 97.94 116 ALA B C 1
ATOM 2865 O O . ALA B 1 116 ? -3.785 -16.656 8.789 1 97.94 116 ALA B O 1
ATOM 2866 N N . MET B 1 117 ? -4.027 -18.438 7.492 1 98.44 117 MET B N 1
ATOM 2867 C CA . MET B 1 117 ? -4.988 -17.734 6.645 1 98.44 117 MET B CA 1
ATOM 2868 C C . MET B 1 117 ? -6.41 -18.203 6.93 1 98.44 117 MET B C 1
ATOM 2870 O O . MET B 1 117 ? -7.375 -17.516 6.613 1 98.44 117 MET B O 1
ATOM 2874 N N . SER B 1 118 ? -6.551 -19.391 7.48 1 98.75 118 SER B N 1
ATOM 2875 C CA . SER B 1 118 ? -7.883 -19.969 7.602 1 98.75 118 SER B CA 1
ATOM 2876 C C . SER B 1 118 ? -8.812 -19.078 8.414 1 98.75 118 SER B C 1
ATOM 2878 O O . SER B 1 118 ? -9.883 -18.703 7.945 1 98.75 118 SER B O 1
ATOM 2880 N N . TYR B 1 119 ? -8.438 -18.672 9.555 1 98.06 119 TYR B N 1
ATOM 2881 C CA . TYR B 1 119 ? -9.336 -17.984 10.484 1 98.06 119 TYR B CA 1
ATOM 2882 C C . TYR B 1 119 ? -9.875 -16.703 9.867 1 98.06 119 TYR B C 1
ATOM 2884 O O . TYR B 1 119 ? -11.078 -16.438 9.93 1 98.06 119 TYR B O 1
ATOM 2892 N N . SER B 1 120 ? -9.008 -15.961 9.234 1 97.38 120 SER B N 1
ATOM 2893 C CA . SER B 1 120 ? -9.383 -14.664 8.672 1 97.38 120 SER B CA 1
ATOM 2894 C C . SER B 1 120 ? -10.414 -14.82 7.566 1 97.38 120 SER B C 1
ATOM 2896 O O . SER B 1 120 ? -11.156 -13.883 7.266 1 97.38 120 SER B O 1
ATOM 2898 N N . THR B 1 121 ? -10.508 -15.945 6.992 1 98.56 121 THR B N 1
ATOM 2899 C CA . THR B 1 121 ? -11.391 -16.109 5.844 1 98.56 121 THR B CA 1
ATOM 2900 C C . THR B 1 121 ? -12.703 -16.75 6.258 1 98.56 121 THR B C 1
ATOM 2902 O O . THR B 1 121 ? -13.641 -16.828 5.461 1 98.56 121 THR B O 1
ATOM 2905 N N . LEU B 1 122 ? -12.734 -17.219 7.457 1 98.44 122 LEU B N 1
ATOM 2906 C CA . LEU B 1 122 ? -13.93 -17.906 7.906 1 98.44 122 LEU B CA 1
ATOM 2907 C C . LEU B 1 122 ? -15.141 -16.984 7.898 1 98.44 122 LEU B C 1
ATOM 2909 O O . LEU B 1 122 ? -15.016 -15.797 8.227 1 98.44 122 LEU B O 1
ATOM 2913 N N . PRO B 1 123 ? -16.297 -17.469 7.535 1 95.88 123 PRO B N 1
ATOM 2914 C CA . PRO B 1 123 ? -17.516 -16.641 7.535 1 95.88 123 PRO B CA 1
ATOM 2915 C C . PRO B 1 123 ? -18.047 -16.391 8.938 1 95.88 123 PRO B C 1
ATOM 2917 O O . PRO B 1 123 ? -18.969 -15.586 9.117 1 95.88 123 PRO B O 1
ATOM 2920 N N . THR B 1 124 ? -17.469 -17.109 9.93 1 95.12 124 THR B N 1
ATOM 2921 C CA . THR B 1 124 ? -17.859 -16.922 11.32 1 95.12 124 THR B CA 1
ATOM 2922 C C . THR B 1 124 ? -16.641 -16.688 12.203 1 95.12 124 THR B C 1
ATOM 2924 O O . THR B 1 124 ? -15.5 -16.906 11.773 1 95.12 124 THR B O 1
ATOM 2927 N N . TRP B 1 125 ? -16.891 -16.266 13.359 1 94.25 125 TRP B N 1
ATOM 2928 C CA . TRP B 1 125 ? -15.789 -15.969 14.273 1 94.25 125 TRP B CA 1
ATOM 2929 C C . TRP B 1 125 ? -15.266 -17.25 14.914 1 94.25 125 TRP B C 1
ATOM 2931 O O . TRP B 1 125 ? -14.211 -17.25 15.547 1 94.25 125 TRP B O 1
ATOM 2941 N N . LEU B 1 126 ? -15.945 -18.375 14.695 1 95.88 126 LEU B N 1
ATOM 2942 C CA . LEU B 1 126 ? -15.539 -19.641 15.289 1 95.88 126 LEU B CA 1
ATOM 2943 C C . LEU B 1 126 ? -14.438 -20.297 14.469 1 95.88 126 LEU B C 1
ATOM 2945 O O . LEU B 1 126 ? -14.578 -20.469 13.25 1 95.88 126 LEU B O 1
ATOM 2949 N N . PRO B 1 127 ? -13.438 -20.656 15.211 1 95.81 127 PRO B N 1
ATOM 2950 C CA . PRO B 1 127 ? -12.406 -21.391 14.477 1 95.81 127 PRO B CA 1
ATOM 2951 C C . PRO B 1 127 ? -12.891 -22.75 13.969 1 95.81 127 PRO B C 1
ATOM 2953 O O . PRO B 1 127 ? -13.789 -23.359 14.562 1 95.81 127 PRO B O 1
ATOM 2956 N N . SER B 1 128 ? -12.414 -23.172 12.898 1 97.31 128 SER B N 1
ATOM 2957 C CA . SER B 1 128 ? -12.703 -24.469 12.312 1 97.31 128 SER B CA 1
ATOM 2958 C C . SER B 1 128 ? -11.555 -25.453 12.539 1 97.31 128 SER B C 1
ATOM 2960 O O . SER B 1 128 ? -10.391 -25.125 12.281 1 97.31 128 SER B O 1
ATOM 2962 N N . PRO B 1 129 ? -11.797 -26.625 13.008 1 96.75 129 PRO B N 1
ATOM 2963 C CA . PRO B 1 129 ? -10.727 -27.594 13.203 1 96.75 129 PRO B CA 1
ATOM 2964 C C . PRO B 1 129 ? -10.148 -28.109 11.891 1 96.75 129 PRO B C 1
ATOM 2966 O O . PRO B 1 129 ? -9.102 -28.766 11.883 1 96.75 129 PRO B O 1
ATOM 2969 N N . PHE B 1 130 ? -10.805 -27.797 10.734 1 98.06 130 PHE B N 1
ATOM 2970 C CA . PHE B 1 130 ? -10.344 -28.297 9.438 1 98.06 130 PHE B CA 1
ATOM 2971 C C . PHE B 1 130 ? -9.523 -27.234 8.719 1 98.06 130 PHE B C 1
ATOM 2973 O O . PHE B 1 130 ? -9.031 -27.453 7.609 1 98.06 130 PHE B O 1
ATOM 2980 N N . PHE B 1 131 ? -9.414 -26.062 9.219 1 98.62 131 PHE B N 1
ATOM 2981 C CA . PHE B 1 131 ? -8.594 -24.938 8.75 1 98.62 131 PHE B CA 1
ATOM 2982 C C . PHE B 1 131 ? -8.867 -24.656 7.281 1 98.62 131 PHE B C 1
ATOM 2984 O O . PHE B 1 131 ? -7.934 -24.547 6.48 1 98.62 131 PHE B O 1
ATOM 2991 N N . PRO B 1 132 ? -10.156 -24.469 6.883 1 98.81 132 PRO B N 1
ATOM 2992 C CA . PRO B 1 132 ? -10.461 -24.109 5.492 1 98.81 132 PRO B CA 1
ATOM 2993 C C . PRO B 1 132 ? -10.117 -22.672 5.16 1 98.81 132 PRO B C 1
ATOM 2995 O O . PRO B 1 132 ? -10.062 -21.812 6.055 1 98.81 132 PRO B O 1
ATOM 2998 N N . ILE B 1 133 ? -9.82 -22.406 3.953 1 98.88 133 ILE B N 1
ATOM 2999 C CA . ILE B 1 133 ? -9.641 -21.047 3.439 1 98.88 133 ILE B CA 1
ATOM 3000 C C . ILE B 1 133 ? -10.75 -20.734 2.441 1 98.88 133 ILE B C 1
ATOM 3002 O O . ILE B 1 133 ? -10.883 -21.391 1.409 1 98.88 133 ILE B O 1
ATOM 3006 N N . TYR B 1 134 ? -11.586 -19.812 2.764 1 98.88 134 TYR B N 1
ATOM 3007 C CA . TYR B 1 134 ? -12.664 -19.375 1.885 1 98.88 134 TYR B CA 1
ATOM 3008 C C . TYR B 1 134 ? -12.172 -18.359 0.87 1 98.88 134 TYR B C 1
ATOM 3010 O O . TYR B 1 134 ? -11.766 -17.25 1.24 1 98.88 134 TYR B O 1
ATOM 3018 N N . ILE B 1 135 ? -12.258 -18.688 -0.406 1 98.88 135 ILE B N 1
ATOM 3019 C CA . ILE B 1 135 ? -11.734 -17.859 -1.487 1 98.88 135 ILE B CA 1
ATOM 3020 C C . ILE B 1 135 ? -12.469 -16.516 -1.521 1 98.88 135 ILE B C 1
ATOM 3022 O O . ILE B 1 135 ? -11.859 -15.469 -1.763 1 98.88 135 ILE B O 1
ATOM 3026 N N . GLU B 1 136 ? -13.75 -16.5 -1.259 1 98.38 136 GLU B N 1
ATOM 3027 C CA . GLU B 1 136 ? -14.555 -15.289 -1.284 1 98.38 136 GLU B CA 1
ATOM 3028 C C . GLU B 1 136 ? -14 -14.234 -0.331 1 98.38 136 GLU B C 1
ATOM 3030 O O . GLU B 1 136 ? -14.148 -13.039 -0.57 1 98.38 136 GLU B O 1
ATOM 3035 N N . ASN B 1 137 ? -13.336 -14.695 0.746 1 98.44 137 ASN B N 1
ATOM 3036 C CA . ASN B 1 137 ? -12.859 -13.805 1.797 1 98.44 137 ASN B CA 1
ATOM 3037 C C . ASN B 1 137 ? -11.336 -13.672 1.77 1 98.44 137 ASN B C 1
ATOM 3039 O O . ASN B 1 137 ? -10.734 -13.172 2.723 1 98.44 137 ASN B O 1
ATOM 3043 N N . ILE B 1 138 ? -10.695 -14.047 0.665 1 98.81 138 ILE B N 1
ATOM 3044 C CA . ILE B 1 138 ? -9.242 -14.156 0.652 1 98.81 138 ILE B CA 1
ATOM 3045 C C . ILE B 1 138 ? -8.617 -12.766 0.77 1 98.81 138 ILE B C 1
ATOM 3047 O O . ILE B 1 138 ? -7.477 -12.625 1.207 1 98.81 138 ILE B O 1
ATOM 3051 N N . HIS B 1 139 ? -9.367 -11.656 0.398 1 98.56 139 HIS B N 1
ATOM 3052 C CA . HIS B 1 139 ? -8.859 -10.297 0.522 1 98.56 139 HIS B CA 1
ATOM 3053 C C . HIS B 1 139 ? -8.562 -9.953 1.978 1 98.56 139 HIS B C 1
ATOM 3055 O O . HIS B 1 139 ? -7.723 -9.094 2.258 1 98.56 139 HIS B O 1
ATOM 3061 N N . LYS B 1 140 ? -9.156 -10.688 2.926 1 98.19 140 LYS B N 1
ATOM 3062 C CA . LYS B 1 140 ? -8.945 -10.438 4.348 1 98.19 140 LYS B CA 1
ATOM 3063 C C . LYS B 1 140 ? -7.578 -10.938 4.801 1 98.19 140 LYS B C 1
ATOM 3065 O O . LYS B 1 140 ? -7.125 -10.609 5.898 1 98.19 140 LYS B O 1
ATOM 3070 N N . CYS B 1 141 ? -6.922 -11.688 3.998 1 98.5 141 CYS B N 1
ATOM 3071 C CA . CYS B 1 141 ? -5.621 -12.25 4.336 1 98.5 141 CYS B CA 1
ATOM 3072 C C . CYS B 1 141 ? -4.492 -11.367 3.812 1 98.5 141 CYS B C 1
ATOM 3074 O O . CYS B 1 141 ? -3.316 -11.648 4.051 1 98.5 141 CYS B O 1
ATOM 3076 N N . LYS B 1 142 ? -4.879 -10.305 3.055 1 98.62 142 LYS B N 1
ATOM 3077 C CA . LYS B 1 142 ? -3.828 -9.375 2.65 1 98.62 142 LYS B CA 1
ATOM 3078 C C . LYS B 1 142 ? -3.035 -8.875 3.857 1 98.62 142 LYS B C 1
ATOM 3080 O O . LYS B 1 142 ? -3.617 -8.508 4.879 1 98.62 142 LYS B O 1
ATOM 3085 N N . HIS B 1 143 ? -1.769 -8.961 3.801 1 98.62 143 HIS B N 1
ATOM 3086 C CA . HIS B 1 143 ? -0.891 -8.492 4.867 1 98.62 143 HIS B CA 1
ATOM 3087 C C . HIS B 1 143 ? -0.057 -7.297 4.41 1 98.62 143 HIS B C 1
ATOM 3089 O O . HIS B 1 143 ? -0.017 -6.98 3.221 1 98.62 143 HIS B O 1
ATOM 3095 N N . GLY B 1 144 ? 0.541 -6.562 5.344 1 98.31 144 GLY B N 1
ATOM 3096 C CA . GLY B 1 144 ? 1.437 -5.461 5.039 1 98.31 144 GLY B CA 1
ATOM 3097 C C . GLY B 1 144 ? 2.826 -5.914 4.633 1 98.31 144 GLY B C 1
ATOM 3098 O O . GLY B 1 144 ? 3.039 -7.094 4.344 1 98.31 144 GLY B O 1
ATOM 3099 N N . SER B 1 145 ? 3.707 -4.961 4.441 1 98.62 145 SER B N 1
ATOM 3100 C CA . SER B 1 145 ? 5.094 -5.23 4.078 1 98.62 145 SER B CA 1
ATOM 3101 C C . SER B 1 145 ? 5.188 -5.945 2.734 1 98.62 145 SER B C 1
ATOM 3103 O O . SER B 1 145 ? 6.039 -6.816 2.545 1 98.62 145 SER B O 1
ATOM 3105 N N . ASP B 1 146 ? 4.25 -5.715 1.866 1 97.75 146 ASP B N 1
ATOM 3106 C CA . ASP B 1 146 ? 4.199 -6.363 0.56 1 97.75 146 ASP B CA 1
ATOM 3107 C C . ASP B 1 146 ? 4.453 -5.355 -0.562 1 97.75 146 ASP B C 1
ATOM 3109 O O . ASP B 1 146 ? 4.832 -4.211 -0.303 1 97.75 146 ASP B O 1
ATOM 3113 N N . SER B 1 147 ? 4.336 -5.746 -1.783 1 97.69 147 SER B N 1
ATOM 3114 C CA . SER B 1 147 ? 4.594 -4.902 -2.945 1 97.69 147 SER B CA 1
ATOM 3115 C C . SER B 1 147 ? 3.408 -3.99 -3.242 1 97.69 147 SER B C 1
ATOM 3117 O O . SER B 1 147 ? 3.508 -3.086 -4.074 1 97.69 147 SER B O 1
ATOM 3119 N N . ALA B 1 148 ? 2.311 -4.188 -2.6 1 97.81 148 ALA B N 1
ATOM 3120 C CA . ALA B 1 148 ? 1.074 -3.436 -2.803 1 97.81 148 ALA B CA 1
ATOM 3121 C C . ALA B 1 148 ? 0.553 -3.611 -4.227 1 97.81 148 ALA B C 1
ATOM 3123 O O . ALA B 1 148 ? -0.147 -2.74 -4.75 1 97.81 148 ALA B O 1
ATOM 3124 N N . THR B 1 149 ? 0.927 -4.73 -4.844 1 98.75 149 THR B N 1
ATOM 3125 C CA . THR B 1 149 ? 0.424 -5.004 -6.188 1 98.75 149 THR B CA 1
ATOM 3126 C C . THR B 1 149 ? -1.048 -5.406 -6.141 1 98.75 149 THR B C 1
ATOM 3128 O O . THR B 1 149 ? -1.795 -5.152 -7.086 1 98.75 149 THR B O 1
ATOM 3131 N N . TYR B 1 150 ? -1.469 -5.98 -5.062 1 98.75 150 TYR B N 1
ATOM 3132 C CA . TYR B 1 150 ? -2.895 -6.086 -4.777 1 98.75 150 TYR B CA 1
ATOM 3133 C C . TYR B 1 150 ? -3.381 -4.887 -3.969 1 98.75 150 TYR B C 1
ATOM 3135 O O . TYR B 1 150 ? -2.709 -4.449 -3.033 1 98.75 150 TYR B O 1
ATOM 3143 N N . ASP B 1 151 ? -4.5 -4.363 -4.348 1 98.38 151 ASP B N 1
ATOM 3144 C CA . ASP B 1 151 ? -5.113 -3.406 -3.432 1 98.38 151 ASP B CA 1
ATOM 3145 C C . ASP B 1 151 ? -5.941 -4.117 -2.365 1 98.38 151 ASP B C 1
ATOM 3147 O O . ASP B 1 151 ? -5.91 -5.344 -2.264 1 98.38 151 ASP B O 1
ATOM 3151 N N . THR B 1 152 ? -6.641 -3.439 -1.533 1 98.06 152 THR B N 1
ATOM 3152 C CA . THR B 1 152 ? -7.305 -3.988 -0.357 1 98.06 152 THR B CA 1
ATOM 3153 C C . THR B 1 152 ? -8.469 -4.891 -0.763 1 98.06 152 THR B C 1
ATOM 3155 O O . THR B 1 152 ? -8.906 -5.73 0.021 1 98.06 152 THR B O 1
ATOM 3158 N N . GLU B 1 153 ? -8.992 -4.742 -1.974 1 98.5 153 GLU B N 1
ATOM 3159 C CA . GLU B 1 153 ? -10.125 -5.52 -2.461 1 98.5 153 GLU B CA 1
ATOM 3160 C C . GLU B 1 153 ? -9.664 -6.746 -3.238 1 98.5 153 GLU B C 1
ATOM 3162 O O . GLU B 1 153 ? -10.477 -7.594 -3.617 1 98.5 153 GLU B O 1
ATOM 3167 N N . GLY B 1 154 ? -8.328 -6.781 -3.516 1 98.75 154 GLY B N 1
ATOM 3168 C CA . GLY B 1 154 ? -7.789 -7.914 -4.25 1 98.75 154 GLY B CA 1
ATOM 3169 C C . GLY B 1 154 ? -7.594 -7.633 -5.727 1 98.75 154 GLY B C 1
ATOM 3170 O O . GLY B 1 154 ? -7.371 -8.555 -6.516 1 98.75 154 GLY B O 1
ATOM 3171 N N . ARG B 1 155 ? -7.707 -6.383 -6.172 1 98.88 155 ARG B N 1
ATOM 3172 C CA . ARG B 1 155 ? -7.426 -5.988 -7.551 1 98.88 155 ARG B CA 1
ATOM 3173 C C . ARG B 1 155 ? -5.922 -5.867 -7.785 1 98.88 155 ARG B C 1
ATOM 3175 O O . ARG B 1 155 ? -5.141 -5.844 -6.836 1 98.88 155 ARG B O 1
ATOM 3182 N N . PHE B 1 156 ? -5.582 -5.859 -8.984 1 98.94 156 PHE B N 1
ATOM 3183 C CA . PHE B 1 156 ? -4.195 -5.824 -9.43 1 98.94 156 PHE B CA 1
ATOM 3184 C C . PHE B 1 156 ? -3.797 -4.414 -9.859 1 98.94 156 PHE B C 1
ATOM 3186 O O . PHE B 1 156 ? -4.449 -3.814 -10.711 1 98.94 156 PHE B O 1
ATOM 3193 N N . VAL B 1 157 ? -2.75 -3.869 -9.289 1 98.81 157 VAL B N 1
ATOM 3194 C CA . VAL B 1 157 ? -2.283 -2.537 -9.656 1 98.81 157 VAL B CA 1
ATOM 3195 C C . VAL B 1 157 ? -1.066 -2.648 -10.57 1 98.81 157 VAL B C 1
ATOM 3197 O O . VAL B 1 157 ? 0.053 -2.861 -10.102 1 98.81 157 VAL B O 1
ATOM 3200 N N . PRO B 1 158 ? -1.2 -2.377 -11.859 1 98.69 158 PRO B N 1
ATOM 3201 C CA . PRO B 1 158 ? -0.11 -2.607 -12.805 1 98.69 158 PRO B CA 1
ATOM 3202 C C . PRO B 1 158 ? 1.124 -1.761 -12.508 1 98.69 158 PRO B C 1
ATOM 3204 O O . PRO B 1 158 ? 2.252 -2.252 -12.602 1 98.69 158 PRO B O 1
ATOM 3207 N N . ALA B 1 159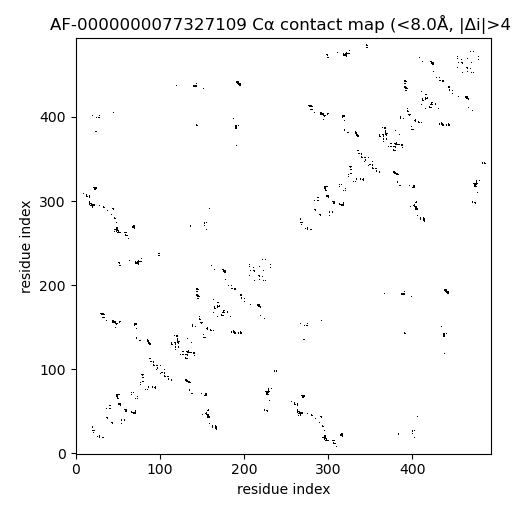 ? 0.954 -0.52 -12.133 1 98.69 159 ALA B N 1
ATOM 3208 C CA . ALA B 1 159 ? 2.082 0.371 -11.875 1 98.69 159 ALA B CA 1
ATOM 3209 C C . ALA B 1 159 ? 2.975 -0.178 -10.766 1 98.69 159 ALA B C 1
ATOM 3211 O O . ALA B 1 159 ? 4.199 -0.041 -10.82 1 98.69 159 ALA B O 1
ATOM 3212 N N . ASN B 1 160 ? 2.352 -0.791 -9.766 1 98.69 160 ASN B N 1
ATOM 3213 C CA . ASN B 1 160 ? 3.123 -1.317 -8.648 1 98.69 160 ASN B CA 1
ATOM 3214 C C . ASN B 1 160 ? 3.969 -2.518 -9.062 1 98.69 160 ASN B C 1
ATOM 3216 O O . ASN B 1 160 ? 5.105 -2.67 -8.609 1 98.69 160 ASN B O 1
ATOM 3220 N N . LEU B 1 161 ? 3.43 -3.385 -9.93 1 98.81 161 LEU B N 1
ATOM 3221 C CA . LEU B 1 161 ? 4.246 -4.457 -10.484 1 98.81 161 LEU B CA 1
ATOM 3222 C C . LEU B 1 161 ? 5.469 -3.896 -11.203 1 98.81 161 LEU B C 1
ATOM 3224 O O . LEU B 1 161 ? 6.59 -4.352 -10.977 1 98.81 161 LEU B O 1
ATOM 3228 N N . GLU B 1 162 ? 5.227 -2.953 -12.086 1 98.69 162 GLU B N 1
ATOM 3229 C CA . GLU B 1 162 ? 6.305 -2.355 -12.867 1 98.69 162 GLU B CA 1
ATOM 3230 C C . GLU B 1 162 ? 7.363 -1.73 -11.961 1 98.69 162 GLU B C 1
ATOM 3232 O O . GLU B 1 162 ? 8.562 -1.851 -12.219 1 98.69 162 GLU B O 1
ATOM 3237 N N . ASN B 1 163 ? 6.926 -1.159 -10.922 1 98.19 163 ASN B N 1
ATOM 3238 C CA . ASN B 1 163 ? 7.836 -0.464 -10.016 1 98.19 163 ASN B CA 1
ATOM 3239 C C . ASN B 1 163 ? 8.695 -1.444 -9.227 1 98.19 163 ASN B C 1
ATOM 3241 O O . ASN B 1 163 ? 9.797 -1.099 -8.789 1 98.19 163 ASN B O 1
ATOM 3245 N N . ILE B 1 164 ? 8.227 -2.656 -8.992 1 98.62 164 ILE B N 1
ATOM 3246 C CA . ILE B 1 164 ? 9.078 -3.664 -8.367 1 98.62 164 ILE B CA 1
ATOM 3247 C C . ILE B 1 164 ? 10.383 -3.795 -9.148 1 98.62 164 ILE B C 1
ATOM 3249 O O . ILE B 1 164 ? 11.469 -3.705 -8.562 1 98.62 164 ILE B O 1
ATOM 3253 N N . PHE B 1 165 ? 10.258 -3.91 -10.383 1 98.69 165 PHE B N 1
ATOM 3254 C CA . PHE B 1 165 ? 11.43 -4.215 -11.195 1 98.69 165 PHE B CA 1
ATOM 3255 C C . PHE B 1 165 ? 12.234 -2.951 -11.469 1 98.69 165 PHE B C 1
ATOM 3257 O O . PHE B 1 165 ? 13.469 -3.004 -11.57 1 98.69 165 PHE B O 1
ATOM 3264 N N . SER B 1 166 ? 11.562 -1.821 -11.547 1 98.19 166 SER B N 1
ATOM 3265 C CA . SER B 1 166 ? 12.297 -0.574 -11.711 1 98.19 166 SER B CA 1
ATOM 3266 C C . SER B 1 166 ? 13.117 -0.245 -10.469 1 98.19 166 SER B C 1
ATOM 3268 O O . SER B 1 166 ? 14.234 0.264 -10.57 1 98.19 166 SER B O 1
ATOM 3270 N N . LYS B 1 167 ? 12.609 -0.54 -9.336 1 98.44 167 LYS B N 1
ATOM 3271 C CA . LYS B 1 167 ? 13.258 -0.203 -8.07 1 98.44 167 LYS B CA 1
ATOM 3272 C C . LYS B 1 167 ? 14.375 -1.184 -7.75 1 98.44 167 LYS B C 1
ATOM 3274 O O . LYS B 1 167 ? 15.398 -0.799 -7.18 1 98.44 167 LYS B O 1
ATOM 3279 N N . TYR B 1 168 ? 14.234 -2.496 -8.141 1 98.56 168 TYR B N 1
ATOM 3280 C CA . TYR B 1 168 ? 15.078 -3.471 -7.449 1 98.56 168 TYR B CA 1
ATOM 3281 C C . TYR B 1 168 ? 15.828 -4.348 -8.445 1 98.56 168 TYR B C 1
ATOM 3283 O O . TYR B 1 168 ? 16.797 -5.012 -8.086 1 98.56 168 TYR B O 1
ATOM 3291 N N . ALA B 1 169 ? 15.289 -4.453 -9.672 1 98.44 169 ALA B N 1
ATOM 3292 C CA . ALA B 1 169 ? 15.961 -5.273 -10.672 1 98.44 169 ALA B CA 1
ATOM 3293 C C . ALA B 1 169 ? 17.125 -4.523 -11.305 1 98.44 169 ALA B C 1
ATOM 3295 O O . ALA B 1 169 ? 17 -3.961 -12.391 1 98.44 169 ALA B O 1
ATOM 3296 N N . HIS B 1 170 ? 18.328 -4.594 -10.711 1 97.69 170 HIS B N 1
ATOM 3297 C CA . HIS B 1 170 ? 19.484 -3.814 -11.148 1 97.69 170 HIS B CA 1
ATOM 3298 C C . HIS B 1 170 ? 20.391 -4.641 -12.047 1 97.69 170 HIS B C 1
ATOM 3300 O O . HIS B 1 170 ? 21.062 -4.098 -12.922 1 97.69 170 HIS B O 1
ATOM 3306 N N . THR B 1 171 ? 20.391 -5.926 -11.859 1 98.25 171 THR B N 1
ATOM 3307 C CA . THR B 1 171 ? 21.266 -6.793 -12.633 1 98.25 171 THR B CA 1
ATOM 3308 C C . THR B 1 171 ? 20.719 -7.004 -14.039 1 98.25 171 THR B C 1
ATOM 3310 O O . THR B 1 171 ? 21.438 -6.844 -15.023 1 98.25 171 THR B O 1
ATOM 3313 N N . LYS B 1 172 ? 19.422 -7.391 -14.102 1 97.88 172 LYS B N 1
ATOM 3314 C CA . LYS B 1 172 ? 18.641 -7.492 -15.32 1 97.88 172 LYS B CA 1
ATOM 3315 C C . LYS B 1 172 ? 17.281 -6.805 -15.156 1 97.88 172 LYS B C 1
ATOM 3317 O O . LYS B 1 172 ? 16.562 -7.055 -14.188 1 97.88 172 LYS B O 1
ATOM 3322 N N . THR B 1 173 ? 16.844 -5.91 -16.016 1 95.31 173 THR B N 1
ATOM 3323 C CA . THR B 1 173 ? 15.727 -4.973 -15.859 1 95.31 173 THR B CA 1
ATOM 3324 C C . THR B 1 173 ? 14.414 -5.723 -15.656 1 95.31 173 THR B C 1
ATOM 3326 O O . THR B 1 173 ? 13.5 -5.211 -15.008 1 95.31 173 THR B O 1
ATOM 3329 N N . ASP B 1 174 ? 14.188 -6.914 -16.094 1 96.75 174 ASP B N 1
ATOM 3330 C CA . ASP B 1 174 ? 12.898 -7.582 -15.992 1 96.75 174 ASP B CA 1
ATOM 3331 C C . ASP B 1 174 ? 13.016 -8.906 -15.242 1 96.75 174 ASP B C 1
ATOM 3333 O O . ASP B 1 174 ? 12.195 -9.805 -15.422 1 96.75 174 ASP B O 1
ATOM 3337 N N . LYS B 1 175 ? 14.008 -9 -14.438 1 98.56 175 LYS B N 1
ATOM 3338 C CA . LYS B 1 175 ? 14.219 -10.172 -13.602 1 98.56 175 LYS B CA 1
ATOM 3339 C C . LYS B 1 175 ? 14.82 -9.789 -12.25 1 98.56 175 LYS B C 1
ATOM 3341 O O . LYS B 1 175 ? 15.539 -8.797 -12.148 1 98.56 175 LYS B O 1
ATOM 3346 N N . LEU B 1 176 ? 14.562 -10.57 -11.25 1 98.88 176 LEU B N 1
ATOM 3347 C CA . LEU B 1 176 ? 15.141 -10.383 -9.93 1 98.88 176 LEU B CA 1
ATOM 3348 C C . LEU B 1 176 ? 16.078 -11.531 -9.57 1 98.88 176 LEU B C 1
ATOM 3350 O O . LEU B 1 176 ? 15.711 -12.703 -9.719 1 98.88 176 LEU B O 1
ATOM 3354 N N . SER B 1 177 ? 17.297 -11.219 -9.219 1 98.81 177 SER B N 1
ATOM 3355 C CA . SER B 1 177 ? 18.109 -12.211 -8.516 1 98.81 177 SER B CA 1
ATOM 3356 C C . SER B 1 177 ? 17.578 -12.453 -7.105 1 98.81 177 SER B C 1
ATOM 3358 O O . SER B 1 177 ? 16.734 -11.703 -6.617 1 98.81 177 SER B O 1
ATOM 3360 N N . PHE B 1 178 ? 18.109 -13.477 -6.484 1 98.62 178 PHE B N 1
ATOM 3361 C CA . PHE B 1 178 ? 17.672 -13.758 -5.121 1 98.62 178 PHE B CA 1
ATOM 3362 C C . PHE B 1 178 ? 18.031 -12.602 -4.191 1 98.62 178 PHE B C 1
ATOM 3364 O O . PHE B 1 178 ? 17.234 -12.219 -3.334 1 98.62 178 PHE B O 1
ATOM 3371 N N . LYS B 1 179 ? 19.219 -12.094 -4.395 1 98.62 179 LYS B N 1
ATOM 3372 C CA . LYS B 1 179 ? 19.672 -10.969 -3.574 1 98.62 179 LYS B CA 1
ATOM 3373 C C . LYS B 1 179 ? 18.766 -9.758 -3.742 1 98.62 179 LYS B C 1
ATOM 3375 O O . LYS B 1 179 ? 18.422 -9.102 -2.762 1 98.62 179 LYS B O 1
ATOM 3380 N N . GLU B 1 180 ? 18.406 -9.453 -4.957 1 98.81 180 GLU B N 1
ATOM 3381 C CA . GLU B 1 180 ? 17.516 -8.328 -5.25 1 98.81 180 GLU B CA 1
ATOM 3382 C C . GLU B 1 180 ? 16.125 -8.562 -4.68 1 98.81 180 GLU B C 1
ATOM 3384 O O . GLU B 1 180 ? 15.508 -7.645 -4.129 1 98.81 180 GLU B O 1
ATOM 3389 N N . LEU B 1 181 ? 15.648 -9.766 -4.809 1 98.81 181 LEU B N 1
ATOM 3390 C CA . LEU B 1 181 ? 14.367 -10.148 -4.238 1 98.81 181 LEU B CA 1
ATOM 3391 C C . LEU B 1 181 ? 14.375 -10 -2.721 1 98.81 181 LEU B C 1
ATOM 3393 O O . LEU B 1 181 ? 13.438 -9.445 -2.141 1 98.81 181 LEU B O 1
ATOM 3397 N N . TRP B 1 182 ? 15.445 -10.414 -2.098 1 98.5 182 TRP B N 1
ATOM 3398 C CA . TRP B 1 182 ? 15.594 -10.305 -0.65 1 98.5 182 TRP B CA 1
ATOM 3399 C C . TRP B 1 182 ? 15.633 -8.844 -0.216 1 98.5 182 TRP B C 1
ATOM 3401 O O . TRP B 1 182 ? 15 -8.469 0.772 1 98.5 182 TRP B O 1
ATOM 3411 N N . HIS B 1 183 ? 16.344 -8.062 -0.957 1 98.38 183 HIS B N 1
ATOM 3412 C CA . HIS B 1 183 ? 16.422 -6.633 -0.681 1 98.38 183 HIS B CA 1
ATOM 3413 C C . HIS B 1 183 ? 15.047 -5.973 -0.808 1 98.38 183 HIS B C 1
ATOM 3415 O O . HIS B 1 183 ? 14.688 -5.121 0.007 1 98.38 183 HIS B O 1
ATOM 3421 N N . MET B 1 184 ? 14.336 -6.344 -1.807 1 98.62 184 MET B N 1
ATOM 3422 C CA . MET B 1 184 ? 12.992 -5.812 -2.002 1 98.62 184 MET B CA 1
ATOM 3423 C C . MET B 1 184 ? 12.109 -6.105 -0.796 1 98.62 184 MET B C 1
ATOM 3425 O O . MET B 1 184 ? 11.414 -5.215 -0.295 1 98.62 184 MET B O 1
ATOM 3429 N N . THR B 1 185 ? 12.148 -7.352 -0.301 1 98.62 185 THR B N 1
ATOM 3430 C CA . THR B 1 185 ? 11.289 -7.723 0.823 1 98.62 185 THR B CA 1
ATOM 3431 C C . THR B 1 185 ? 11.727 -7 2.094 1 98.62 185 THR B C 1
ATOM 3433 O O . THR B 1 185 ? 10.891 -6.633 2.924 1 98.62 185 THR B O 1
ATOM 3436 N N . ASP B 1 186 ? 13.008 -6.727 2.227 1 97.94 186 ASP B N 1
ATOM 3437 C CA . ASP B 1 186 ? 13.5 -5.949 3.359 1 97.94 186 ASP B CA 1
ATOM 3438 C C . ASP B 1 186 ? 13.039 -4.496 3.271 1 97.94 186 ASP B C 1
ATOM 3440 O O . ASP B 1 186 ? 12.641 -3.906 4.277 1 97.94 186 ASP B O 1
ATOM 3444 N N . SER B 1 187 ? 13.109 -3.984 2.105 1 97.31 187 SER B N 1
ATOM 3445 C CA . SER B 1 187 ? 12.805 -2.578 1.863 1 97.31 187 SER B CA 1
ATOM 3446 C C . SER B 1 187 ? 11.312 -2.303 2.029 1 97.31 187 SER B C 1
ATOM 3448 O O . SER B 1 187 ? 10.906 -1.154 2.217 1 97.31 187 SER B O 1
ATOM 3450 N N . SER B 1 188 ? 10.484 -3.334 1.981 1 97.62 188 SER B N 1
ATOM 3451 C CA . SER B 1 188 ? 9.031 -3.182 2.031 1 97.62 188 SER B CA 1
ATOM 3452 C C . SER B 1 188 ? 8.508 -3.369 3.451 1 97.62 188 SER B C 1
ATOM 3454 O O . SER B 1 188 ? 7.293 -3.354 3.676 1 97.62 188 SER B O 1
ATOM 3456 N N . ARG B 1 189 ? 9.383 -3.539 4.426 1 98.06 189 ARG B N 1
ATOM 3457 C CA . ARG B 1 189 ? 8.961 -3.797 5.801 1 98.06 189 ARG B CA 1
ATOM 3458 C C . ARG B 1 189 ? 8.258 -2.582 6.395 1 98.06 189 ARG B C 1
ATOM 3460 O O . ARG B 1 189 ? 8.789 -1.47 6.359 1 98.06 189 ARG B O 1
ATOM 3467 N N . ASN B 1 190 ? 7.082 -2.801 6.91 1 98.5 190 ASN B N 1
ATOM 3468 C CA . ASN B 1 190 ? 6.363 -1.812 7.707 1 98.5 190 ASN B CA 1
ATOM 3469 C C . ASN B 1 190 ? 6.75 -1.89 9.18 1 98.5 190 ASN B C 1
ATOM 3471 O O . ASN B 1 190 ? 7.117 -2.957 9.672 1 98.5 190 ASN B O 1
ATOM 3475 N N . ALA B 1 191 ? 6.645 -0.757 9.797 1 97.94 191 ALA B N 1
ATOM 3476 C CA . ALA B 1 191 ? 6.969 -0.694 11.219 1 97.94 191 ALA B CA 1
ATOM 3477 C C . ALA B 1 191 ? 6.117 -1.677 12.023 1 97.94 191 ALA B C 1
ATOM 3479 O O . ALA B 1 191 ? 4.887 -1.674 11.914 1 97.94 191 ALA B O 1
ATOM 3480 N N . PHE B 1 192 ? 6.781 -2.596 12.734 1 97.69 192 PHE B N 1
ATOM 3481 C CA . PHE B 1 192 ? 6.219 -3.535 13.695 1 97.69 192 PHE B CA 1
ATOM 3482 C C . PHE B 1 192 ? 5.191 -4.441 13.023 1 97.69 192 PHE B C 1
ATOM 3484 O O . PHE B 1 192 ? 4.18 -4.793 13.633 1 97.69 192 PHE B O 1
ATOM 3491 N N . ASP B 1 193 ? 5.324 -4.699 11.82 1 98.5 193 ASP B N 1
ATOM 3492 C CA . ASP B 1 193 ? 4.512 -5.645 11.055 1 98.5 193 ASP B CA 1
ATOM 3493 C C . ASP B 1 193 ? 5.211 -6.992 10.922 1 98.5 193 ASP B C 1
ATOM 3495 O O . ASP B 1 193 ? 5.43 -7.48 9.812 1 98.5 193 ASP B O 1
ATOM 3499 N N . PHE B 1 194 ? 5.445 -7.734 12.039 1 98.25 194 PHE B N 1
ATOM 3500 C CA . PHE B 1 194 ? 6.258 -8.945 12.062 1 98.25 194 PHE B CA 1
ATOM 3501 C C . PHE B 1 194 ? 5.617 -10.047 11.227 1 98.25 194 PHE B C 1
ATOM 3503 O O . PHE B 1 194 ? 6.312 -10.805 10.562 1 98.25 194 PHE B O 1
ATOM 3510 N N . PHE B 1 195 ? 4.293 -10.125 11.266 1 98.62 195 PHE B N 1
ATOM 3511 C CA . PHE B 1 195 ? 3.615 -11.102 10.422 1 98.62 195 PHE B CA 1
ATOM 3512 C C . PHE B 1 195 ? 3.85 -10.805 8.945 1 98.62 195 PHE B C 1
ATOM 3514 O O . PHE B 1 195 ? 4.223 -11.695 8.18 1 98.62 195 PHE B O 1
ATOM 3521 N N . GLY B 1 196 ? 3.66 -9.523 8.516 1 98.62 196 GLY B N 1
ATOM 3522 C CA . GLY B 1 196 ? 3.865 -9.133 7.129 1 98.62 196 GLY B CA 1
ATOM 3523 C C . GLY B 1 196 ? 5.293 -9.328 6.656 1 98.62 196 GLY B C 1
ATOM 3524 O O . GLY B 1 196 ? 5.527 -9.734 5.516 1 98.62 196 GLY B O 1
ATOM 3525 N N . TRP B 1 197 ? 6.285 -9.109 7.566 1 98.69 197 TRP B N 1
ATOM 3526 C CA . TRP B 1 197 ? 7.691 -9.336 7.238 1 98.69 197 TRP B CA 1
ATOM 3527 C C . TRP B 1 197 ? 7.926 -10.781 6.816 1 98.69 197 TRP B C 1
ATOM 3529 O O . TRP B 1 197 ? 8.5 -11.039 5.758 1 98.69 197 TRP B O 1
ATOM 3539 N N . THR B 1 198 ? 7.395 -11.617 7.648 1 98.12 198 THR B N 1
ATOM 3540 C CA . THR B 1 198 ? 7.645 -13.039 7.473 1 98.12 198 THR B CA 1
ATOM 3541 C C . THR B 1 198 ? 6.844 -13.586 6.297 1 98.12 198 THR B C 1
ATOM 3543 O O . THR B 1 198 ? 7.367 -14.352 5.48 1 98.12 198 THR B O 1
ATOM 3546 N N . ALA B 1 199 ? 5.605 -13.203 6.195 1 98.38 199 ALA B N 1
ATOM 3547 C CA . ALA B 1 199 ? 4.75 -13.664 5.109 1 98.38 199 ALA B CA 1
ATOM 3548 C C . ALA B 1 199 ? 5.328 -13.281 3.75 1 98.38 199 ALA B C 1
ATOM 3550 O O . ALA B 1 199 ? 5.402 -14.109 2.84 1 98.38 199 ALA B O 1
ATOM 3551 N N . SER B 1 200 ? 5.75 -12.047 3.645 1 98.5 200 SER B N 1
ATOM 3552 C CA . SER B 1 200 ? 6.312 -11.562 2.389 1 98.5 200 SER B CA 1
ATOM 3553 C C . SER B 1 200 ? 7.555 -12.352 1.995 1 98.5 200 SER B C 1
ATOM 3555 O O . SER B 1 200 ? 7.676 -12.797 0.852 1 98.5 200 SER B O 1
ATOM 3557 N N . LYS B 1 201 ? 8.484 -12.57 2.91 1 98.25 201 LYS B N 1
ATOM 3558 C CA . LYS B 1 201 ? 9.711 -13.297 2.617 1 98.25 201 LYS B CA 1
ATOM 3559 C C . LYS B 1 201 ? 9.422 -14.742 2.223 1 98.25 201 LYS B C 1
ATOM 3561 O O . LYS B 1 201 ? 10.016 -15.266 1.278 1 98.25 201 LYS B O 1
ATOM 3566 N N . LEU B 1 202 ? 8.516 -15.352 2.902 1 97.94 202 LEU B N 1
ATOM 3567 C CA . LEU B 1 202 ? 8.172 -16.734 2.604 1 97.94 202 LEU B CA 1
ATOM 3568 C C . LEU B 1 202 ? 7.496 -16.844 1.24 1 97.94 202 LEU B C 1
ATOM 3570 O O . LEU B 1 202 ? 7.844 -17.719 0.44 1 97.94 202 LEU B O 1
ATOM 3574 N N . GLU B 1 203 ? 6.539 -15.969 0.957 1 98.19 203 GLU B N 1
ATOM 3575 C CA . GLU B 1 203 ? 5.82 -15.992 -0.313 1 98.19 203 GLU B CA 1
ATOM 3576 C C . GLU B 1 203 ? 6.77 -15.781 -1.489 1 98.19 203 GLU B C 1
ATOM 3578 O O . GLU B 1 203 ? 6.734 -16.531 -2.463 1 98.19 203 GLU B O 1
ATOM 3583 N N . TRP B 1 204 ? 7.633 -14.812 -1.403 1 98.69 204 TRP B N 1
ATOM 3584 C CA . TRP B 1 204 ? 8.57 -14.531 -2.484 1 98.69 204 TRP B CA 1
ATOM 3585 C C . TRP B 1 204 ? 9.617 -15.633 -2.6 1 98.69 204 TRP B C 1
ATOM 3587 O O . TRP B 1 204 ? 10.062 -15.961 -3.701 1 98.69 204 TRP B O 1
ATOM 3597 N N . GLY B 1 205 ? 10.016 -16.172 -1.423 1 98.31 205 GLY B N 1
ATOM 3598 C CA . GLY B 1 205 ? 10.938 -17.297 -1.44 1 98.31 205 GLY B CA 1
ATOM 3599 C C . GLY B 1 205 ? 10.375 -18.516 -2.145 1 98.31 205 GLY B C 1
ATOM 3600 O O . GLY B 1 205 ? 11.055 -19.125 -2.971 1 98.31 205 GLY B O 1
ATOM 3601 N N . VAL B 1 206 ? 9.164 -18.875 -1.842 1 98.56 206 VAL B N 1
ATOM 3602 C CA . VAL B 1 206 ? 8.508 -20.016 -2.467 1 98.56 206 VAL B CA 1
ATOM 3603 C C . VAL B 1 206 ? 8.352 -19.766 -3.965 1 98.56 206 VAL B C 1
ATOM 3605 O O . VAL B 1 206 ? 8.594 -20.656 -4.781 1 98.56 206 VAL B O 1
ATOM 3608 N N . LEU B 1 207 ? 7.957 -18.562 -4.387 1 98.75 207 LEU B N 1
ATOM 3609 C CA . LEU B 1 207 ? 7.848 -18.219 -5.797 1 98.75 207 LEU B CA 1
ATOM 3610 C C . LEU B 1 207 ? 9.195 -18.359 -6.5 1 98.75 207 LEU B C 1
ATOM 3612 O O . LEU B 1 207 ? 9.266 -18.891 -7.609 1 98.75 207 LEU B O 1
ATOM 3616 N N . TYR B 1 208 ? 10.234 -17.859 -5.816 1 98.75 208 TYR B N 1
ATOM 3617 C CA . TYR B 1 208 ? 11.578 -17.969 -6.367 1 98.75 208 TYR B CA 1
ATOM 3618 C C . TYR B 1 208 ? 11.945 -19.422 -6.605 1 98.75 208 TYR B C 1
ATOM 3620 O O . TYR B 1 208 ? 12.469 -19.781 -7.668 1 98.75 208 TYR B O 1
ATOM 3628 N N . MET B 1 209 ? 11.656 -20.297 -5.668 1 97.56 209 MET B N 1
ATOM 3629 C CA . MET B 1 209 ? 11.938 -21.719 -5.801 1 97.56 209 MET B CA 1
ATOM 3630 C C . MET B 1 209 ? 11.148 -22.328 -6.949 1 97.56 209 MET B C 1
ATOM 3632 O O . MET B 1 209 ? 11.664 -23.172 -7.688 1 97.56 209 MET B O 1
ATOM 3636 N N . LEU B 1 210 ? 10.016 -21.875 -7.109 1 98.19 210 LEU B N 1
ATOM 3637 C CA . LEU B 1 210 ? 9.109 -22.438 -8.102 1 98.19 210 LEU B CA 1
ATOM 3638 C C . LEU B 1 210 ? 9.516 -22.016 -9.508 1 98.19 210 LEU B C 1
ATOM 3640 O O . LEU B 1 210 ? 9.438 -22.812 -10.445 1 98.19 210 LEU B O 1
ATOM 3644 N N . ALA B 1 211 ? 10 -20.75 -9.68 1 98.62 211 ALA B N 1
ATOM 3645 C CA . ALA B 1 211 ? 9.969 -20.219 -11.039 1 98.62 211 ALA B CA 1
ATOM 3646 C C . ALA B 1 211 ? 11.305 -19.594 -11.422 1 98.62 211 ALA B C 1
ATOM 3648 O O . ALA B 1 211 ? 11.422 -18.969 -12.477 1 98.62 211 ALA B O 1
ATOM 3649 N N . LYS B 1 212 ? 12.32 -19.625 -10.547 1 98.38 212 LYS B N 1
ATOM 3650 C CA . LYS B 1 212 ? 13.625 -19.125 -10.977 1 98.38 212 LYS B CA 1
ATOM 3651 C C . LYS B 1 212 ? 14.109 -19.859 -12.227 1 98.38 212 LYS B C 1
ATOM 3653 O O . LYS B 1 212 ? 13.859 -21.047 -12.383 1 98.38 212 LYS B O 1
ATOM 3658 N N . ASP B 1 213 ? 14.672 -19.141 -13.055 1 97.88 213 ASP B N 1
ATOM 3659 C CA . ASP B 1 213 ? 15.188 -19.766 -14.266 1 97.88 213 ASP B CA 1
ATOM 3660 C C . ASP B 1 213 ? 16.562 -20.375 -14.023 1 97.88 213 ASP B C 1
ATOM 3662 O O . ASP B 1 213 ? 17.062 -20.375 -12.891 1 97.88 213 ASP B O 1
ATOM 3666 N N . SER B 1 214 ? 17.156 -20.953 -15.062 1 97.38 214 SER B N 1
ATOM 3667 C CA . SER B 1 214 ? 18.406 -21.688 -14.945 1 97.38 214 SER B CA 1
ATOM 3668 C C . SER B 1 214 ? 19.547 -20.781 -14.523 1 97.38 214 SER B C 1
ATOM 3670 O O . SER B 1 214 ? 20.562 -21.25 -13.984 1 97.38 214 SER B O 1
ATOM 3672 N N . GLU B 1 215 ? 19.422 -19.453 -14.75 1 98.06 215 GLU B N 1
ATOM 3673 C CA . GLU B 1 215 ? 20.469 -18.5 -14.383 1 98.06 215 GLU B CA 1
ATOM 3674 C C . GLU B 1 215 ? 20.234 -17.938 -12.984 1 98.06 215 GLU B C 1
ATOM 3676 O O . GLU B 1 215 ? 21.016 -17.109 -12.508 1 98.06 215 GLU B O 1
ATOM 3681 N N . GLY B 1 216 ? 19.156 -18.328 -12.344 1 98.25 216 GLY B N 1
ATOM 3682 C CA . GLY B 1 216 ? 18.891 -17.906 -10.977 1 98.25 216 GLY B CA 1
ATOM 3683 C C . GLY B 1 216 ? 18.078 -16.625 -10.891 1 98.25 216 GLY B C 1
ATOM 3684 O O . GLY B 1 216 ? 18.125 -15.93 -9.875 1 98.25 216 GLY B O 1
ATOM 3685 N N . PHE B 1 217 ? 17.406 -16.25 -11.945 1 98.88 217 PHE B N 1
ATOM 3686 C CA . PHE B 1 217 ? 16.594 -15.031 -11.945 1 98.88 217 PHE B CA 1
ATOM 3687 C C . PHE B 1 217 ? 15.109 -15.367 -11.977 1 98.88 217 PHE B C 1
ATOM 3689 O O . PHE B 1 217 ? 14.703 -16.344 -12.602 1 98.88 217 PHE B O 1
ATOM 3696 N N . LEU B 1 218 ? 14.359 -14.609 -11.281 1 98.88 218 LEU B N 1
ATOM 3697 C CA . LEU B 1 218 ? 12.898 -14.648 -11.336 1 98.88 218 LEU B CA 1
ATOM 3698 C C . LEU B 1 218 ? 12.367 -13.57 -12.273 1 98.88 218 LEU B C 1
ATOM 3700 O O . LEU B 1 218 ? 12.516 -12.375 -12.008 1 98.88 218 LEU B O 1
ATOM 3704 N N . SER B 1 219 ? 11.734 -13.93 -13.336 1 98.81 219 SER B N 1
ATOM 3705 C CA . SER B 1 219 ? 11.336 -12.992 -14.383 1 98.81 219 SER B CA 1
ATOM 3706 C C . SER B 1 219 ? 10.078 -12.227 -13.984 1 98.81 219 SER B C 1
ATOM 3708 O O . SER B 1 219 ? 9.258 -12.727 -13.219 1 98.81 219 SER B O 1
ATOM 3710 N N . LYS B 1 220 ? 9.938 -11.055 -14.547 1 98.81 220 LYS B N 1
ATOM 3711 C CA . LYS B 1 220 ? 8.719 -10.258 -14.383 1 98.81 220 LYS B CA 1
ATOM 3712 C C . LYS B 1 220 ? 7.492 -11.023 -14.859 1 98.81 220 LYS B C 1
ATOM 3714 O O . LYS B 1 220 ? 6.434 -10.961 -14.227 1 98.81 220 LYS B O 1
ATOM 3719 N N . GLU B 1 221 ? 7.609 -11.734 -15.945 1 98.62 221 GLU B N 1
ATOM 3720 C CA . GLU B 1 221 ? 6.504 -12.531 -16.469 1 98.62 221 GLU B CA 1
ATOM 3721 C C . GLU B 1 221 ? 6.043 -13.578 -15.461 1 98.62 221 GLU B C 1
ATOM 3723 O O . GLU B 1 221 ? 4.84 -13.742 -15.234 1 98.62 221 GLU B O 1
ATOM 3728 N N . SER B 1 222 ? 6.961 -14.281 -14.836 1 98.75 222 SER B N 1
ATOM 3729 C CA . SER B 1 222 ? 6.605 -15.266 -13.828 1 98.75 222 SER B CA 1
ATOM 3730 C C . SER B 1 222 ? 5.922 -14.617 -12.633 1 98.75 222 SER B C 1
ATOM 3732 O O . SER B 1 222 ? 4.934 -15.141 -12.109 1 98.75 222 SER B O 1
ATOM 3734 N N . VAL B 1 223 ? 6.461 -13.484 -12.203 1 98.88 223 VAL B N 1
ATOM 3735 C CA . VAL B 1 223 ? 5.871 -12.758 -11.086 1 98.88 223 VAL B CA 1
ATOM 3736 C C . VAL B 1 223 ? 4.453 -12.32 -11.438 1 98.88 223 VAL B C 1
ATOM 3738 O O . VAL B 1 223 ? 3.521 -12.531 -10.656 1 98.88 223 VAL B O 1
ATOM 3741 N N . ARG B 1 224 ? 4.324 -11.727 -12.594 1 98.88 224 ARG B N 1
ATOM 3742 C CA . ARG B 1 224 ? 3.02 -11.258 -13.047 1 98.88 224 ARG B CA 1
ATOM 3743 C C . ARG B 1 224 ? 2.012 -12.398 -13.086 1 98.88 224 ARG B C 1
ATOM 3745 O O . ARG B 1 224 ? 0.889 -12.258 -12.594 1 98.88 224 ARG B O 1
ATOM 3752 N N . ARG B 1 225 ? 2.396 -13.531 -13.602 1 98.88 225 ARG B N 1
ATOM 3753 C CA . ARG B 1 225 ? 1.505 -14.672 -13.742 1 98.88 225 ARG B CA 1
ATOM 3754 C C . ARG B 1 225 ? 1.215 -15.312 -12.383 1 98.88 225 ARG B C 1
ATOM 3756 O O . ARG B 1 225 ? 0.194 -15.984 -12.211 1 98.88 225 ARG B O 1
ATOM 3763 N N . CYS B 1 226 ? 2.15 -15.172 -11.469 1 98.81 226 CYS B N 1
ATOM 3764 C CA . CYS B 1 226 ? 1.858 -15.609 -10.109 1 98.81 226 CYS B CA 1
ATOM 3765 C C . CYS B 1 226 ? 0.686 -14.836 -9.531 1 98.81 226 CYS B C 1
ATOM 3767 O O . CYS B 1 226 ? -0.172 -15.406 -8.852 1 98.81 226 CYS B O 1
ATOM 3769 N N . PHE B 1 227 ? 0.569 -13.539 -9.805 1 98.81 227 PHE B N 1
ATOM 3770 C CA . PHE B 1 227 ? -0.468 -12.695 -9.227 1 98.81 227 PHE B CA 1
ATOM 3771 C C . PHE B 1 227 ? -1.849 -13.133 -9.703 1 98.81 227 PHE B C 1
ATOM 3773 O O . PHE B 1 227 ? -2.822 -13.062 -8.945 1 98.81 227 PHE B O 1
ATOM 3780 N N . ASP B 1 228 ? -1.988 -13.586 -10.906 1 98.44 228 ASP B N 1
ATOM 3781 C CA . ASP B 1 228 ? -3.318 -14 -11.352 1 98.44 228 ASP B CA 1
ATOM 3782 C C . ASP B 1 228 ? -3.455 -15.523 -11.32 1 98.44 228 ASP B C 1
ATOM 3784 O O . ASP B 1 228 ? -4.453 -16.062 -11.805 1 98.44 228 ASP B O 1
ATOM 3788 N N . GLY B 1 229 ? -2.447 -16.234 -10.883 1 98.62 229 GLY B N 1
ATOM 3789 C CA . GLY B 1 229 ? -2.525 -17.672 -10.641 1 98.62 229 GLY B CA 1
ATOM 3790 C C . GLY B 1 229 ? -2.223 -18.5 -11.875 1 98.62 229 GLY B C 1
ATOM 3791 O O . GLY B 1 229 ? -2.09 -19.719 -11.797 1 98.62 229 GLY B O 1
ATOM 3792 N N . SER B 1 230 ? -2.084 -17.906 -13.031 1 98.62 230 SER B N 1
ATOM 3793 C CA . SER B 1 230 ? -1.852 -18.656 -14.266 1 98.62 230 SER B CA 1
ATOM 3794 C C . SER B 1 230 ? -0.493 -19.344 -14.25 1 98.62 230 SER B C 1
ATOM 3796 O O . SER B 1 230 ? -0.294 -20.344 -14.938 1 98.62 230 SER B O 1
ATOM 3798 N N . LEU B 1 231 ? 0.447 -18.844 -13.469 1 98.75 231 LEU B N 1
ATOM 3799 C CA . LEU B 1 231 ? 1.758 -19.469 -13.328 1 98.75 231 LEU B CA 1
ATOM 3800 C C . LEU B 1 231 ? 1.629 -20.891 -12.812 1 98.75 231 LEU B C 1
ATOM 3802 O O . LEU B 1 231 ? 2.355 -21.781 -13.25 1 98.75 231 LEU B O 1
ATOM 3806 N N . PHE B 1 232 ? 0.747 -21.094 -11.891 1 98.69 232 PHE B N 1
ATOM 3807 C CA . PHE B 1 232 ? 0.623 -22.375 -11.227 1 98.69 232 PHE B CA 1
ATOM 3808 C C . PHE B 1 232 ? 0.147 -23.438 -12.211 1 98.69 232 PHE B C 1
ATOM 3810 O O . PHE B 1 232 ? 0.687 -24.547 -12.242 1 98.69 232 PHE B O 1
ATOM 3817 N N . GLU B 1 233 ? -0.838 -23.078 -12.992 1 96.81 233 GLU B N 1
ATOM 3818 C CA . GLU B 1 233 ? -1.298 -24 -14.031 1 96.81 233 GLU B CA 1
ATOM 3819 C C . GLU B 1 233 ? -0.171 -24.328 -15 1 96.81 233 GLU B C 1
ATOM 3821 O O . GLU B 1 233 ? -0.006 -25.5 -15.383 1 96.81 233 GLU B O 1
ATOM 3826 N N . TYR B 1 234 ? 0.493 -23.344 -15.375 1 97.12 234 TYR B N 1
ATOM 3827 C CA . TYR B 1 234 ? 1.616 -23.531 -16.281 1 97.12 234 TYR B CA 1
ATOM 3828 C C . TYR B 1 234 ? 2.648 -24.484 -15.695 1 97.12 234 TYR B C 1
ATOM 3830 O O . TYR B 1 234 ? 3.07 -25.438 -16.359 1 97.12 234 TYR B O 1
ATOM 3838 N N . CYS B 1 235 ? 3.064 -24.25 -14.484 1 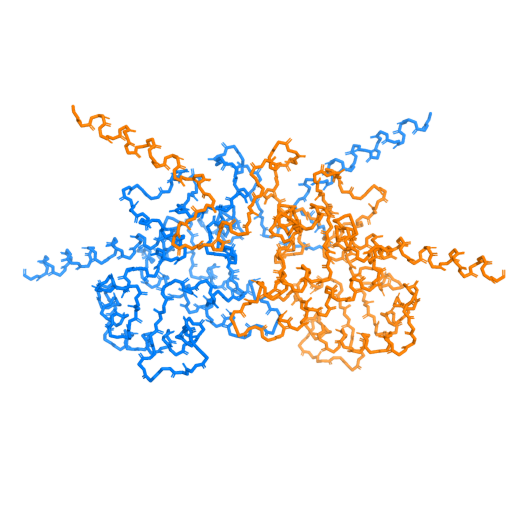97.62 235 CYS B N 1
ATOM 3839 C CA . CYS B 1 235 ? 4.086 -25.062 -13.82 1 97.62 235 CYS B CA 1
ATOM 3840 C C . CYS B 1 235 ? 3.594 -26.484 -13.602 1 97.62 235 CYS B C 1
ATOM 3842 O O . CYS B 1 235 ? 4.352 -27.438 -13.781 1 97.62 235 CYS B O 1
ATOM 3844 N N . ALA B 1 236 ? 2.354 -26.641 -13.203 1 97.75 236 ALA B N 1
ATOM 3845 C CA . ALA B 1 236 ? 1.79 -27.969 -12.984 1 97.75 236 ALA B CA 1
ATOM 3846 C C . ALA B 1 236 ? 1.786 -28.781 -14.281 1 97.75 236 ALA B C 1
ATOM 3848 O O . ALA B 1 236 ? 2.121 -29.969 -14.273 1 97.75 236 ALA B O 1
ATOM 3849 N N . ASN B 1 237 ? 1.375 -28.109 -15.344 1 96.06 237 ASN B N 1
ATOM 3850 C CA . ASN B 1 237 ? 1.38 -28.781 -16.641 1 96.06 237 ASN B CA 1
ATOM 3851 C C . ASN B 1 237 ? 2.793 -29.156 -17.062 1 96.06 237 ASN B C 1
ATOM 3853 O O . ASN B 1 237 ? 3.004 -30.234 -17.641 1 96.06 237 ASN B O 1
ATOM 3857 N N . ALA B 1 238 ? 3.719 -28.312 -16.797 1 94 238 ALA B N 1
ATOM 3858 C CA . ALA B 1 238 ? 5.113 -28.594 -17.125 1 94 238 ALA B CA 1
ATOM 3859 C C . ALA B 1 238 ? 5.621 -29.797 -16.328 1 94 238 ALA B C 1
ATOM 3861 O O . ALA B 1 238 ? 6.402 -30.609 -16.844 1 94 238 ALA B O 1
ATOM 3862 N N . GLN B 1 239 ? 5.25 -29.906 -15.109 1 92.38 239 GLN B N 1
ATOM 3863 C CA . GLN B 1 239 ? 5.645 -31.016 -14.266 1 92.38 239 GLN B CA 1
ATOM 3864 C C . GLN B 1 239 ? 5.082 -32.344 -14.789 1 92.38 239 GLN B C 1
ATOM 3866 O O . GLN B 1 239 ? 5.754 -33.375 -14.742 1 92.38 239 GLN B O 1
ATOM 3871 N N . LYS B 1 240 ? 3.838 -32.312 -15.281 1 91.56 240 LYS B N 1
ATOM 3872 C CA . LYS B 1 240 ? 3.223 -33.5 -15.844 1 91.56 240 LYS B CA 1
ATOM 3873 C C . LYS B 1 240 ? 3.979 -33.969 -17.078 1 91.56 240 LYS B C 1
ATOM 3875 O O . LYS B 1 240 ? 4.121 -35.188 -17.312 1 91.56 240 LYS B O 1
ATOM 3880 N N . ASP B 1 241 ? 4.414 -33.062 -17.781 1 88.5 241 ASP B N 1
ATOM 3881 C CA . ASP B 1 241 ? 5.164 -33.406 -18.984 1 88.5 241 ASP B CA 1
ATOM 3882 C C . ASP B 1 241 ? 6.512 -34.031 -18.641 1 88.5 241 ASP B C 1
ATOM 3884 O O . ASP B 1 241 ? 6.969 -34.969 -19.312 1 88.5 241 ASP B O 1
ATOM 3888 N N . VAL B 1 242 ? 7.133 -33.562 -17.641 1 81.31 242 VAL B N 1
ATOM 3889 C CA . VAL B 1 242 ? 8.43 -34.062 -17.219 1 81.31 242 VAL B CA 1
ATOM 3890 C C . VAL B 1 242 ? 8.258 -35.5 -16.672 1 81.31 242 VAL B C 1
ATOM 3892 O O . VAL B 1 242 ? 9.055 -36.375 -17 1 81.31 242 VAL B O 1
ATOM 3895 N N . VAL B 1 243 ? 7.227 -35.719 -15.898 1 75.62 243 VAL B N 1
ATOM 3896 C CA . VAL B 1 243 ? 6.984 -37.031 -15.312 1 75.62 243 VAL B CA 1
ATOM 3897 C C . VAL B 1 243 ? 6.535 -38 -16.391 1 75.62 243 VAL B C 1
ATOM 3899 O O . VAL B 1 243 ? 6.945 -39.156 -16.391 1 75.62 243 VAL B O 1
ATOM 3902 N N . GLY B 1 244 ? 5.68 -37.438 -17.234 1 72.56 244 GLY B N 1
ATOM 3903 C CA . GLY B 1 244 ? 5.254 -38.281 -18.344 1 72.56 244 GLY B CA 1
ATOM 3904 C C . GLY B 1 244 ? 6.398 -38.688 -19.234 1 72.56 244 GLY B C 1
ATOM 3905 O O . GLY B 1 244 ? 6.441 -39.844 -19.703 1 72.56 244 GLY B O 1
ATOM 3906 N N . LYS B 1 245 ? 7.336 -37.906 -19.422 1 73.88 245 LYS B N 1
ATOM 3907 C CA . LYS B 1 245 ? 8.484 -38.281 -20.266 1 73.88 245 LYS B CA 1
ATOM 3908 C C . LYS B 1 245 ? 9.438 -39.188 -19.516 1 73.88 245 LYS B C 1
ATOM 3910 O O . LYS B 1 245 ? 10.141 -40 -20.125 1 73.88 245 LYS B O 1
ATOM 3915 N N . ALA B 1 246 ? 9.445 -38.969 -18.281 1 69.88 246 ALA B N 1
ATOM 3916 C CA . ALA B 1 246 ? 10.344 -39.781 -17.484 1 69.88 246 ALA B CA 1
ATOM 3917 C C . ALA B 1 246 ? 9.734 -41.156 -17.234 1 69.88 246 ALA B C 1
ATOM 3919 O O . ALA B 1 246 ? 10.461 -42.125 -16.969 1 69.88 246 ALA B O 1
ATOM 3920 N N . ALA B 1 247 ? 8.469 -41.469 -17.469 1 60.69 247 ALA B N 1
ATOM 3921 C CA . ALA B 1 247 ? 7.805 -42.75 -17.266 1 60.69 247 ALA B CA 1
ATOM 3922 C C . ALA B 1 247 ? 7.809 -43.562 -18.547 1 60.69 247 ALA B C 1
ATOM 3924 O O . ALA B 1 247 ? 7.77 -43.031 -19.641 1 60.69 247 ALA B O 1
#

InterPro domains:
  IPR007736 Caleosin-related [PF05042] (68-235)
  IPR007736 Caleosin-related [PTHR31495] (9-240)

Foldseek 3Di:
DVVVVVVVVVVVCVVVVLDQDDPVPCLSVLQDADPCQVVQEPPLQDFAFQAQAESVRNGHDPPDDSVSGGLQLLLCQLLVPPNPQKHFLVSQLVLCVLLPDDNVVSNVVSVVVLVLAQCQQDPDNDDDPRSMHGSCRNLSSDAFLALCQQPSNLTGRHRSLQSLQSRQVPPHSFWDAPVSQLVSSVVRDDPPRVVSSVVRNVVSVVLQVRAQDPVRIGGSSSVSCSSNNVNSVVSSVVVCVVVVVVD/DVVVVVVVVVVVCVVVVLDQDDPVPCLSVLQDADPCQVVQEPPLQDFAFQAQAESVRNGHDPPDDSVSGGLQLLLCQLLVPPNPQKHFLVSQLVLCVLLPDDNVVSNVVSVVVLVQAQCQQDPDNDDDPRSMHGSCRNLSSDAFLALCQQPSNLTGRHSSLQSLQSRQVPPHSFWDAPVSQLVSSVVRDDPPRVVSSVVRNVVSVVLQVRAQDPVRIHGSSSVSCSSNNVNSVVSSVVVVVVVVVVD

Organism: Tagetes erecta (NCBI:txid13708)

Sequence (494 aa):
MGDSSAGNQLFKASADAMLTVAEKAPLTAQRKLRSDLDSKLPKPYLARAVAAPDTDNVHGTWGHKHKNMSVLQQHVAFFDQDDNGIIYPWETFKGFRDLGFNILASVFFSVLIHAAMSYSTLPTWLPSPFFPIYIENIHKCKHGSDSATYDTEGRFVPANLENIFSKYAHTKTDKLSFKELWHMTDSSRNAFDFFGWTASKLEWGVLYMLAKDSEGFLSKESVRRCFDGSLFEYCANAQKDVVGKAAMGDSSAGNQLFKASADAMLTVAEKAPLTAQRKLRSDLDSKLPKPYLARAVAAPDTDNVHGTWGHKHKNMSVLQQHVAFFDQDDNGIIYPWETFKGFRDLGFNILASVFFSVLIHAAMSYSTLPTWLPSPFFPIYIENIHKCKHGSDSATYDTEGRFVPANLENIFSKYAHTKTDKLSFKELWHMTDSSRNAFDFFGWTASKLEWGVLYMLAKDSEGFLSKESVRRCFDGSLFEYCANAQKDVVGKAA

Nearest PDB structures (foldseek):
  5joj-assembly1_A  TM=7.145E-01  e=1.425E+00  Homo sapiens
  6u2m-assembly2_C  TM=3.447E-01  e=7.529E-02  Rhodococcus sp. (in: high G+C Gram-positive bacteria)
  1kfu-assembly1_L  TM=3.948E-01  e=3.638E-01  Homo sapiens
  3sx9-assembly1_A  TM=2.771E-01  e=2.676E+00  Toxoplasma gondii
  7swg-assembly1_A  TM=2.364E-01  e=3.480E+00  Homo sapiens